Protein AF-0000000078980290 (afdb_homodimer)

InterPro domains:
  IPR023210 NADP-dependent oxidoreductase domain [PF00248] (16-339)
  IPR036812 NAD(P)-dependent oxidoreductase domain superfamily [G3DSA:3.20.20.100] (1-347)
  IPR036812 NAD(P)-dependent oxidoreductase domain superfamily [SSF51430] (1-347)
  IPR050523 Aldo/Keto Reductase Detoxification and Biosynthesis [PTHR43364] (1-344)

Organism: Ruegeria pomeroyi (strain ATCC 700808 / DSM 15171 / DSS-3) (NCBI:txid246200)

pLDDT: mean 97.12, std 3.43, range [78.31, 98.94]

Structure (mmCIF, N/CA/C/O backbone):
data_AF-0000000078980290-model_v1
#
loop_
_entity.id
_entity.type
_entity.pdbx_description
1 polymer 'Oxidoreductase, aldo/keto reductase family'
#
loop_
_atom_site.group_PDB
_atom_site.id
_atom_site.type_symbol
_atom_site.label_atom_id
_atom_site.label_alt_id
_atom_site.label_comp_id
_atom_site.label_asym_id
_atom_site.label_entity_id
_atom_site.label_seq_id
_atom_site.pdbx_PDB_ins_code
_atom_site.Cartn_x
_atom_site.Cartn_y
_atom_site.Cartn_z
_atom_site.occupancy
_atom_site.B_iso_or_equiv
_atom_site.auth_seq_id
_atom_site.auth_comp_id
_atom_site.auth_asym_id
_atom_site.auth_atom_id
_atom_site.pdbx_PDB_model_num
ATOM 1 N N . MET A 1 1 ? 0.925 16.109 27.734 1 95.06 1 MET A N 1
ATOM 2 C CA . MET A 1 1 ? 1.008 15.805 26.312 1 95.06 1 MET A CA 1
ATOM 3 C C . MET A 1 1 ? 2.199 14.906 26.016 1 95.06 1 MET A C 1
ATOM 5 O O . MET A 1 1 ? 3.32 15.188 26.438 1 95.06 1 MET A O 1
ATOM 9 N N . LYS A 1 2 ? 1.907 13.75 25.406 1 94.88 2 LYS A N 1
ATOM 10 C CA . LYS A 1 2 ? 2.959 12.82 25.016 1 94.88 2 LYS A CA 1
ATOM 11 C C . LYS A 1 2 ? 3.764 13.367 23.844 1 94.88 2 LYS A C 1
ATOM 13 O O . LYS A 1 2 ? 3.23 14.102 23 1 94.88 2 LYS A O 1
ATOM 18 N N . THR A 1 3 ? 5.051 13.062 23.797 1 97.69 3 THR A N 1
ATOM 19 C CA . THR A 1 3 ? 5.895 13.477 22.672 1 97.69 3 THR A CA 1
ATOM 20 C C . THR A 1 3 ? 6.5 12.266 21.984 1 97.69 3 THR A C 1
ATOM 22 O O . THR A 1 3 ? 6.566 11.18 22.562 1 97.69 3 THR A O 1
ATOM 25 N N . ARG A 1 4 ? 6.875 12.422 20.75 1 97.94 4 ARG A N 1
ATOM 26 C CA . ARG A 1 4 ? 7.48 11.391 19.922 1 97.94 4 ARG A CA 1
ATOM 27 C C . ARG A 1 4 ? 8.602 11.969 19.062 1 97.94 4 ARG A C 1
ATOM 29 O O . ARG A 1 4 ? 8.609 13.172 18.766 1 97.94 4 ARG A O 1
ATOM 36 N N . PRO A 1 5 ? 9.492 11.109 18.656 1 98.38 5 PRO A N 1
ATOM 37 C CA . PRO A 1 5 ? 10.586 11.586 17.812 1 98.38 5 PRO A CA 1
ATOM 38 C C . PRO A 1 5 ? 10.125 11.914 16.391 1 98.38 5 PRO A C 1
ATOM 40 O O . PRO A 1 5 ? 9.289 11.211 15.82 1 98.38 5 PRO A O 1
ATOM 43 N N . LEU A 1 6 ? 10.648 13.023 15.867 1 98.69 6 LEU A N 1
ATOM 44 C CA . LEU A 1 6 ? 10.516 13.352 14.445 1 98.69 6 LEU A CA 1
ATOM 45 C C . LEU A 1 6 ? 11.578 12.641 13.625 1 98.69 6 LEU A C 1
ATOM 47 O O . LEU A 1 6 ? 12.578 13.25 13.234 1 98.69 6 LEU A O 1
ATOM 51 N N . GLY A 1 7 ? 11.273 11.375 13.336 1 98.31 7 GLY A N 1
ATOM 52 C CA . GLY A 1 7 ? 12.258 10.547 12.656 1 98.31 7 GLY A CA 1
ATOM 53 C C . GLY A 1 7 ? 13.57 10.445 13.406 1 98.31 7 GLY A C 1
ATOM 54 O O . GLY A 1 7 ? 13.586 10.195 14.617 1 98.31 7 GLY A O 1
ATOM 55 N N . ARG A 1 8 ? 14.625 10.586 12.688 1 98.25 8 ARG A N 1
ATOM 56 C CA . ARG A 1 8 ? 15.969 10.461 13.25 1 98.25 8 ARG A CA 1
ATOM 57 C C . ARG A 1 8 ? 16.641 11.82 13.375 1 98.25 8 ARG A C 1
ATOM 59 O O . ARG A 1 8 ? 17.859 11.938 13.211 1 98.25 8 ARG A O 1
ATOM 66 N N . THR A 1 9 ? 15.844 12.883 13.641 1 98.38 9 THR A N 1
ATOM 67 C CA . THR A 1 9 ? 16.359 14.242 13.57 1 98.38 9 THR A CA 1
ATOM 68 C C . THR A 1 9 ? 16.844 14.711 14.938 1 98.38 9 THR A C 1
ATOM 70 O O . THR A 1 9 ? 17.562 15.711 15.039 1 98.38 9 THR A O 1
ATOM 73 N N . GLY A 1 10 ? 16.391 14.039 16.016 1 98.12 10 GLY A N 1
ATOM 74 C CA . GLY A 1 10 ? 16.625 14.516 17.359 1 98.12 10 GLY A CA 1
ATOM 75 C C . GLY A 1 10 ? 15.57 15.484 17.859 1 98.12 10 GLY A C 1
ATOM 76 O O . GLY A 1 10 ? 15.555 15.859 19.031 1 98.12 10 GLY A O 1
ATOM 77 N N . ILE A 1 11 ? 14.648 15.883 17 1 98.38 11 ILE A N 1
ATOM 78 C CA . ILE A 1 11 ? 13.531 16.75 17.359 1 98.38 11 ILE A CA 1
ATOM 79 C C . ILE A 1 11 ? 12.391 15.914 17.922 1 98.38 11 ILE A C 1
ATOM 81 O O . ILE A 1 11 ? 12.133 14.797 17.453 1 98.38 11 ILE A O 1
ATOM 85 N N . GLU A 1 12 ? 11.742 16.391 18.938 1 98.31 12 GLU A N 1
ATOM 86 C CA . GLU A 1 12 ? 10.539 15.781 19.5 1 98.31 12 GLU A CA 1
ATOM 87 C C . GLU A 1 12 ? 9.305 16.625 19.219 1 98.31 12 GLU A C 1
ATOM 89 O O . GLU A 1 12 ? 9.359 17.859 19.25 1 98.31 12 GLU A O 1
ATOM 94 N N . VAL A 1 13 ? 8.227 15.953 18.953 1 98.69 13 VAL A N 1
ATOM 95 C CA . VAL A 1 13 ? 6.98 16.656 18.688 1 98.69 13 VAL A CA 1
ATOM 96 C C . VAL A 1 13 ? 5.863 16.078 19.562 1 98.69 13 VAL A C 1
ATOM 98 O O . VAL A 1 13 ? 5.934 14.93 19.984 1 98.69 13 VAL A O 1
ATOM 101 N N . SER A 1 14 ? 4.895 16.891 19.828 1 98.75 14 SER A N 1
ATOM 102 C CA . SER A 1 14 ? 3.744 16.422 20.578 1 98.75 14 SER A CA 1
ATOM 103 C C . SER A 1 14 ? 2.916 15.438 19.766 1 98.75 14 SER A C 1
ATOM 105 O O . SER A 1 14 ? 2.854 15.539 18.531 1 98.75 14 SER A O 1
ATOM 107 N N . ALA A 1 15 ? 2.225 14.531 20.391 1 98.31 15 ALA A N 1
ATOM 108 C CA . ALA A 1 15 ? 1.44 13.469 19.766 1 98.31 15 ALA A CA 1
ATOM 109 C C . ALA A 1 15 ? 0.239 14.047 19.016 1 98.31 15 ALA A C 1
ATOM 111 O O . ALA A 1 15 ? -0.315 13.391 18.125 1 98.31 15 ALA A O 1
ATOM 112 N N . LEU A 1 16 ? -0.166 15.195 19.453 1 98.75 16 LEU A N 1
ATOM 113 C CA . LEU A 1 16 ? -1.163 15.969 18.719 1 98.75 16 LEU A CA 1
ATOM 114 C C . LEU A 1 16 ? -0.536 17.203 18.094 1 98.75 16 LEU A C 1
ATOM 116 O O . LEU A 1 16 ? 0.346 17.828 18.688 1 98.75 16 LEU A O 1
ATOM 120 N N . CYS A 1 17 ? -0.94 17.484 16.922 1 98.88 17 CYS A N 1
ATOM 121 C CA . CYS A 1 17 ? -0.436 18.609 16.141 1 98.88 17 CYS A CA 1
ATOM 122 C C . CYS A 1 17 ? -1.558 19.578 15.797 1 98.88 17 CYS A C 1
ATOM 124 O O . CYS A 1 17 ? -2.621 19.172 15.336 1 98.88 17 CYS A O 1
ATOM 126 N N . LEU A 1 18 ? -1.331 20.859 16.109 1 98.81 18 LEU A N 1
ATOM 127 C CA . LEU A 1 18 ? -2.309 21.875 15.719 1 98.81 18 LEU A CA 1
ATOM 128 C C . LEU A 1 18 ? -2.234 22.172 14.227 1 98.81 18 LEU A C 1
ATOM 130 O O . LEU A 1 18 ? -1.24 22.719 13.742 1 98.81 18 LEU A O 1
ATOM 134 N N . GLY A 1 19 ? -3.254 21.766 13.492 1 98.62 19 GLY A N 1
ATOM 135 C CA . GLY A 1 19 ? -3.395 22.141 12.094 1 98.62 19 GLY A CA 1
ATOM 136 C C . GLY A 1 19 ? -3.975 23.531 11.906 1 98.62 19 GLY A C 1
ATOM 137 O O . GLY A 1 19 ? -4.863 23.938 12.656 1 98.62 19 GLY A O 1
ATOM 138 N N . THR A 1 20 ? -3.525 24.203 10.852 1 98.56 20 THR A N 1
ATOM 139 C CA . THR A 1 20 ? -3.91 25.594 10.727 1 98.56 20 THR A CA 1
ATOM 140 C C . THR A 1 20 ? -4.531 25.875 9.359 1 98.56 20 THR A C 1
ATOM 142 O O . THR A 1 20 ? -4.531 27.016 8.883 1 98.56 20 THR A O 1
ATOM 145 N N . MET A 1 21 ? -5.055 24.844 8.719 1 96.75 21 MET A N 1
ATOM 146 C CA . MET A 1 21 ? -5.508 24.969 7.332 1 96.75 21 MET A CA 1
ATOM 147 C C . MET A 1 21 ? -6.703 25.906 7.23 1 96.75 21 MET A C 1
ATOM 149 O O . MET A 1 21 ? -7.066 26.344 6.137 1 96.75 21 MET A O 1
ATOM 153 N N . THR A 1 22 ? -7.367 26.266 8.375 1 94.38 22 THR A N 1
ATOM 154 C CA . THR A 1 22 ? -8.547 27.125 8.328 1 94.38 22 THR A CA 1
ATOM 155 C C . THR A 1 22 ? -8.195 28.547 8.758 1 94.38 22 THR A C 1
ATOM 157 O O . THR A 1 22 ? -9.031 29.453 8.688 1 94.38 22 THR A O 1
ATOM 160 N N . PHE A 1 23 ? -6.969 28.75 9.273 1 97.62 23 PHE A N 1
ATOM 161 C CA . PHE A 1 23 ? -6.559 30.078 9.727 1 97.62 23 PHE A CA 1
ATOM 162 C C . PHE A 1 23 ? -6.633 31.094 8.594 1 97.62 23 PHE A C 1
ATOM 164 O O . PHE A 1 23 ? -5.957 30.938 7.57 1 97.62 23 PHE A O 1
ATOM 171 N N . GLY A 1 24 ? -7.449 32.125 8.758 1 94.81 24 GLY A N 1
ATOM 172 C CA . GLY A 1 24 ? -7.531 33.188 7.77 1 94.81 24 GLY A CA 1
ATOM 173 C C . GLY A 1 24 ? -8.695 33.031 6.812 1 94.81 24 GLY A C 1
ATOM 174 O O . GLY A 1 24 ? -8.914 33.875 5.934 1 94.81 24 GLY A O 1
ATOM 175 N N . SER A 1 25 ? -9.422 31.891 6.93 1 92.94 25 SER A N 1
ATOM 176 C CA . SER A 1 25 ? -10.688 31.703 6.23 1 92.94 25 SER A CA 1
ATOM 177 C C . SER A 1 25 ? -11.828 31.453 7.207 1 92.94 25 SER A C 1
ATOM 179 O O . SER A 1 25 ? -12.43 32.406 7.723 1 92.94 25 SER A O 1
ATOM 181 N N . GLN A 1 26 ? -11.961 30.281 7.699 1 91.94 26 GLN A N 1
ATOM 182 C CA . GLN A 1 26 ? -13.016 29.969 8.656 1 91.94 26 GLN A CA 1
ATOM 183 C C . GLN A 1 26 ? -12.641 30.438 10.062 1 91.94 26 GLN A C 1
ATOM 185 O O . GLN A 1 26 ? -13.508 30.594 10.922 1 91.94 26 GLN A O 1
ATOM 190 N N . THR A 1 27 ? -11.367 30.625 10.336 1 95.19 27 THR A N 1
ATOM 191 C CA . THR A 1 27 ? -10.852 31.016 11.641 1 95.19 27 THR A CA 1
ATOM 192 C C . THR A 1 27 ? -10.211 32.406 11.578 1 95.19 27 THR A C 1
ATOM 194 O O . THR A 1 27 ? -9.203 32.594 10.898 1 95.19 27 THR A O 1
ATOM 197 N N . SER A 1 28 ? -10.742 33.344 12.297 1 95.75 28 SER A N 1
ATOM 198 C CA . SER A 1 28 ? -10.211 34.688 12.305 1 95.75 28 SER A CA 1
ATOM 199 C C . SER A 1 28 ? -8.805 34.719 12.891 1 95.75 28 SER A C 1
ATOM 201 O O . SER A 1 28 ? -8.375 33.781 13.562 1 95.75 28 SER A O 1
ATOM 203 N N . GLU A 1 29 ? -8.062 35.781 12.602 1 97.69 29 GLU A N 1
ATOM 204 C CA . GLU A 1 29 ? -6.723 35.938 13.148 1 97.69 29 GLU A CA 1
ATOM 205 C C . GLU A 1 29 ? -6.742 35.906 14.68 1 97.69 29 GLU A C 1
ATOM 207 O O . GLU A 1 29 ? -5.891 35.281 15.305 1 97.69 29 GLU A O 1
ATOM 212 N N . ALA A 1 30 ? -7.703 36.625 15.211 1 97.62 30 ALA A N 1
ATOM 213 C CA . ALA A 1 30 ? -7.812 36.656 16.656 1 97.62 30 ALA A CA 1
ATOM 214 C C . ALA A 1 30 ? -8.031 35.25 17.234 1 97.62 30 ALA A C 1
ATOM 216 O O . ALA A 1 30 ? -7.383 34.844 18.203 1 97.62 30 ALA A O 1
ATOM 217 N N . ASP A 1 31 ? -8.938 34.5 16.656 1 97.25 31 ASP A N 1
ATOM 218 C CA . ASP A 1 31 ? -9.203 33.125 17.078 1 97.25 31 ASP A CA 1
ATOM 219 C C . ASP A 1 31 ? -7.992 32.25 16.844 1 97.25 31 ASP A C 1
ATOM 221 O O . ASP A 1 31 ? -7.699 31.359 17.656 1 97.25 31 ASP A O 1
ATOM 225 N N . SER A 1 32 ? -7.336 32.469 15.766 1 98.38 32 SER A N 1
ATOM 226 C CA . SER A 1 32 ? -6.133 31.703 15.445 1 98.38 32 SER A CA 1
ATOM 227 C C . SER A 1 32 ? -5.062 31.891 16.516 1 98.38 32 SER A C 1
ATOM 229 O O . SER A 1 32 ? -4.488 30.922 17.016 1 98.38 32 SER A O 1
ATOM 231 N N . HIS A 1 33 ? -4.84 33.156 16.875 1 98.5 33 HIS A N 1
ATOM 232 C CA . HIS A 1 33 ? -3.859 33.469 17.922 1 98.5 33 HIS A CA 1
ATOM 233 C C . HIS A 1 33 ? -4.246 32.812 19.25 1 98.5 33 HIS A C 1
ATOM 235 O O . HIS A 1 33 ? -3.398 32.25 19.938 1 98.5 33 HIS A O 1
ATOM 241 N N . ALA A 1 34 ? -5.508 32.938 19.562 1 98.5 34 ALA A N 1
ATOM 242 C CA . ALA A 1 34 ? -6.004 32.312 20.797 1 98.5 34 ALA A CA 1
ATOM 243 C C . ALA A 1 34 ? -5.785 30.812 20.797 1 98.5 34 ALA A C 1
ATOM 245 O O . ALA A 1 34 ? -5.469 30.234 21.844 1 98.5 34 ALA A O 1
ATOM 246 N N . GLN A 1 35 ? -5.965 30.172 19.688 1 98.5 35 GLN A N 1
ATOM 247 C CA . GLN A 1 35 ? -5.785 28.734 19.578 1 98.5 35 GLN A CA 1
ATOM 248 C C . GLN A 1 35 ? -4.312 28.359 19.719 1 98.5 35 GLN A C 1
ATOM 250 O O . GLN A 1 35 ? -3.984 27.344 20.359 1 98.5 35 GLN A O 1
ATOM 255 N N . ILE A 1 36 ? -3.432 29.141 19.125 1 98.75 36 ILE A N 1
ATOM 256 C CA . ILE A 1 36 ? -2.006 28.875 19.297 1 98.75 36 ILE A CA 1
ATOM 257 C C . ILE A 1 36 ? -1.636 28.969 20.781 1 98.75 36 ILE A C 1
ATOM 259 O O . ILE A 1 36 ? -1.005 28.047 21.312 1 98.75 36 ILE A O 1
ATOM 263 N N . ASP A 1 37 ? -2.109 30.031 21.422 1 98.69 37 ASP A N 1
ATOM 264 C CA . ASP A 1 37 ? -1.831 30.219 22.844 1 98.69 37 ASP A CA 1
ATOM 265 C C . ASP A 1 37 ? -2.344 29.031 23.656 1 98.69 37 ASP A C 1
ATOM 267 O O . ASP A 1 37 ? -1.621 28.5 24.5 1 98.69 37 ASP A O 1
ATOM 271 N N . ARG A 1 38 ? -3.555 28.703 23.391 1 98.62 38 ARG A N 1
ATOM 272 C CA . ARG A 1 38 ? -4.207 27.656 24.156 1 98.62 38 ARG A CA 1
ATOM 273 C C . ARG A 1 38 ? -3.527 26.312 23.938 1 98.62 38 ARG A C 1
ATOM 275 O O . ARG A 1 38 ? -3.344 25.531 24.875 1 98.62 38 ARG A O 1
ATOM 282 N N . ALA A 1 39 ? -3.193 25.984 22.688 1 98.62 39 ALA A N 1
ATOM 283 C CA . ALA A 1 39 ? -2.521 24.734 22.344 1 98.62 39 ALA A CA 1
ATOM 284 C C . ALA A 1 39 ? -1.167 24.641 23.047 1 98.62 39 ALA A C 1
ATOM 286 O O . ALA A 1 39 ? -0.857 23.625 23.672 1 98.62 39 ALA A O 1
ATOM 287 N N . LEU A 1 40 ? -0.408 25.719 23 1 98.5 40 LEU A N 1
ATOM 288 C CA . LEU A 1 40 ? 0.902 25.734 23.641 1 98.5 40 LEU A CA 1
ATOM 289 C C . LEU A 1 40 ? 0.773 25.578 25.141 1 98.5 40 LEU A C 1
ATOM 291 O O . LEU A 1 40 ? 1.541 24.828 25.766 1 98.5 40 LEU A O 1
ATOM 295 N N . ALA A 1 41 ? -0.175 26.25 25.656 1 98.38 41 ALA A N 1
ATOM 296 C CA . ALA A 1 41 ? -0.403 26.172 27.094 1 98.38 41 ALA A CA 1
ATOM 297 C C . ALA A 1 41 ? -0.757 24.734 27.5 1 98.38 41 ALA A C 1
ATOM 299 O O . ALA A 1 41 ? -0.428 24.297 28.609 1 98.38 41 ALA A O 1
ATOM 300 N N . ALA A 1 42 ? -1.379 24 26.625 1 98.25 42 ALA A N 1
ATOM 301 C CA . ALA A 1 42 ? -1.814 22.641 26.906 1 98.25 42 ALA A CA 1
ATOM 302 C C . ALA A 1 42 ? -0.706 21.641 26.594 1 98.25 42 ALA A C 1
ATOM 304 O O . ALA A 1 42 ? -0.881 20.438 26.797 1 98.25 42 ALA A O 1
ATOM 305 N N . GLY A 1 43 ? 0.463 22.062 26.078 1 98.06 43 GLY A N 1
ATOM 306 C CA . GLY A 1 43 ? 1.605 21.188 25.844 1 98.06 43 GLY A CA 1
ATOM 307 C C . GLY A 1 43 ? 1.719 20.719 24.406 1 98.06 43 GLY A C 1
ATOM 308 O O . GLY A 1 43 ? 2.586 19.906 24.094 1 98.06 43 GLY A O 1
ATOM 309 N N . ILE A 1 44 ? 0.807 21.172 23.547 1 98.5 44 ILE A N 1
ATOM 310 C CA . ILE A 1 44 ? 0.99 20.922 22.125 1 98.5 44 ILE A CA 1
ATOM 311 C C . ILE A 1 44 ? 2.113 21.812 21.578 1 98.5 44 ILE A C 1
ATOM 313 O O . ILE A 1 44 ? 2.01 23.031 21.609 1 98.5 44 ILE A O 1
ATOM 317 N N . THR A 1 45 ? 3.129 21.156 21.078 1 97.19 45 THR A N 1
ATOM 318 C CA . THR A 1 45 ? 4.316 21.891 20.656 1 97.19 45 THR A CA 1
ATOM 319 C C . THR A 1 45 ? 4.57 21.703 19.172 1 97.19 45 THR A C 1
ATOM 321 O O . THR A 1 45 ? 5.711 21.812 18.703 1 97.19 45 THR A O 1
ATOM 324 N N . PHE A 1 46 ? 3.648 21.25 18.453 1 98.88 46 PHE A N 1
ATOM 325 C CA . PHE A 1 46 ? 3.756 20.969 17.016 1 98.88 46 PHE A CA 1
ATOM 326 C C . PHE A 1 46 ? 2.648 21.688 16.25 1 98.88 46 PHE A C 1
ATOM 328 O O . PHE A 1 46 ? 1.465 21.5 16.547 1 98.88 46 PHE A O 1
ATOM 335 N N . VAL A 1 47 ? 3.014 22.562 15.312 1 98.94 47 VAL A N 1
ATOM 336 C CA . VAL A 1 47 ? 2.078 23.328 14.492 1 98.94 47 VAL A CA 1
ATOM 337 C C . VAL A 1 47 ? 2.348 23.078 13.016 1 98.94 47 VAL A C 1
ATOM 339 O O . VAL A 1 47 ? 3.496 23.125 12.562 1 98.94 47 VAL A O 1
ATOM 342 N N . ASP A 1 48 ? 1.304 22.766 12.289 1 98.94 48 ASP A N 1
ATOM 343 C CA . ASP A 1 48 ? 1.433 22.438 10.875 1 98.94 48 ASP A CA 1
ATOM 344 C C . ASP A 1 48 ? 0.692 23.469 10.016 1 98.94 48 ASP A C 1
ATOM 346 O O . ASP A 1 48 ? -0.447 23.828 10.312 1 98.94 48 ASP A O 1
ATOM 350 N N . THR A 1 49 ? 1.349 23.922 8.977 1 98.81 49 THR A N 1
ATOM 351 C CA . THR A 1 49 ? 0.768 24.828 7.984 1 98.81 49 THR A CA 1
ATOM 352 C C . THR A 1 49 ? 1.284 24.484 6.586 1 98.81 49 THR A C 1
ATOM 354 O O . THR A 1 49 ? 1.762 23.375 6.344 1 98.81 49 THR A O 1
ATOM 357 N N . ALA A 1 50 ? 0.985 25.281 5.613 1 98.38 50 ALA A N 1
ATOM 358 C CA . ALA A 1 50 ? 1.455 25.188 4.234 1 98.38 50 ALA A CA 1
ATOM 359 C C . ALA A 1 50 ? 1.377 26.531 3.523 1 98.38 50 ALA A C 1
ATOM 361 O O . ALA A 1 50 ? 0.53 27.359 3.852 1 98.38 50 ALA A O 1
ATOM 362 N N . GLU 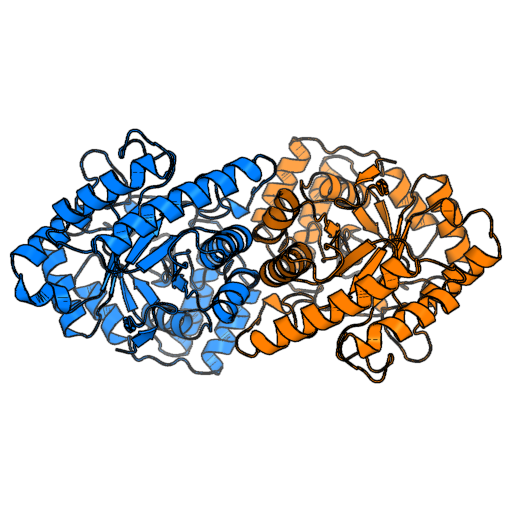A 1 51 ? 2.16 26.703 2.541 1 97.06 51 GLU A N 1
ATOM 363 C CA . GLU A 1 51 ? 2.15 27.969 1.812 1 97.06 51 GLU A CA 1
ATOM 364 C C . GLU A 1 51 ? 0.812 28.188 1.116 1 97.06 51 GLU A C 1
ATOM 366 O O . GLU A 1 51 ? 0.386 29.344 0.934 1 97.06 51 GLU A O 1
ATOM 371 N N . MET A 1 52 ? 0.129 27.109 0.875 1 95.94 52 MET A N 1
ATOM 372 C CA . MET A 1 52 ? -1.102 27.25 0.1 1 95.94 52 MET A CA 1
ATOM 373 C C . MET A 1 52 ? -2.301 27.469 1.016 1 95.94 52 MET A C 1
ATOM 375 O O . MET A 1 52 ? -3.414 27.703 0.542 1 95.94 52 MET A O 1
ATOM 379 N N . TYR A 1 53 ? -2.074 27.391 2.256 1 96.5 53 TYR A N 1
ATOM 380 C CA . TYR A 1 53 ? -3.193 27.547 3.182 1 96.5 53 TYR A CA 1
ATOM 381 C C . TYR A 1 53 ? -3.615 29 3.305 1 96.5 53 TYR A C 1
ATOM 383 O O . TYR A 1 53 ? -2.785 29.906 3.197 1 96.5 53 TYR A O 1
ATOM 391 N N . PRO A 1 54 ? -4.969 29.203 3.518 1 95.75 54 PRO A N 1
ATOM 392 C CA . PRO A 1 54 ? -5.992 28.234 3.938 1 95.75 54 PRO A CA 1
ATOM 393 C C . PRO A 1 54 ? -6.637 27.516 2.76 1 95.75 54 PRO A C 1
ATOM 395 O O . PRO A 1 54 ? -6.438 27.906 1.605 1 95.75 54 PRO A O 1
ATOM 398 N N . VAL A 1 55 ? -7.32 26.391 3.166 1 89.38 55 VAL A N 1
ATOM 399 C CA . VAL A 1 55 ? -8.008 25.594 2.15 1 89.38 55 VAL A CA 1
ATOM 400 C C . VAL A 1 55 ? -9.508 25.578 2.436 1 89.38 55 VAL A C 1
ATOM 402 O O . VAL A 1 55 ? -9.977 26.219 3.375 1 89.38 55 VAL A O 1
ATOM 405 N N . ASN A 1 56 ? -10.25 24.969 1.504 1 80.38 56 ASN A N 1
ATOM 406 C CA . ASN A 1 56 ? -11.695 24.781 1.564 1 80.38 56 ASN A CA 1
ATOM 407 C C . ASN A 1 56 ? -12.43 26.109 1.42 1 80.38 56 ASN A C 1
ATOM 409 O O . ASN A 1 56 ? -13.211 26.5 2.297 1 80.38 56 ASN A O 1
ATOM 413 N N . PRO A 1 57 ? -12.117 26.859 0.368 1 78.31 57 PRO A N 1
ATOM 414 C CA . PRO A 1 57 ? -11.32 26.5 -0.809 1 78.31 57 PRO A CA 1
ATOM 415 C C . PRO A 1 57 ? -9.969 27.203 -0.843 1 78.31 57 PRO A C 1
ATOM 417 O O . PRO A 1 57 ? -9.758 28.172 -0.105 1 78.31 57 PRO A O 1
ATOM 420 N N . VAL A 1 58 ? -9.094 26.688 -1.611 1 83.81 58 VAL A N 1
ATOM 421 C CA . VAL A 1 58 ? -7.91 27.453 -1.959 1 83.81 58 VAL A CA 1
ATOM 422 C C . VAL A 1 58 ? -8.289 28.578 -2.918 1 83.81 58 VAL A C 1
ATOM 424 O O . VAL A 1 58 ? -9.062 28.375 -3.859 1 83.81 58 VAL A O 1
ATOM 427 N N . SER A 1 59 ? -7.918 29.719 -2.625 1 87.69 59 SER A N 1
ATOM 428 C CA . SER A 1 59 ? -8.219 30.859 -3.498 1 87.69 59 SER A CA 1
A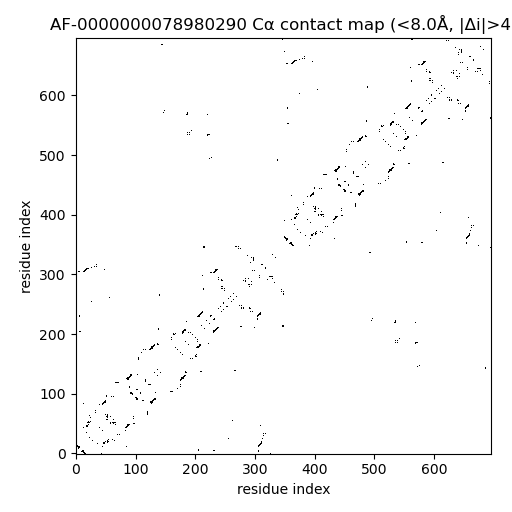TOM 429 C C . SER A 1 59 ? -7.023 31.797 -3.629 1 87.69 59 SER A C 1
ATOM 431 O O . SER A 1 59 ? -6.164 31.828 -2.742 1 87.69 59 SER A O 1
ATOM 433 N N . LYS A 1 60 ? -6.984 32.438 -4.746 1 88.5 60 LYS A N 1
ATOM 434 C CA . LYS A 1 60 ? -5.914 33.406 -4.992 1 88.5 60 LYS A CA 1
ATOM 435 C C . LYS A 1 60 ? -5.906 34.5 -3.924 1 88.5 60 LYS A C 1
ATOM 437 O O . LYS A 1 60 ? -4.844 35 -3.553 1 88.5 60 LYS A O 1
ATOM 442 N N . GLU A 1 61 ? -7.043 34.75 -3.385 1 90.62 61 GLU A N 1
ATOM 443 C CA . GLU A 1 61 ? -7.227 35.875 -2.461 1 90.62 61 GLU A CA 1
ATOM 444 C C . GLU A 1 61 ? -6.707 35.531 -1.067 1 90.62 61 GLU A C 1
ATOM 446 O O . GLU A 1 61 ? -6.301 36.406 -0.312 1 90.62 61 GLU A O 1
ATOM 451 N N . THR A 1 62 ? -6.691 34.25 -0.78 1 93 62 THR A N 1
ATOM 452 C CA . THR A 1 62 ? -6.43 33.938 0.616 1 93 62 THR A CA 1
ATOM 453 C C . THR A 1 62 ? -5.145 33.125 0.746 1 93 62 THR A C 1
ATOM 455 O O . THR A 1 62 ? -4.656 32.906 1.854 1 93 62 THR A O 1
ATOM 458 N N . VAL A 1 63 ? -4.617 32.719 -0.378 1 93.69 63 VAL A N 1
ATOM 459 C CA . VAL A 1 63 ? -3.441 31.859 -0.356 1 93.69 63 VAL A CA 1
ATOM 460 C C . VAL A 1 63 ? -2.322 32.531 0.436 1 93.69 63 VAL A C 1
ATOM 462 O O . VAL A 1 63 ? -2.094 33.75 0.302 1 93.69 63 VAL A O 1
ATOM 465 N N . GLY A 1 64 ? -1.667 31.719 1.349 1 96.5 64 GLY A N 1
ATOM 466 C CA . GLY A 1 64 ? -0.556 32.25 2.137 1 96.5 64 GLY A CA 1
ATOM 467 C C . GLY A 1 64 ? -0.986 32.812 3.477 1 96.5 64 GLY A C 1
ATOM 468 O O . GLY A 1 64 ? -0.156 33 4.363 1 96.5 64 GLY A O 1
ATOM 469 N N . ARG A 1 65 ? -2.254 32.969 3.725 1 97.62 65 ARG A N 1
ATOM 470 C CA . ARG A 1 65 ? -2.756 33.688 4.887 1 97.62 65 ARG A CA 1
ATOM 471 C C . ARG A 1 65 ? -2.484 32.938 6.172 1 97.62 65 ARG A C 1
ATOM 473 O O . ARG A 1 65 ? -2.23 33.531 7.219 1 97.62 65 ARG A O 1
ATOM 480 N N . SER A 1 66 ? -2.623 31.578 6.145 1 98.5 66 SER A N 1
ATOM 481 C CA . SER A 1 66 ? -2.352 30.812 7.355 1 98.5 66 SER A CA 1
ATOM 482 C C . SER A 1 66 ? -0.93 31.047 7.852 1 98.5 66 SER A C 1
ATOM 484 O O . SER A 1 66 ? -0.714 31.281 9.047 1 98.5 66 SER A O 1
ATOM 486 N N . GLU A 1 67 ? 0.016 31.047 6.902 1 98.75 67 GLU A N 1
ATOM 487 C CA . GLU A 1 67 ? 1.391 31.359 7.281 1 98.75 67 GLU A CA 1
ATOM 488 C C . GLU A 1 67 ? 1.508 32.781 7.801 1 98.75 67 GLU A C 1
ATOM 490 O O . GLU A 1 67 ? 2.213 33.031 8.781 1 98.75 67 GLU A O 1
ATOM 495 N N . GLU A 1 68 ? 0.835 33.719 7.195 1 98.75 68 GLU A N 1
ATOM 496 C CA . GLU A 1 68 ? 0.891 35.094 7.605 1 98.75 68 GLU A CA 1
ATOM 497 C C . GLU A 1 68 ? 0.349 35.281 9.023 1 98.75 68 GLU A C 1
ATOM 499 O O . GLU A 1 68 ? 0.898 36.062 9.805 1 98.75 68 GLU A O 1
ATOM 504 N N . ILE A 1 69 ? -0.69 34.594 9.297 1 98.81 69 ILE A N 1
ATOM 505 C CA . ILE A 1 69 ? -1.317 34.688 10.609 1 98.81 69 ILE A CA 1
ATOM 506 C C . ILE A 1 69 ? -0.387 34.094 11.672 1 98.81 69 ILE A C 1
ATOM 508 O O . ILE A 1 69 ? -0.211 34.688 12.742 1 98.81 69 ILE A O 1
ATOM 512 N N . ILE A 1 70 ? 0.221 33 11.422 1 98.88 70 ILE A N 1
ATOM 513 C CA . ILE A 1 70 ? 1.222 32.438 12.328 1 98.88 70 ILE A CA 1
ATOM 514 C C . ILE A 1 70 ? 2.383 33.406 12.469 1 98.88 70 ILE A C 1
ATOM 516 O O . ILE A 1 70 ? 2.9 33.625 13.57 1 98.88 70 ILE A O 1
ATOM 520 N N . GLY A 1 71 ? 2.748 34.031 11.359 1 98.88 71 GLY A N 1
ATOM 521 C CA . GLY A 1 71 ? 3.797 35.031 11.367 1 98.88 71 GLY A CA 1
ATOM 522 C C . GLY A 1 71 ? 3.479 36.219 12.266 1 98.88 71 GLY A C 1
ATOM 523 O O . GLY A 1 71 ? 4.344 36.719 13 1 98.88 71 GLY A O 1
ATOM 524 N N . SER A 1 72 ? 2.285 36.688 12.164 1 98.69 72 SER A N 1
ATOM 525 C CA . SER A 1 72 ? 1.859 37.812 13.023 1 98.69 72 SER A CA 1
ATOM 526 C C . SER A 1 72 ? 1.938 37.406 14.492 1 98.69 72 SER A C 1
ATOM 528 O O . SER A 1 72 ? 2.311 38.219 15.344 1 98.69 72 SER A O 1
ATOM 530 N N . TRP A 1 73 ? 1.565 36.188 14.781 1 98.75 73 TRP A N 1
ATOM 531 C CA . TRP A 1 73 ? 1.693 35.688 16.141 1 98.75 73 TRP A CA 1
ATOM 532 C C . TRP A 1 73 ? 3.156 35.625 16.578 1 98.75 73 TRP A C 1
ATOM 534 O O . TRP A 1 73 ? 3.494 36.062 17.688 1 98.75 73 TRP A O 1
ATOM 544 N N . ASN A 1 74 ? 4.035 35.188 15.719 1 98.69 74 ASN A N 1
ATOM 545 C CA . ASN A 1 74 ? 5.465 35.125 16 1 98.69 74 ASN A CA 1
ATOM 546 C C . ASN A 1 74 ? 6.035 36.5 16.281 1 98.69 74 ASN A C 1
ATOM 548 O O . ASN A 1 74 ? 6.82 36.688 17.219 1 98.69 74 ASN A O 1
ATOM 552 N N . ARG A 1 75 ? 5.633 37.438 15.516 1 98.19 75 ARG A N 1
ATOM 553 C CA . ARG A 1 75 ? 6.121 38.812 15.68 1 98.19 75 ARG A CA 1
ATOM 554 C C . ARG A 1 75 ? 5.648 39.406 17 1 98.19 75 ARG A C 1
ATOM 556 O O . ARG A 1 75 ? 6.379 40.156 17.656 1 98.19 75 ARG A O 1
ATOM 563 N N . ALA A 1 76 ? 4.457 39 17.344 1 98.12 76 ALA A N 1
ATOM 564 C CA . ALA A 1 76 ? 3.893 39.5 18.594 1 98.12 76 ALA A CA 1
ATOM 565 C C . ALA A 1 76 ? 4.508 38.812 19.797 1 98.12 76 ALA A C 1
ATOM 567 O O . ALA A 1 76 ? 4.461 39.312 20.906 1 98.12 76 ALA A O 1
ATOM 568 N N . ASN A 1 77 ? 5.059 37.656 19.562 1 97.81 77 ASN A N 1
ATOM 569 C CA . ASN A 1 77 ? 5.652 36.844 20.609 1 97.81 77 ASN A CA 1
ATOM 570 C C . ASN A 1 77 ? 7.043 36.344 20.234 1 97.81 77 ASN A C 1
ATOM 572 O O . ASN A 1 77 ? 7.297 35.156 20.203 1 97.81 77 ASN A O 1
ATOM 576 N N . PRO A 1 78 ? 7.984 37.219 20.031 1 95.88 78 PRO A N 1
ATOM 577 C CA . PRO A 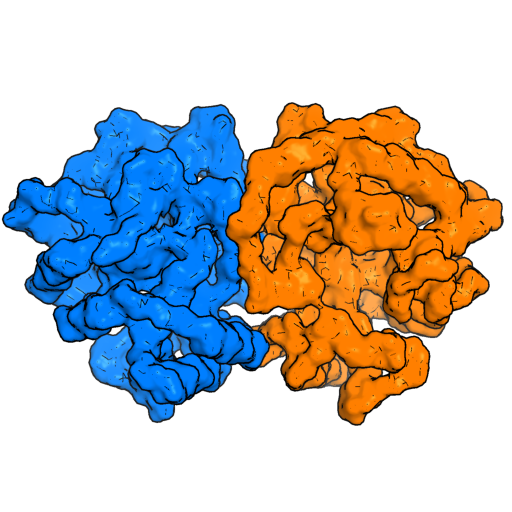1 78 ? 9.273 36.875 19.438 1 95.88 78 PRO A CA 1
ATOM 578 C C . PRO A 1 78 ? 10.062 35.875 20.297 1 95.88 78 PRO A C 1
ATOM 580 O O . PRO A 1 78 ? 10.883 35.125 19.781 1 95.88 78 PRO A O 1
ATOM 583 N N . ALA A 1 79 ? 9.812 35.812 21.562 1 96.81 79 ALA A N 1
ATOM 584 C CA . ALA A 1 79 ? 10.57 34.969 22.469 1 96.81 79 ALA A CA 1
ATOM 585 C C . ALA A 1 79 ? 9.992 33.531 22.484 1 96.81 79 ALA A C 1
ATOM 587 O O . ALA A 1 79 ? 10.602 32.625 23.047 1 96.81 79 ALA A O 1
ATOM 588 N N . ARG A 1 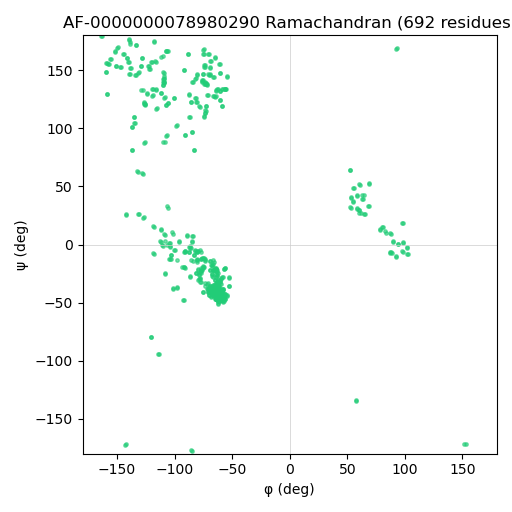80 ? 8.914 33.312 21.75 1 97.44 80 ARG A N 1
ATOM 589 C CA . ARG A 1 80 ? 8.195 32.062 21.922 1 97.44 80 ARG A CA 1
ATOM 590 C C . ARG A 1 80 ? 8.328 31.172 20.688 1 97.44 80 ARG A C 1
ATOM 592 O O . ARG A 1 80 ? 7.75 30.078 20.641 1 97.44 80 ARG A O 1
ATOM 599 N N . ARG A 1 81 ? 9.07 31.609 19.688 1 97.5 81 ARG A N 1
ATOM 600 C CA . ARG A 1 81 ? 9.234 30.797 18.484 1 97.5 81 ARG A CA 1
ATOM 601 C C . ARG A 1 81 ? 9.883 29.453 18.812 1 97.5 81 ARG A C 1
ATOM 603 O O . ARG A 1 81 ? 9.562 28.438 18.203 1 97.5 81 ARG A O 1
ATOM 610 N N . GLY A 1 82 ? 10.711 29.391 19.781 1 97 82 GLY A N 1
ATOM 611 C CA . GLY A 1 82 ? 11.414 28.172 20.188 1 97 82 GLY A CA 1
ATOM 612 C C . GLY A 1 82 ? 10.547 27.219 20.969 1 97 82 GLY A C 1
ATOM 613 O O . GLY A 1 82 ? 10.945 26.078 21.234 1 97 82 GLY A O 1
ATOM 614 N N . ASP A 1 83 ? 9.328 27.672 21.281 1 97.56 83 ASP A N 1
ATOM 615 C CA . ASP A 1 83 ? 8.453 26.875 22.141 1 97.56 83 ASP A CA 1
ATOM 616 C C . ASP A 1 83 ? 7.77 25.766 21.344 1 97.56 83 ASP A C 1
ATOM 618 O O . ASP A 1 83 ? 7.172 24.859 21.922 1 97.56 83 ASP A O 1
ATOM 622 N N . TYR A 1 84 ? 7.844 25.828 20.031 1 98.5 84 TYR A N 1
ATOM 623 C CA . TYR A 1 84 ? 7.125 24.812 19.25 1 98.5 84 TYR A CA 1
ATOM 624 C C . TYR A 1 84 ? 7.863 24.484 17.969 1 98.5 84 TYR A C 1
ATOM 626 O O . TYR A 1 84 ? 8.703 25.266 17.516 1 98.5 84 TYR A O 1
ATOM 634 N N . VAL A 1 85 ? 7.684 23.266 17.453 1 98.88 85 VAL A N 1
ATOM 635 C CA . VAL A 1 85 ? 8.141 22.797 16.156 1 98.88 85 VAL A CA 1
ATOM 636 C C . VAL A 1 85 ? 7.168 23.266 15.07 1 98.88 85 VAL A C 1
ATOM 638 O O . VAL A 1 85 ? 5.965 23 15.156 1 98.88 85 VAL A O 1
ATOM 641 N N . LEU A 1 86 ? 7.668 24 14.094 1 98.94 86 LEU A N 1
ATOM 642 C CA . LEU A 1 86 ? 6.852 24.578 13.031 1 98.94 86 LEU A CA 1
ATOM 643 C C . LEU A 1 86 ? 7.082 23.844 11.711 1 98.94 86 LEU A C 1
ATOM 645 O O . LEU A 1 86 ? 8.211 23.766 11.234 1 98.94 86 LEU A O 1
ATOM 649 N N . ALA A 1 87 ? 5.988 23.25 11.156 1 98.94 87 ALA A N 1
ATOM 650 C CA . ALA A 1 87 ? 6.035 22.578 9.859 1 98.94 87 ALA A CA 1
ATOM 651 C C . ALA A 1 87 ? 5.266 23.359 8.805 1 98.94 87 ALA A C 1
ATOM 653 O O . ALA A 1 87 ? 4.199 23.922 9.086 1 98.94 87 ALA A O 1
ATOM 654 N N . THR A 1 88 ? 5.785 23.484 7.641 1 98.88 88 THR A N 1
ATOM 655 C CA . THR A 1 88 ? 5.082 24.031 6.48 1 98.88 88 THR A CA 1
ATOM 656 C C . THR A 1 88 ? 5.418 23.234 5.223 1 98.88 88 THR A C 1
ATOM 658 O O . THR A 1 88 ? 6.117 22.219 5.297 1 98.88 88 THR A O 1
ATOM 661 N N . LYS A 1 89 ? 4.746 23.609 4.043 1 98.38 89 LYS A N 1
ATOM 662 C CA . LYS A 1 89 ? 4.863 22.734 2.879 1 98.38 89 LYS A CA 1
ATOM 663 C C . LYS A 1 89 ? 5.027 23.547 1.597 1 98.38 89 LYS A C 1
ATOM 665 O O . LYS A 1 89 ? 4.469 24.641 1.47 1 98.38 89 LYS A O 1
ATOM 670 N N . HIS A 1 90 ? 5.766 22.906 0.803 1 97 90 HIS A N 1
ATOM 671 C CA . HIS A 1 90 ? 5.875 23.297 -0.595 1 97 90 HIS A CA 1
ATOM 672 C C . HIS A 1 90 ? 4.711 22.766 -1.417 1 97 90 HIS A C 1
ATOM 674 O O . HIS A 1 90 ? 4.512 21.547 -1.484 1 97 90 HIS A O 1
ATOM 680 N N . SER A 1 91 ? 4.02 23.672 -2.127 1 93.31 91 SER A N 1
ATOM 681 C CA . SER A 1 91 ? 2.914 23.203 -2.961 1 93.31 91 SER A CA 1
ATOM 682 C C . SER A 1 91 ? 3.42 22.344 -4.113 1 93.31 91 SER A C 1
ATOM 684 O O . SER A 1 91 ? 4.484 22.609 -4.676 1 93.31 91 SER A O 1
ATOM 686 N N . GLY A 1 92 ? 2.67 21.344 -4.469 1 86.38 92 GLY A N 1
ATOM 687 C CA . GLY A 1 92 ? 3.031 20.453 -5.57 1 86.38 92 GLY A CA 1
ATOM 688 C C . GLY A 1 92 ? 2.602 20.984 -6.926 1 86.38 92 GLY A C 1
ATOM 689 O O . GLY A 1 92 ? 2.074 22.094 -7.023 1 86.38 92 GLY A O 1
ATOM 690 N N . ALA A 1 93 ? 2.865 20.188 -7.922 1 83.94 93 ALA A N 1
ATOM 691 C CA . ALA A 1 93 ? 2.557 20.516 -9.312 1 83.94 93 ALA A CA 1
ATOM 692 C C . ALA A 1 93 ? 1.074 20.844 -9.477 1 83.94 93 ALA A C 1
ATOM 694 O O . ALA A 1 93 ? 0.217 20.188 -8.891 1 83.94 93 ALA A O 1
ATOM 695 N N . GLY A 1 94 ? 0.81 21.969 -10.211 1 80.88 94 GLY A N 1
ATOM 696 C CA . GLY A 1 94 ? -0.562 22.25 -10.602 1 80.88 94 GLY A CA 1
ATOM 697 C C . GLY A 1 94 ? -1.221 23.312 -9.742 1 80.88 94 GLY A C 1
ATOM 698 O O . GLY A 1 94 ? -2.354 23.719 -10.016 1 80.88 94 GLY A O 1
ATOM 699 N N . MET A 1 95 ? -0.511 23.766 -8.781 1 80.62 95 MET A N 1
ATOM 700 C CA . MET A 1 95 ? -1.079 24.797 -7.918 1 80.62 95 MET A CA 1
ATOM 701 C C . MET A 1 95 ? -0.879 26.188 -8.523 1 80.62 95 MET A C 1
ATOM 703 O O . MET A 1 95 ? 0.145 26.828 -8.289 1 80.62 95 MET A O 1
ATOM 707 N N . ALA A 1 96 ? -1.872 26.672 -9.195 1 79 96 ALA A N 1
ATOM 708 C CA . ALA A 1 96 ? -1.791 27.844 -10.055 1 79 96 ALA A CA 1
ATOM 709 C C . ALA A 1 96 ? -1.43 29.094 -9.242 1 79 96 ALA A C 1
ATOM 711 O O . ALA A 1 96 ? -0.733 29.984 -9.742 1 79 96 ALA A O 1
ATOM 712 N N . HIS A 1 97 ? -1.781 29.062 -8.031 1 81.31 97 HIS A N 1
ATOM 713 C CA . HIS A 1 97 ? -1.632 30.266 -7.23 1 81.31 97 HIS A CA 1
ATOM 714 C C . HIS A 1 97 ? -0.211 30.406 -6.695 1 81.31 97 HIS A C 1
ATOM 716 O O . HIS A 1 97 ? 0.153 31.453 -6.145 1 81.31 97 HIS A O 1
ATOM 722 N N . PHE A 1 98 ? 0.529 29.344 -6.895 1 79.56 98 PHE A N 1
ATOM 723 C CA . PHE A 1 98 ? 1.922 29.375 -6.469 1 79.56 98 PHE A CA 1
ATOM 724 C C . PHE A 1 98 ? 2.852 29.016 -7.617 1 79.56 98 PHE A C 1
ATOM 726 O O . PHE A 1 98 ? 2.75 27.922 -8.188 1 79.56 98 PHE A O 1
ATOM 733 N N . ARG A 1 99 ? 3.699 29.953 -7.922 1 87.12 99 ARG A N 1
ATOM 734 C CA . ARG A 1 99 ? 4.73 29.734 -8.93 1 87.12 99 ARG A CA 1
ATOM 735 C C . ARG A 1 99 ? 4.117 29.234 -10.234 1 87.12 99 ARG A C 1
ATOM 737 O O . ARG A 1 99 ? 4.605 28.266 -10.82 1 87.12 99 ARG A O 1
ATOM 744 N N . ASP A 1 100 ? 2.904 29.641 -10.547 1 85.06 100 ASP A N 1
ATOM 745 C CA . ASP A 1 100 ? 2.191 29.344 -11.781 1 85.06 100 ASP A CA 1
ATOM 746 C C . ASP A 1 100 ? 2 27.828 -11.961 1 85.06 100 ASP A C 1
ATOM 748 O O . ASP A 1 100 ? 2.088 27.312 -13.07 1 85.06 100 ASP A O 1
ATOM 752 N N . GLY A 1 101 ? 1.923 27.188 -10.844 1 86.06 101 GLY A N 1
ATOM 753 C CA . GLY A 1 101 ? 1.646 25.75 -10.891 1 86.06 101 GLY A CA 1
ATOM 754 C C . GLY A 1 101 ? 2.875 24.922 -11.188 1 86.06 101 GLY A C 1
ATOM 755 O O . GLY A 1 101 ? 2.762 23.766 -11.586 1 86.06 101 GLY A O 1
ATOM 756 N N . ALA A 1 102 ? 4.02 25.469 -11.07 1 89.19 102 ALA A N 1
ATOM 757 C CA . ALA A 1 102 ? 5.27 24.766 -11.344 1 89.19 102 ALA A CA 1
ATOM 758 C C . ALA A 1 102 ? 5.43 23.562 -10.414 1 89.19 102 ALA A C 1
ATOM 760 O O . ALA A 1 102 ? 4.984 23.594 -9.266 1 89.19 102 ALA A O 1
ATOM 761 N N . PRO A 1 103 ? 6.082 22.516 -10.93 1 94.94 103 PRO A N 1
ATOM 762 C CA . PRO A 1 103 ? 6.379 21.375 -10.062 1 94.94 103 PRO A CA 1
ATOM 763 C C . PRO A 1 103 ? 7.43 21.703 -9 1 94.94 103 PRO A C 1
ATOM 765 O O . PRO A 1 103 ? 8.117 22.719 -9.102 1 94.94 103 PRO A O 1
ATOM 768 N N . ILE A 1 104 ? 7.434 20.953 -7.965 1 97.94 104 ILE A N 1
ATOM 769 C CA . ILE A 1 104 ? 8.531 21.016 -7.004 1 97.94 104 ILE A CA 1
ATOM 770 C C . ILE A 1 104 ? 9.844 20.656 -7.695 1 97.94 104 ILE A C 1
ATOM 772 O O . ILE A 1 104 ? 9.953 19.594 -8.328 1 97.94 104 ILE A O 1
ATOM 776 N N . SER A 1 105 ? 10.789 21.484 -7.629 1 97.81 105 SER A N 1
ATOM 777 C CA . SER A 1 105 ? 12.086 21.266 -8.258 1 97.81 105 SER A CA 1
ATOM 778 C C . SER A 1 105 ? 13.195 22 -7.496 1 97.81 105 SER A C 1
ATOM 780 O O . SER A 1 105 ? 12.914 22.828 -6.629 1 97.81 105 SER A O 1
ATOM 782 N N . GLY A 1 106 ? 14.422 21.609 -7.84 1 97.81 106 GLY A N 1
ATOM 783 C CA . GLY A 1 106 ? 15.539 22.344 -7.27 1 97.81 106 GLY A CA 1
ATOM 784 C C . GLY A 1 106 ? 15.445 23.844 -7.488 1 97.81 106 GLY A C 1
ATOM 785 O O . GLY A 1 106 ? 15.859 24.641 -6.633 1 97.81 106 GLY A O 1
ATOM 786 N N . GLN A 1 107 ? 14.844 24.219 -8.508 1 96.62 107 GLN A N 1
ATOM 787 C CA . GLN A 1 107 ? 14.734 25.625 -8.875 1 96.62 107 GLN A CA 1
ATOM 788 C C . GLN A 1 107 ? 13.68 26.344 -8.023 1 96.62 107 GLN A C 1
ATOM 790 O O . GLN A 1 107 ? 13.836 27.516 -7.695 1 96.62 107 GLN A O 1
ATOM 795 N N . THR A 1 108 ? 12.656 25.641 -7.637 1 97.25 108 THR A N 1
ATOM 796 C CA . THR A 1 108 ? 11.531 26.297 -6.992 1 97.25 108 THR A CA 1
ATOM 797 C C . THR A 1 108 ? 11.703 26.312 -5.477 1 97.25 108 THR A C 1
ATOM 799 O O . THR A 1 108 ? 11.086 27.125 -4.777 1 97.25 108 THR A O 1
ATOM 802 N N . ILE A 1 109 ? 12.523 25.484 -4.922 1 98.31 109 ILE A N 1
ATOM 803 C CA . ILE A 1 109 ? 12.578 25.219 -3.488 1 98.31 109 ILE A CA 1
ATOM 804 C C . ILE A 1 109 ? 13.102 26.453 -2.756 1 98.31 109 ILE A C 1
ATOM 806 O O . ILE A 1 109 ? 12.492 26.906 -1.783 1 98.31 109 ILE A O 1
ATOM 810 N N . ALA A 1 110 ? 14.133 27.078 -3.244 1 97.81 110 ALA A N 1
ATOM 811 C CA . ALA A 1 110 ? 14.711 28.219 -2.537 1 97.81 110 ALA A CA 1
ATOM 812 C C . ALA A 1 110 ? 13.703 29.359 -2.414 1 97.81 110 ALA A C 1
ATOM 814 O O . ALA A 1 110 ? 13.516 29.922 -1.331 1 97.81 110 ALA A O 1
ATOM 815 N N . GLY A 1 111 ? 13.094 29.672 -3.516 1 97.19 111 GLY A N 1
ATOM 816 C CA . GLY A 1 111 ? 12.094 30.734 -3.498 1 97.19 111 GLY A CA 1
ATOM 817 C C . GLY A 1 111 ? 10.906 30.406 -2.607 1 97.19 111 GLY A C 1
ATOM 818 O O . GLY A 1 111 ? 10.383 31.297 -1.922 1 97.19 111 GLY A O 1
ATOM 819 N N . ALA A 1 112 ? 10.461 29.188 -2.609 1 97.75 112 ALA A N 1
ATOM 820 C CA . ALA A 1 112 ? 9.344 28.75 -1.778 1 97.75 112 ALA A CA 1
ATOM 821 C C . ALA A 1 112 ? 9.68 28.875 -0.295 1 97.75 112 ALA A C 1
ATOM 823 O O . ALA A 1 112 ? 8.867 29.344 0.498 1 97.75 112 ALA A O 1
ATOM 824 N N . VAL A 1 113 ? 10.883 28.438 0.09 1 98.62 113 VAL A N 1
ATOM 825 C CA . VAL A 1 113 ? 11.336 28.516 1.476 1 98.62 113 VAL A CA 1
ATOM 826 C C . VAL A 1 113 ? 11.406 29.984 1.917 1 98.62 113 VAL A C 1
ATOM 828 O O . VAL A 1 113 ? 10.883 30.344 2.975 1 98.62 113 VAL A O 1
ATOM 831 N N . GLU A 1 114 ? 11.961 30.844 1.057 1 98.31 114 GLU A N 1
ATOM 832 C CA . GLU A 1 114 ? 12.062 32.25 1.384 1 98.31 114 GLU A CA 1
ATOM 833 C C . GLU A 1 114 ? 10.688 32.875 1.569 1 98.31 114 GLU A C 1
ATOM 835 O O . GLU A 1 114 ? 10.477 33.688 2.488 1 98.31 114 GLU A O 1
ATOM 840 N N . GLY A 1 115 ? 9.812 32.562 0.69 1 98.12 115 GLY A N 1
ATOM 841 C CA . GLY A 1 115 ? 8.453 33.031 0.815 1 98.12 115 GLY A CA 1
ATOM 842 C C . GLY A 1 115 ? 7.785 32.625 2.119 1 98.12 115 GLY A C 1
ATOM 843 O O . GLY A 1 115 ? 7.156 33.469 2.783 1 98.12 115 GLY A O 1
ATOM 844 N N . SER A 1 116 ? 7.926 31.406 2.496 1 98.75 116 SER A N 1
ATOM 845 C CA . SER A 1 116 ? 7.359 30.906 3.748 1 98.75 116 SER A CA 1
ATOM 846 C C . SER A 1 116 ? 7.988 31.594 4.949 1 98.75 116 SER A C 1
ATOM 848 O O . SER A 1 116 ? 7.289 32 5.883 1 98.75 116 SER A O 1
ATOM 850 N N . LEU A 1 117 ? 9.344 31.703 4.949 1 98.88 117 LEU A N 1
ATOM 851 C CA . LEU A 1 117 ? 10.039 32.375 6.051 1 98.88 117 LEU A CA 1
ATOM 852 C C . LEU A 1 117 ? 9.523 33.781 6.242 1 98.88 117 LEU A C 1
ATOM 854 O O . LEU A 1 117 ? 9.289 34.219 7.375 1 98.88 117 LEU A O 1
ATOM 858 N N . LYS A 1 118 ? 9.352 34.469 5.133 1 98.69 118 LYS A N 1
ATOM 859 C CA . LYS A 1 118 ? 8.852 35.844 5.184 1 98.69 118 LYS A CA 1
ATOM 860 C C . LYS A 1 118 ? 7.445 35.906 5.773 1 98.69 118 LYS A C 1
ATOM 862 O O . LYS A 1 118 ? 7.172 36.688 6.68 1 98.69 118 LYS A O 1
ATOM 867 N N . ARG A 1 119 ? 6.547 35.094 5.312 1 98.69 119 ARG A N 1
ATOM 868 C CA . ARG A 1 119 ? 5.168 35.094 5.789 1 98.69 119 ARG A CA 1
ATOM 869 C C . ARG A 1 119 ? 5.094 34.625 7.246 1 98.69 119 ARG A C 1
ATOM 871 O O . ARG A 1 119 ? 4.34 35.219 8.039 1 98.69 119 ARG A O 1
ATOM 878 N N . LEU A 1 120 ? 5.945 33.656 7.645 1 98.81 120 LEU A N 1
ATOM 879 C CA . LEU A 1 120 ? 5.91 33.062 8.977 1 98.81 120 LEU A CA 1
ATOM 880 C C . LEU A 1 120 ? 6.617 33.969 9.992 1 98.81 120 LEU A C 1
ATOM 882 O O . LEU A 1 120 ? 6.469 33.75 11.203 1 98.81 120 LEU A O 1
ATOM 886 N N . GLY A 1 121 ? 7.402 34.938 9.5 1 98.44 121 GLY A N 1
ATOM 887 C CA . GLY A 1 121 ? 8.102 35.844 10.398 1 98.44 121 GLY A CA 1
ATOM 888 C C . GLY A 1 121 ? 9.133 35.125 11.266 1 98.44 121 GLY A C 1
ATOM 889 O O . GLY A 1 121 ? 9.188 35.375 12.477 1 98.44 121 GLY A O 1
ATOM 890 N N . THR A 1 122 ? 9.852 34.25 10.695 1 98.44 122 THR A N 1
ATOM 891 C CA . THR A 1 122 ? 10.883 33.5 11.398 1 98.44 122 THR A CA 1
ATOM 892 C C . THR A 1 122 ? 12.078 33.25 10.492 1 98.44 122 THR A C 1
ATOM 894 O O . THR A 1 122 ? 12.008 33.469 9.281 1 98.44 122 THR A O 1
ATOM 897 N N . ASP A 1 123 ? 13.188 32.875 11.062 1 98.12 123 ASP A N 1
ATOM 898 C CA . ASP A 1 123 ? 14.406 32.719 10.281 1 98.12 123 ASP A CA 1
ATOM 899 C C . ASP A 1 123 ? 14.648 31.234 9.977 1 98.12 123 ASP A C 1
ATOM 901 O O . ASP A 1 123 ? 15.586 30.875 9.258 1 98.12 123 ASP A O 1
ATOM 905 N N . HIS A 1 124 ? 13.789 30.359 10.547 1 98.38 124 HIS A N 1
ATOM 906 C CA . HIS A 1 124 ? 13.938 28.938 10.227 1 98.38 124 HIS A CA 1
ATOM 907 C C . HIS A 1 124 ? 12.602 28.203 10.312 1 98.38 124 HIS A C 1
ATOM 909 O O . HIS A 1 124 ? 11.688 28.656 11 1 98.38 124 HIS A O 1
ATOM 915 N N . ILE A 1 125 ? 12.523 27.188 9.602 1 98.88 125 ILE A N 1
ATOM 916 C CA . ILE A 1 125 ? 11.438 26.219 9.617 1 98.88 125 ILE A CA 1
ATOM 917 C C . ILE A 1 125 ? 11.945 24.875 10.172 1 98.88 125 ILE A C 1
ATOM 919 O O . ILE A 1 125 ? 12.984 24.375 9.734 1 98.88 125 ILE A O 1
ATOM 923 N N . ASP A 1 126 ? 11.242 24.297 11.133 1 98.94 126 ASP A N 1
ATOM 924 C CA . ASP A 1 126 ? 11.727 23.062 11.766 1 98.94 126 ASP A CA 1
ATOM 925 C C . ASP A 1 126 ? 11.531 21.859 10.852 1 98.94 126 ASP A C 1
ATOM 927 O O . ASP A 1 126 ? 12.398 20.984 10.773 1 98.94 126 ASP A O 1
ATOM 931 N N . LEU A 1 127 ? 10.414 21.766 10.156 1 98.94 127 LEU A N 1
ATOM 932 C CA . LEU A 1 127 ? 10.094 20.688 9.227 1 98.94 127 LEU A CA 1
ATOM 933 C C . LEU A 1 127 ? 9.516 21.234 7.93 1 98.94 127 LEU A C 1
ATOM 935 O O . LEU A 1 127 ? 8.422 21.812 7.926 1 98.94 127 LEU A O 1
ATOM 939 N N . TYR A 1 128 ? 10.25 21.141 6.883 1 98.94 128 TYR A N 1
ATOM 940 C CA . TYR A 1 128 ? 9.805 21.562 5.555 1 98.94 128 TYR A CA 1
ATOM 941 C C . TYR A 1 128 ? 9.375 20.359 4.723 1 98.94 128 TYR A C 1
ATOM 943 O O . TYR A 1 128 ? 10.156 19.422 4.527 1 98.94 128 TYR A O 1
ATOM 951 N N . GLN A 1 129 ? 8.125 20.438 4.199 1 98.88 129 GLN A N 1
ATOM 952 C CA . GLN A 1 129 ? 7.551 19.234 3.58 1 98.88 129 GLN A CA 1
ATOM 953 C C . GLN A 1 129 ? 7.176 19.5 2.125 1 98.88 129 GLN A C 1
ATOM 955 O O . GLN A 1 129 ? 6.887 20.641 1.749 1 98.88 129 GLN A O 1
ATOM 960 N N . PHE A 1 130 ? 7.215 18.469 1.287 1 98.69 130 PHE A N 1
ATOM 961 C CA . PHE A 1 130 ? 6.574 18.516 -0.022 1 98.69 130 PHE A CA 1
ATOM 962 C C . PHE A 1 130 ? 5.117 18.078 0.072 1 98.69 130 PHE A C 1
ATOM 964 O O . PHE A 1 130 ? 4.82 17.016 0.601 1 98.69 130 PHE A O 1
ATOM 971 N N . HIS A 1 131 ? 4.238 18.859 -0.449 1 98.06 131 HIS A N 1
ATOM 972 C CA . HIS A 1 131 ? 2.807 18.688 -0.237 1 98.06 131 HIS A CA 1
ATOM 973 C C . HIS A 1 131 ? 2.287 17.453 -0.96 1 98.06 131 HIS A C 1
ATOM 975 O O . HIS A 1 131 ? 1.389 16.766 -0.463 1 98.06 131 HIS A O 1
ATOM 981 N N . TRP A 1 132 ? 2.703 17.156 -2.15 1 97.5 132 TRP A N 1
ATOM 982 C CA . TRP A 1 132 ? 2.477 15.945 -2.92 1 97.5 132 TRP A CA 1
ATOM 983 C C . TRP A 1 132 ? 3.529 15.789 -4.016 1 97.5 132 TRP A C 1
ATOM 985 O O . TRP A 1 132 ? 4.156 16.766 -4.426 1 97.5 132 TRP A O 1
ATOM 995 N N . PRO A 1 133 ? 3.744 14.586 -4.445 1 97.56 133 PRO A N 1
ATOM 996 C CA . PRO A 1 133 ? 4.793 14.383 -5.445 1 97.56 133 PRO A CA 1
ATOM 997 C C . PRO A 1 133 ? 4.383 14.867 -6.836 1 97.56 133 PRO A C 1
ATOM 999 O O . PRO A 1 133 ? 3.211 14.766 -7.211 1 97.56 133 PRO A O 1
ATOM 1002 N N . ASN A 1 134 ? 5.379 15.258 -7.645 1 97.25 134 ASN A N 1
ATOM 1003 C CA . ASN A 1 134 ? 5.164 15.703 -9.016 1 97.25 134 ASN A CA 1
ATOM 1004 C C . ASN A 1 134 ? 4.562 14.594 -9.875 1 97.25 134 ASN A C 1
ATOM 1006 O O . ASN A 1 134 ? 3.748 14.867 -10.758 1 97.25 134 ASN A O 1
ATOM 1010 N N . ARG A 1 135 ? 4.895 13.367 -9.617 1 96.81 135 ARG A N 1
ATOM 1011 C CA . ARG A 1 135 ? 4.508 12.242 -10.461 1 96.81 135 ARG A CA 1
ATOM 1012 C C . ARG A 1 135 ? 3.074 11.812 -10.18 1 96.81 135 ARG A C 1
ATOM 1014 O O . ARG A 1 135 ? 2.533 10.945 -10.867 1 96.81 135 ARG A O 1
ATOM 1021 N N . GLY A 1 136 ? 2.502 12.383 -9.234 1 94.94 136 GLY A N 1
ATOM 1022 C CA . GLY A 1 136 ? 1.173 11.977 -8.812 1 94.94 136 GLY A CA 1
ATOM 1023 C C . GLY A 1 136 ? 1.195 10.945 -7.695 1 94.94 136 GLY A C 1
ATOM 1024 O O . GLY A 1 136 ? 2.264 10.492 -7.281 1 94.94 136 GLY A O 1
ATOM 1025 N N . SER A 1 137 ? 0.056 10.688 -7.102 1 95.81 137 SER A N 1
ATOM 1026 C CA . SER A 1 137 ? -0.127 9.719 -6.031 1 95.81 137 SER A CA 1
ATOM 1027 C C . SER A 1 137 ? -1.531 9.117 -6.059 1 95.81 137 SER A C 1
ATOM 1029 O O . SER A 1 137 ? -2.375 9.547 -6.848 1 95.81 137 SER A O 1
ATOM 1031 N N . TYR A 1 138 ? -1.752 8.078 -5.285 1 98.25 138 TYR A N 1
ATOM 1032 C CA . TYR A 1 138 ? -3.082 7.488 -5.184 1 98.25 138 TYR A CA 1
ATOM 1033 C C . TYR A 1 138 ? -3.893 8.156 -4.082 1 98.25 138 TYR A C 1
ATOM 1035 O O . TYR A 1 138 ? -5.008 7.727 -3.771 1 98.25 138 TYR A O 1
ATOM 1043 N N . MET A 1 139 ? -3.375 9.266 -3.488 1 97.38 139 MET A N 1
ATOM 1044 C CA . MET A 1 139 ? -4.047 10 -2.422 1 97.38 139 MET A CA 1
ATOM 1045 C C . MET A 1 139 ? -5.203 10.828 -2.979 1 97.38 139 MET A C 1
ATOM 1047 O O . MET A 1 139 ? -5.367 10.93 -4.195 1 97.38 139 MET A O 1
ATOM 1051 N N . PHE A 1 140 ? -6.07 11.344 -2.109 1 95.88 140 PHE A N 1
ATOM 1052 C CA . PHE A 1 140 ? -7.195 12.203 -2.467 1 95.88 140 PHE A CA 1
ATOM 1053 C C . PHE A 1 140 ? -8.195 11.453 -3.338 1 95.88 140 PHE A C 1
ATOM 1055 O O . PHE A 1 140 ? -8.656 11.977 -4.352 1 95.88 140 PHE A O 1
ATOM 1062 N N . ARG A 1 141 ? -8.445 10.234 -3.08 1 96.5 141 ARG A N 1
ATOM 1063 C CA . ARG A 1 141 ? -9.469 9.398 -3.686 1 96.5 141 ARG A CA 1
ATOM 1064 C C . ARG A 1 141 ? -9.039 8.906 -5.062 1 96.5 141 ARG A C 1
ATOM 1066 O O . ARG A 1 141 ? -9.836 8.32 -5.801 1 96.5 141 ARG A O 1
ATOM 1073 N N . GLN A 1 142 ? -7.77 9.062 -5.371 1 97.38 142 GLN A N 1
ATOM 1074 C CA . GLN A 1 142 ? -7.27 8.617 -6.668 1 97.38 142 GLN A CA 1
ATOM 1075 C C . GLN A 1 142 ? -6.965 7.121 -6.648 1 97.38 142 GLN A C 1
ATOM 1077 O O . GLN A 1 142 ? -6.695 6.523 -7.691 1 97.38 142 GLN A O 1
ATOM 1082 N N . ASN A 1 143 ? -7.066 6.449 -5.492 1 97.94 143 ASN A N 1
ATOM 1083 C CA . ASN A 1 143 ? -6.82 5.02 -5.348 1 97.94 143 ASN A CA 1
ATOM 1084 C C . ASN A 1 143 ? -7.824 4.195 -6.152 1 97.94 143 ASN A C 1
ATOM 1086 O O . ASN A 1 143 ? -7.527 3.07 -6.559 1 97.94 143 ASN A O 1
ATOM 1090 N N . TRP A 1 144 ? -8.984 4.773 -6.504 1 97.19 144 TRP A N 1
ATOM 1091 C CA . TRP A 1 144 ? -10.047 4.027 -7.176 1 97.19 144 TRP A CA 1
ATOM 1092 C C . TRP A 1 144 ? -9.695 3.779 -8.641 1 97.19 144 TRP A C 1
ATOM 1094 O O . TRP A 1 144 ? -10.25 2.873 -9.266 1 97.19 144 TRP A O 1
ATOM 1104 N N . ARG A 1 145 ? -8.711 4.609 -9.133 1 95.19 145 ARG A N 1
ATOM 1105 C CA . ARG A 1 145 ? -8.359 4.512 -10.547 1 95.19 145 ARG A CA 1
ATOM 1106 C C . ARG A 1 145 ? -6.855 4.688 -10.75 1 95.19 145 ARG A C 1
ATOM 1108 O O . ARG A 1 145 ? -6.414 5.109 -11.82 1 95.19 145 ARG A O 1
ATOM 1115 N N . TYR A 1 146 ? -6.113 4.402 -9.781 1 98.06 146 TYR A N 1
ATOM 1116 C CA . TYR A 1 146 ? -4.688 4.695 -9.82 1 98.06 146 TYR A CA 1
ATOM 1117 C C . TYR A 1 146 ? -3.994 3.895 -10.914 1 98.06 146 TYR A C 1
ATOM 1119 O O . TYR A 1 146 ? -4.191 2.682 -11.023 1 98.06 146 TYR A O 1
ATOM 1127 N N . ASP A 1 147 ? -3.244 4.574 -11.789 1 98.06 147 ASP A N 1
ATOM 1128 C CA . ASP A 1 147 ? -2.465 4.004 -12.891 1 98.06 147 ASP A CA 1
ATOM 1129 C C . ASP A 1 147 ? -1.092 4.664 -12.984 1 98.06 147 ASP A C 1
ATOM 1131 O O . ASP A 1 147 ? -0.973 5.793 -13.469 1 98.06 147 ASP A O 1
ATOM 1135 N N . PRO A 1 148 ? -0.058 4.008 -12.492 1 98.31 148 PRO A N 1
ATOM 1136 C CA . PRO A 1 148 ? 1.277 4.609 -12.484 1 98.31 148 PRO A CA 1
ATOM 1137 C C . PRO A 1 148 ? 2.02 4.414 -13.805 1 98.31 148 PRO A C 1
ATOM 1139 O O . PRO A 1 148 ? 3.189 4.785 -13.922 1 98.31 148 PRO A O 1
ATOM 1142 N N . SER A 1 149 ? 1.37 3.875 -14.852 1 97.81 149 SER A N 1
ATOM 1143 C CA . SER A 1 149 ? 2.043 3.477 -16.078 1 97.81 149 SER A CA 1
ATOM 1144 C C . SER A 1 149 ? 2.57 4.688 -16.844 1 97.81 149 SER A C 1
ATOM 1146 O O . SER A 1 149 ? 3.414 4.551 -17.734 1 97.81 149 SER A O 1
ATOM 1148 N N . GLY A 1 150 ? 2.062 5.836 -16.516 1 97.31 150 GLY A N 1
ATOM 1149 C CA . GLY A 1 150 ? 2.506 7.043 -17.188 1 97.31 150 GLY A CA 1
ATOM 1150 C C . GLY A 1 150 ? 3.717 7.684 -16.547 1 97.31 150 GLY A C 1
ATOM 1151 O O . GLY A 1 150 ? 4.254 8.672 -17.047 1 97.31 150 GLY A O 1
ATOM 1152 N N . GLN A 1 151 ? 4.141 7.195 -15.438 1 97.88 151 GLN A N 1
ATOM 1153 C CA . GLN A 1 151 ? 5.293 7.75 -14.734 1 97.88 151 GLN A CA 1
ATOM 1154 C C . GLN A 1 151 ? 6.594 7.43 -15.461 1 97.88 151 GLN A C 1
ATOM 1156 O O . GLN A 1 151 ? 6.758 6.328 -15.992 1 97.88 151 GLN A O 1
ATOM 1161 N N . ASP A 1 152 ? 7.469 8.398 -15.555 1 98.19 152 ASP A N 1
ATOM 1162 C CA . ASP A 1 152 ? 8.82 8.227 -16.078 1 98.19 152 ASP A CA 1
ATOM 1163 C C . ASP A 1 152 ? 9.828 8.062 -14.945 1 98.19 152 ASP A C 1
ATOM 1165 O O . ASP A 1 152 ? 10.258 9.047 -14.344 1 98.19 152 ASP A O 1
ATOM 1169 N N . THR A 1 153 ? 10.234 6.816 -14.734 1 98.25 153 THR A N 1
ATOM 1170 C CA . THR A 1 153 ? 11.07 6.492 -13.578 1 98.25 153 THR A CA 1
ATOM 1171 C C . THR A 1 153 ? 12.336 7.332 -13.57 1 98.25 153 THR A C 1
ATOM 1173 O O . THR A 1 153 ? 12.719 7.879 -12.539 1 98.25 153 THR A O 1
ATOM 1176 N N . GLY A 1 154 ? 13.016 7.426 -14.711 1 98.38 154 GLY A N 1
ATOM 1177 C CA . GLY A 1 154 ? 14.227 8.227 -14.797 1 98.38 154 GLY A CA 1
ATOM 1178 C C . GLY A 1 154 ? 14.008 9.68 -14.445 1 98.38 154 GLY A C 1
ATOM 1179 O O . GLY A 1 154 ? 14.766 10.258 -13.656 1 98.38 154 GLY A O 1
ATOM 1180 N N . ALA A 1 155 ? 12.961 10.258 -14.93 1 98.44 155 ALA A N 1
ATOM 1181 C CA . ALA A 1 155 ? 12.648 11.664 -14.664 1 98.44 155 ALA A CA 1
ATOM 1182 C C . ALA A 1 155 ? 12.297 11.883 -13.195 1 98.44 155 ALA A C 1
ATOM 1184 O O . ALA A 1 155 ? 12.68 12.898 -12.609 1 98.44 155 ALA A O 1
ATOM 1185 N N . VAL A 1 156 ? 11.633 10.93 -12.672 1 98.5 156 VAL A N 1
ATOM 1186 C CA . VAL A 1 156 ? 11.227 11.016 -11.273 1 98.5 156 VAL A CA 1
ATOM 1187 C C . VAL A 1 156 ? 12.461 11.023 -10.375 1 98.5 156 VAL A C 1
ATOM 1189 O O . VAL A 1 156 ? 12.594 11.883 -9.5 1 98.5 156 VAL A O 1
ATOM 1192 N N . LEU A 1 157 ? 13.352 10.125 -10.648 1 98.44 157 LEU A N 1
ATOM 1193 C CA . LEU A 1 157 ? 14.547 10 -9.828 1 98.44 157 LEU A CA 1
ATOM 1194 C C . LEU A 1 157 ? 15.453 11.219 -10 1 98.44 157 LEU A C 1
ATOM 1196 O O . LEU A 1 157 ? 16.062 11.688 -9.039 1 98.44 157 LEU A O 1
ATOM 1200 N N . GLU A 1 158 ? 15.531 11.695 -11.219 1 98.5 158 GLU A N 1
ATOM 1201 C CA . GLU A 1 158 ? 16.312 12.898 -11.469 1 98.5 158 GLU A CA 1
ATOM 1202 C C . GLU A 1 158 ? 15.742 14.102 -10.719 1 98.5 158 GLU A C 1
ATOM 1204 O O . GLU A 1 158 ? 16.484 14.891 -10.141 1 98.5 158 GLU A O 1
ATOM 1209 N N . ASN A 1 159 ? 14.469 14.203 -10.742 1 98.5 159 ASN A N 1
ATOM 1210 C CA . ASN A 1 159 ? 13.797 15.281 -10.016 1 98.5 159 ASN A CA 1
ATOM 1211 C C . ASN A 1 159 ? 14.023 15.164 -8.508 1 98.5 159 ASN A C 1
ATOM 1213 O O . ASN A 1 159 ? 14.258 16.172 -7.832 1 98.5 159 ASN A O 1
ATOM 1217 N N . MET A 1 160 ? 13.961 13.977 -7.992 1 98.69 160 MET A N 1
ATOM 1218 C CA . MET A 1 160 ? 14.188 13.75 -6.566 1 98.69 160 MET A CA 1
ATOM 1219 C C . MET A 1 160 ? 15.594 14.164 -6.16 1 98.69 160 MET A C 1
ATOM 1221 O O . MET A 1 160 ? 15.773 14.844 -5.148 1 98.69 160 MET A O 1
ATOM 1225 N N . ALA A 1 161 ? 16.531 13.797 -6.965 1 98.75 161 ALA A N 1
ATOM 1226 C CA . ALA A 1 161 ? 17.922 14.156 -6.684 1 98.75 161 ALA A CA 1
ATOM 1227 C C . ALA A 1 161 ? 18.109 15.664 -6.711 1 98.75 161 ALA A C 1
ATOM 1229 O O . ALA A 1 161 ? 18.766 16.234 -5.832 1 98.75 161 ALA A O 1
ATOM 1230 N N . ASP A 1 162 ? 17.516 16.25 -7.707 1 98.69 162 ASP A N 1
ATOM 1231 C CA . ASP A 1 162 ? 17.562 17.703 -7.855 1 98.69 162 ASP A CA 1
ATOM 1232 C C . ASP A 1 162 ? 16.969 18.391 -6.625 1 98.69 162 ASP A C 1
ATOM 1234 O O . ASP A 1 162 ? 17.562 19.344 -6.109 1 98.69 162 ASP A O 1
ATOM 1238 N N . CYS A 1 163 ? 15.906 17.922 -6.145 1 98.81 163 CYS A N 1
ATOM 1239 C CA . CYS A 1 163 ? 15.234 18.484 -4.977 1 98.81 163 CYS A CA 1
ATOM 1240 C C . CYS A 1 163 ? 16.062 18.281 -3.717 1 98.81 163 CYS A C 1
ATOM 1242 O O . CYS A 1 163 ? 16.188 19.188 -2.895 1 98.81 163 CYS A O 1
ATOM 1244 N N . LEU A 1 164 ? 16.625 17.094 -3.584 1 98.88 164 LEU A N 1
ATOM 1245 C CA . LEU A 1 164 ? 17.422 16.797 -2.398 1 98.88 164 LEU A CA 1
ATOM 1246 C C . LEU A 1 164 ? 18.625 17.719 -2.299 1 98.88 164 LEU A C 1
ATOM 1248 O O . LEU A 1 164 ? 18.969 18.172 -1.21 1 98.88 164 LEU A O 1
ATOM 1252 N N . GLU A 1 165 ? 19.234 17.984 -3.404 1 98.75 165 GLU A N 1
ATOM 1253 C CA . GLU A 1 165 ? 20.375 18.906 -3.42 1 98.75 165 GLU A CA 1
ATOM 1254 C C . GLU A 1 165 ? 19.953 20.297 -2.961 1 98.75 165 GLU A C 1
ATOM 1256 O O . GLU A 1 165 ? 20.656 20.922 -2.166 1 98.75 165 GLU A O 1
ATOM 1261 N N . ALA A 1 166 ? 18.844 20.734 -3.461 1 98.81 166 ALA A N 1
ATOM 1262 C CA . ALA A 1 166 ? 18.328 22.047 -3.074 1 98.81 166 ALA A CA 1
ATOM 1263 C C . ALA A 1 166 ? 17.969 22.078 -1.594 1 98.81 166 ALA A C 1
ATOM 1265 O O . ALA A 1 166 ? 18.219 23.062 -0.906 1 98.81 166 ALA A O 1
ATOM 1266 N N . LEU A 1 167 ? 17.375 21.016 -1.1 1 98.88 167 LEU A N 1
ATOM 1267 C CA . LEU A 1 167 ? 17.016 20.922 0.312 1 98.88 167 LEU A CA 1
ATOM 1268 C C . LEU A 1 167 ? 18.266 20.953 1.191 1 98.88 167 LEU A C 1
ATOM 1270 O O . LEU A 1 167 ? 18.25 21.562 2.26 1 98.88 167 LEU A O 1
ATOM 1274 N N . GLN A 1 168 ? 19.266 20.281 0.72 1 98.81 168 GLN A N 1
ATOM 1275 C CA . GLN A 1 168 ? 20.5 20.266 1.489 1 98.81 168 GLN A CA 1
ATOM 1276 C C . GLN A 1 168 ? 21.078 21.672 1.645 1 98.81 168 GLN A C 1
ATOM 1278 O O . GLN A 1 168 ? 21.562 22.031 2.715 1 98.81 168 GLN A O 1
ATOM 1283 N N . ARG A 1 169 ? 21.016 22.438 0.589 1 98.75 169 ARG A N 1
ATOM 1284 C CA . ARG A 1 169 ? 21.469 23.812 0.665 1 98.75 169 ARG A CA 1
ATOM 1285 C C . ARG A 1 169 ? 20.703 24.594 1.727 1 98.75 169 ARG A C 1
ATOM 1287 O O . ARG A 1 169 ? 21.281 25.406 2.457 1 98.75 169 ARG A O 1
ATOM 1294 N N . GLU A 1 170 ? 19.406 24.344 1.804 1 98.88 170 GLU A N 1
ATOM 1295 C CA . GLU A 1 170 ? 18.578 25.031 2.793 1 98.88 170 GLU A CA 1
ATOM 1296 C C . GLU A 1 170 ? 18.906 24.547 4.207 1 98.88 170 GLU A C 1
ATOM 1298 O O . GLU A 1 170 ? 18.859 25.344 5.156 1 98.88 170 GLU A O 1
ATOM 1303 N N . VAL A 1 171 ? 19.188 23.297 4.398 1 98.81 171 VAL A N 1
ATOM 1304 C CA . VAL A 1 171 ? 19.625 22.766 5.691 1 98.81 171 VAL A CA 1
ATOM 1305 C C . VAL A 1 171 ? 20.938 23.406 6.094 1 98.81 171 VAL A C 1
ATOM 1307 O O . VAL A 1 171 ? 21.109 23.844 7.234 1 98.81 171 VAL A O 1
ATOM 1310 N N . ASP A 1 172 ? 21.859 23.531 5.152 1 98.62 172 ASP A N 1
ATOM 1311 C CA . ASP A 1 172 ? 23.172 24.109 5.41 1 98.62 172 ASP A CA 1
ATOM 1312 C C . ASP A 1 172 ? 23.062 25.594 5.789 1 98.62 172 ASP A C 1
ATOM 1314 O O . ASP A 1 172 ? 23.797 26.078 6.652 1 98.62 172 ASP A O 1
ATOM 1318 N N . ARG A 1 173 ? 22.125 26.219 5.164 1 98.31 173 ARG A N 1
ATOM 1319 C CA . ARG A 1 173 ? 21.891 27.625 5.438 1 98.31 173 ARG A CA 1
ATOM 1320 C C . ARG A 1 173 ? 21.188 27.812 6.777 1 98.31 173 ARG A C 1
ATOM 1322 O O . ARG A 1 173 ? 21.141 28.922 7.312 1 98.31 173 ARG A O 1
ATOM 1329 N N . GLY A 1 174 ? 20.562 26.75 7.242 1 98.62 174 GLY A N 1
ATOM 1330 C CA . GLY A 1 174 ? 19.859 26.812 8.516 1 98.62 174 GLY A CA 1
ATOM 1331 C C . GLY A 1 174 ? 18.438 27.281 8.391 1 98.62 174 GLY A C 1
ATOM 1332 O O . GLY A 1 174 ? 17.75 27.5 9.391 1 98.62 174 GLY A O 1
ATOM 1333 N N . THR A 1 175 ? 17.938 27.391 7.168 1 98.75 175 THR A N 1
ATOM 1334 C CA . THR A 1 175 ? 16.578 27.891 6.945 1 98.75 175 THR A CA 1
ATOM 1335 C C . THR A 1 175 ? 15.555 26.781 7.16 1 98.75 175 THR A C 1
ATOM 1337 O O . THR A 1 175 ? 14.383 27.047 7.418 1 98.75 175 THR A O 1
ATOM 1340 N N . ILE A 1 176 ? 15.953 25.562 7.012 1 98.81 176 ILE A N 1
ATOM 1341 C CA . ILE A 1 176 ? 15.133 24.406 7.391 1 98.81 176 ILE A CA 1
ATOM 1342 C C . ILE A 1 176 ? 15.961 23.438 8.234 1 98.81 176 ILE A C 1
ATOM 1344 O O . ILE A 1 176 ? 17.172 23.312 8.039 1 98.81 176 ILE A O 1
ATOM 1348 N N . ARG A 1 177 ? 15.297 22.75 9.156 1 98.75 177 ARG A N 1
ATOM 1349 C CA . ARG A 1 177 ? 16.016 21.812 10.016 1 98.75 177 ARG A CA 1
ATOM 1350 C C . ARG A 1 177 ? 15.82 20.375 9.562 1 98.75 177 ARG A C 1
ATOM 1352 O O . ARG A 1 177 ? 16.719 19.547 9.695 1 98.75 177 ARG A O 1
ATOM 1359 N N . ALA A 1 178 ? 14.633 20.047 9.117 1 98.81 178 ALA A N 1
ATOM 1360 C CA . ALA A 1 178 ? 14.305 18.688 8.68 1 98.81 178 ALA A CA 1
ATOM 1361 C C . ALA A 1 178 ? 13.406 18.719 7.445 1 98.81 178 ALA A C 1
ATOM 1363 O O . ALA A 1 178 ? 12.828 19.766 7.113 1 98.81 178 ALA A O 1
ATOM 1364 N N . PHE A 1 179 ? 13.391 17.578 6.75 1 98.75 179 PHE A N 1
ATOM 1365 C CA . PHE A 1 179 ? 12.641 17.406 5.516 1 98.75 179 PHE A CA 1
ATOM 1366 C C . PHE A 1 179 ? 11.602 16.297 5.664 1 98.75 179 PHE A C 1
ATOM 1368 O O . PHE A 1 179 ? 11.883 15.266 6.262 1 98.75 179 PHE A O 1
ATOM 1375 N N . GLY A 1 180 ? 10.336 16.594 5.199 1 98.88 180 GLY A N 1
ATOM 1376 C CA . GLY A 1 180 ? 9.289 15.578 5.207 1 98.88 180 GLY A CA 1
ATOM 1377 C C . GLY A 1 180 ? 8.516 15.508 3.904 1 98.88 180 GLY A C 1
ATOM 1378 O O . GLY A 1 180 ? 8.766 16.297 2.984 1 98.88 180 GLY A O 1
ATOM 1379 N N . LEU A 1 181 ? 7.68 14.508 3.785 1 98.88 181 LEU A N 1
ATOM 1380 C CA . LEU A 1 181 ? 6.855 14.266 2.607 1 98.88 181 LEU A CA 1
ATOM 1381 C C . LEU A 1 181 ? 5.375 14.219 2.979 1 98.88 181 LEU A C 1
ATOM 1383 O O . LEU A 1 181 ? 5.027 13.945 4.129 1 98.88 181 LEU A O 1
ATOM 1387 N N . SER A 1 182 ? 4.543 14.531 2.053 1 98.69 182 SER A N 1
ATOM 1388 C CA . SER A 1 182 ? 3.098 14.391 2.193 1 98.69 182 SER A CA 1
ATOM 1389 C C . SER A 1 182 ? 2.484 13.734 0.957 1 98.69 182 SER A C 1
ATOM 1391 O O . SER A 1 182 ? 2.957 13.945 -0.161 1 98.69 182 SER A O 1
ATOM 1393 N N . ASN A 1 183 ? 1.462 12.961 1.192 1 98.44 183 ASN A N 1
ATOM 1394 C CA . ASN A 1 183 ? 0.713 12.312 0.121 1 98.44 183 ASN A CA 1
ATOM 1395 C C . ASN A 1 183 ? 1.631 11.516 -0.804 1 98.44 183 ASN A C 1
ATOM 1397 O O . ASN A 1 183 ? 1.496 11.586 -2.027 1 98.44 183 ASN A O 1
ATOM 1401 N N . GLU A 1 184 ? 2.58 10.852 -0.224 1 98.5 184 GLU A N 1
ATOM 1402 C CA . GLU A 1 184 ? 3.594 10.078 -0.926 1 98.5 184 GLU A CA 1
ATOM 1403 C C . GLU A 1 184 ? 3.332 8.578 -0.792 1 98.5 184 GLU A C 1
ATOM 1405 O O . GLU A 1 184 ? 2.465 8.164 -0.021 1 98.5 184 GLU A O 1
ATOM 1410 N N . SER A 1 185 ? 4.008 7.754 -1.594 1 98.81 185 SER A N 1
ATOM 1411 C CA . SER A 1 185 ? 3.85 6.305 -1.637 1 98.81 185 SER A CA 1
ATOM 1412 C C . SER A 1 185 ? 5.051 5.602 -1.012 1 98.81 185 SER A C 1
ATOM 1414 O O . SER A 1 185 ? 6.055 6.238 -0.695 1 98.81 185 SER A O 1
ATOM 1416 N N . ALA A 1 186 ? 4.867 4.324 -0.752 1 98.88 186 ALA A N 1
ATOM 1417 C CA . ALA A 1 186 ? 5.965 3.535 -0.201 1 98.88 186 ALA A CA 1
ATOM 1418 C C . ALA A 1 186 ? 7.148 3.494 -1.162 1 98.88 186 ALA A C 1
ATOM 1420 O O . ALA A 1 186 ? 8.305 3.629 -0.744 1 98.88 186 ALA A O 1
ATOM 1421 N N . TRP A 1 187 ? 6.895 3.289 -2.49 1 98.81 187 TRP A N 1
ATOM 1422 C CA . TRP A 1 187 ? 7.973 3.275 -3.473 1 98.81 187 TRP A CA 1
ATOM 1423 C C . TRP A 1 187 ? 8.688 4.621 -3.514 1 98.81 187 TRP A C 1
ATOM 1425 O O . TRP A 1 187 ? 9.914 4.68 -3.451 1 98.81 187 TRP A O 1
ATOM 1435 N N . GLY A 1 188 ? 7.859 5.684 -3.592 1 98.81 188 GLY A N 1
ATOM 1436 C CA . GLY A 1 188 ? 8.461 7.008 -3.613 1 98.81 188 GLY A CA 1
ATOM 1437 C C . GLY A 1 188 ? 9.305 7.301 -2.391 1 98.81 188 GLY A C 1
ATOM 1438 O O . GLY A 1 188 ? 10.445 7.766 -2.514 1 98.81 188 GLY A O 1
ATOM 1439 N N . THR A 1 189 ? 8.773 7.027 -1.228 1 98.88 189 THR A N 1
ATOM 1440 C CA . THR A 1 189 ? 9.5 7.273 0.014 1 98.88 189 THR A CA 1
ATOM 1441 C C . THR A 1 189 ? 10.781 6.457 0.059 1 98.88 189 THR A C 1
ATOM 1443 O O . THR A 1 189 ? 11.828 6.961 0.47 1 98.88 189 THR A O 1
ATOM 1446 N N . ALA A 1 190 ? 10.695 5.215 -0.385 1 98.75 190 ALA A N 1
ATOM 1447 C CA . ALA A 1 190 ? 11.883 4.367 -0.422 1 98.75 190 ALA A CA 1
ATOM 1448 C C . ALA A 1 190 ? 12.961 4.973 -1.321 1 98.75 190 ALA A C 1
ATOM 1450 O O . ALA A 1 190 ? 14.148 4.91 -1.005 1 98.75 190 ALA A O 1
ATOM 1451 N N . GLN A 1 191 ? 12.547 5.551 -2.459 1 98.69 191 GLN A N 1
ATOM 1452 C CA . GLN A 1 191 ? 13.508 6.16 -3.371 1 98.69 191 GLN A CA 1
ATOM 1453 C C . GLN A 1 191 ? 14.141 7.406 -2.752 1 98.69 191 GLN A C 1
ATOM 1455 O O . GLN A 1 191 ? 15.352 7.617 -2.871 1 98.69 191 GLN A O 1
ATOM 1460 N N . TRP A 1 192 ? 13.305 8.25 -2.051 1 98.81 192 TRP A N 1
ATOM 1461 C CA . TRP A 1 192 ? 13.852 9.406 -1.348 1 98.81 192 TRP A CA 1
ATOM 1462 C C . TRP A 1 192 ? 14.906 8.984 -0.332 1 98.81 192 TRP A C 1
ATOM 1464 O O . TRP A 1 192 ? 15.969 9.602 -0.244 1 98.81 192 TRP A O 1
ATOM 1474 N N . LEU A 1 193 ? 14.594 7.949 0.442 1 98.75 193 LEU A N 1
ATOM 1475 C CA . LEU A 1 193 ? 15.5 7.453 1.472 1 98.75 193 LEU A CA 1
ATOM 1476 C C . LEU A 1 193 ? 16.781 6.914 0.851 1 98.75 193 LEU A C 1
ATOM 1478 O O . LEU A 1 193 ? 17.891 7.195 1.342 1 98.75 193 LEU A O 1
ATOM 1482 N N . ARG A 1 194 ? 16.656 6.18 -0.216 1 97.62 194 ARG A N 1
ATOM 1483 C CA . ARG A 1 194 ? 17.812 5.613 -0.907 1 97.62 194 ARG A CA 1
ATOM 1484 C C . ARG A 1 194 ? 18.734 6.715 -1.406 1 97.62 194 ARG A C 1
ATOM 1486 O O . ARG A 1 194 ? 19.953 6.641 -1.211 1 97.62 194 ARG A O 1
ATOM 1493 N N . LEU A 1 195 ? 18.172 7.703 -2.045 1 98.06 195 LEU A N 1
ATOM 1494 C CA . LEU A 1 195 ? 18.969 8.797 -2.594 1 98.06 195 LEU A CA 1
ATOM 1495 C C . LEU A 1 195 ? 19.672 9.578 -1.479 1 98.06 195 LEU A C 1
ATOM 1497 O O . LEU A 1 195 ? 20.844 9.922 -1.597 1 98.06 195 LEU A O 1
ATOM 1501 N N . ALA A 1 196 ? 18.922 9.82 -0.422 1 98.19 196 ALA A N 1
ATOM 1502 C CA . ALA A 1 196 ? 19.516 10.523 0.712 1 98.19 196 ALA A CA 1
ATOM 1503 C C . ALA A 1 196 ? 20.656 9.727 1.317 1 98.19 196 ALA A C 1
ATOM 1505 O O . ALA A 1 196 ? 21.703 10.289 1.645 1 98.19 196 ALA A O 1
ATOM 1506 N N . GLU A 1 197 ? 20.469 8.43 1.46 1 94.88 197 GLU A N 1
ATOM 1507 C CA . GLU A 1 197 ? 21.484 7.559 2.059 1 94.88 197 GLU A CA 1
ATOM 1508 C C . GLU A 1 197 ? 22.719 7.465 1.18 1 94.88 197 GLU A C 1
ATOM 1510 O O . GLU A 1 197 ? 23.812 7.18 1.671 1 94.88 197 GLU A O 1
ATOM 1515 N N . SER A 1 198 ? 22.547 7.75 -0.065 1 94.56 198 SER A N 1
ATOM 1516 C CA . SER A 1 198 ? 23.688 7.766 -0.982 1 94.56 198 SER A CA 1
ATOM 1517 C C . SER A 1 198 ? 24.406 9.109 -0.944 1 94.56 198 SER A C 1
ATOM 1519 O O . SER A 1 198 ? 25.375 9.328 -1.693 1 94.56 198 SER A O 1
ATOM 1521 N N . GLY A 1 199 ? 23.969 10.047 -0.08 1 95.38 199 GLY A N 1
ATOM 1522 C CA . GLY A 1 199 ? 24.672 11.297 0.153 1 95.38 199 GLY A CA 1
ATOM 1523 C C . GLY A 1 199 ? 24.094 12.453 -0.647 1 95.38 199 GLY A C 1
ATOM 1524 O O . GLY A 1 199 ? 24.734 13.5 -0.776 1 95.38 199 GLY A O 1
ATOM 1525 N N . GLN A 1 200 ? 22.875 12.367 -1.145 1 95.69 200 GLN A N 1
ATOM 1526 C CA . GLN A 1 200 ? 22.375 13.359 -2.086 1 95.69 200 GLN A CA 1
ATOM 1527 C C . GLN A 1 200 ? 21.562 14.438 -1.37 1 95.69 200 GLN A C 1
ATOM 1529 O O . GLN A 1 200 ? 21.109 15.391 -1.995 1 95.69 200 GLN A O 1
ATOM 1534 N N . GLY A 1 201 ? 21.469 14.367 -0.035 1 98.12 201 GLY A N 1
ATOM 1535 C CA . GLY A 1 201 ? 20.672 15.352 0.681 1 98.12 201 GLY A CA 1
ATOM 1536 C C . GLY A 1 201 ? 20.094 14.82 1.982 1 98.12 201 GLY A C 1
ATOM 1537 O O . GLY A 1 201 ? 20.5 13.75 2.451 1 98.12 201 GLY A O 1
ATOM 1538 N N . PRO A 1 202 ? 19.203 15.641 2.59 1 98.69 202 PRO A N 1
ATOM 1539 C CA . PRO A 1 202 ? 18.672 15.234 3.891 1 98.69 202 PRO A CA 1
ATOM 1540 C C . PRO A 1 202 ? 17.734 14.023 3.793 1 98.69 202 PRO A C 1
ATOM 1542 O O . PRO A 1 202 ? 17.016 13.867 2.799 1 98.69 202 PRO A O 1
ATOM 1545 N N . ARG A 1 203 ? 17.75 13.195 4.816 1 98.69 203 ARG A N 1
ATOM 1546 C CA . ARG A 1 203 ? 16.875 12.031 4.926 1 98.69 203 ARG A CA 1
ATOM 1547 C C . ARG A 1 203 ? 15.445 12.445 5.25 1 98.69 203 ARG A C 1
ATOM 1549 O O . ARG A 1 203 ? 15.227 13.352 6.062 1 98.69 203 ARG A O 1
ATOM 1556 N N . VAL A 1 204 ? 14.508 11.797 4.621 1 98.88 204 VAL A N 1
ATOM 1557 C CA . VAL A 1 204 ? 13.102 12.031 4.938 1 98.88 204 VAL A CA 1
ATOM 1558 C C . VAL A 1 204 ? 12.844 11.75 6.414 1 98.88 204 VAL A C 1
ATOM 1560 O O . VAL A 1 204 ? 13.234 10.695 6.93 1 98.88 204 VAL A O 1
ATOM 1563 N N . ALA A 1 205 ? 12.117 12.672 7.062 1 98.88 205 ALA A N 1
ATOM 1564 C CA . ALA A 1 205 ? 11.938 12.547 8.508 1 98.88 205 ALA A CA 1
ATOM 1565 C C . ALA A 1 205 ? 10.508 12.141 8.852 1 98.88 205 ALA A C 1
ATOM 1567 O O . ALA A 1 205 ? 10.258 11.562 9.914 1 98.88 205 ALA A O 1
ATOM 1568 N N . SER A 1 206 ? 9.57 12.453 7.961 1 98.88 206 SER A N 1
ATOM 1569 C CA . SER A 1 206 ? 8.172 12.266 8.305 1 98.88 206 SER A CA 1
ATOM 1570 C C . SER A 1 206 ? 7.309 12.102 7.059 1 98.88 206 SER A C 1
ATOM 1572 O O . SER A 1 206 ? 7.754 12.398 5.949 1 98.88 206 SER A O 1
ATOM 1574 N N . MET A 1 207 ? 6.199 11.547 7.273 1 98.94 207 MET A N 1
ATOM 1575 C CA . MET A 1 207 ? 5.188 11.359 6.238 1 98.94 207 MET A CA 1
ATOM 1576 C C . MET A 1 207 ? 3.844 11.93 6.688 1 98.94 207 MET A C 1
ATOM 1578 O O . MET A 1 207 ? 3.32 11.539 7.734 1 98.94 207 MET A O 1
ATOM 1582 N N . GLN A 1 208 ? 3.305 12.867 5.906 1 98.94 208 GLN A N 1
ATOM 1583 C CA . GLN A 1 208 ? 1.972 13.391 6.188 1 98.94 208 GLN A CA 1
ATOM 1584 C C . GLN A 1 208 ? 0.953 12.883 5.176 1 98.94 208 GLN A C 1
ATOM 1586 O O . GLN A 1 208 ? 0.782 13.469 4.105 1 98.94 208 GLN A O 1
ATOM 1591 N N . ASN A 1 209 ? 0.259 11.781 5.48 1 98.94 209 ASN A N 1
ATOM 1592 C CA . ASN A 1 209 ? -0.815 11.195 4.68 1 98.94 209 ASN A CA 1
ATOM 1593 C C . ASN A 1 209 ? -2.146 11.227 5.426 1 98.94 209 ASN A C 1
ATOM 1595 O O . ASN A 1 209 ? -2.172 11.352 6.652 1 98.94 209 ASN A O 1
ATOM 1599 N N . GLU A 1 210 ? -3.24 11.172 4.684 1 98.81 210 GLU A N 1
ATOM 1600 C CA . GLU A 1 210 ? -4.555 11.062 5.312 1 98.81 210 GLU A CA 1
ATOM 1601 C C . GLU A 1 210 ? -4.68 9.766 6.105 1 98.81 210 GLU A C 1
ATOM 1603 O O . GLU A 1 210 ? -4.25 8.711 5.645 1 98.81 210 GLU A O 1
ATOM 1608 N N . TYR A 1 211 ? -5.184 9.867 7.293 1 98.88 211 TYR A N 1
ATOM 1609 C CA . TYR A 1 211 ? -5.359 8.664 8.102 1 98.88 211 TYR A CA 1
ATOM 1610 C C . TYR A 1 211 ? -6.406 8.883 9.188 1 98.88 211 TYR A C 1
ATOM 1612 O O . TYR A 1 211 ? -6.367 9.891 9.898 1 98.88 211 TYR A O 1
ATOM 1620 N N . SER A 1 212 ? -7.332 7.984 9.258 1 98.88 212 SER A N 1
ATOM 1621 C CA . SER A 1 212 ? -8.406 7.973 10.25 1 98.88 212 SER A CA 1
ATOM 1622 C C . SER A 1 212 ? -9.078 6.602 10.32 1 98.88 212 SER A C 1
ATOM 1624 O O . SER A 1 212 ? -8.695 5.684 9.594 1 98.88 212 SER A O 1
ATOM 1626 N N . LEU A 1 213 ? -10.039 6.523 11.203 1 98.88 213 LEU A N 1
ATOM 1627 C CA . LEU A 1 213 ? -10.859 5.32 11.281 1 98.88 213 LEU A CA 1
ATOM 1628 C C . LEU A 1 213 ? -11.531 5.039 9.938 1 98.88 213 LEU A C 1
ATOM 1630 O O . LEU A 1 213 ? -11.875 3.893 9.641 1 98.88 213 LEU A O 1
ATOM 1634 N N . LEU A 1 214 ? -11.656 6.078 9.086 1 98.75 214 LEU A N 1
ATOM 1635 C CA . LEU A 1 214 ? -12.398 5.938 7.84 1 98.75 214 LEU A CA 1
ATOM 1636 C C . LEU A 1 214 ? -11.453 5.824 6.652 1 98.75 214 LEU A C 1
ATOM 1638 O O . LEU A 1 214 ? -11.875 5.488 5.543 1 98.75 214 LEU A O 1
ATOM 1642 N N . CYS A 1 215 ? -10.172 6.102 6.82 1 98.62 215 CYS A N 1
ATOM 1643 C CA . CYS A 1 215 ? -9.164 6.059 5.766 1 98.62 215 CYS A CA 1
ATOM 1644 C C . CYS A 1 215 ? -7.898 5.352 6.25 1 98.62 215 CYS A C 1
ATOM 1646 O O . CYS A 1 215 ? -7.078 5.945 6.949 1 98.62 215 CYS A O 1
ATOM 1648 N N . ARG A 1 216 ? -7.684 4.113 5.82 1 98.25 216 ARG A N 1
ATOM 1649 C CA . ARG A 1 216 ? -6.664 3.289 6.461 1 98.25 216 ARG A CA 1
ATOM 1650 C C . ARG A 1 216 ? -5.75 2.645 5.422 1 98.25 216 ARG A C 1
ATOM 1652 O O . ARG A 1 216 ? -5.207 1.562 5.648 1 98.25 216 ARG A O 1
ATOM 1659 N N . LEU A 1 217 ? -5.594 3.301 4.188 1 97.94 217 LEU A N 1
ATOM 1660 C CA . LEU A 1 217 ? -4.668 2.818 3.166 1 97.94 217 LEU A CA 1
ATOM 1661 C C . LEU A 1 217 ? -3.256 2.701 3.725 1 97.94 217 LEU A C 1
ATOM 1663 O O . LEU A 1 217 ? -2.451 1.908 3.229 1 97.94 217 LEU A O 1
ATOM 1667 N N . TYR A 1 218 ? -2.965 3.393 4.828 1 98.69 218 TYR A N 1
ATOM 1668 C CA . TYR A 1 218 ? -1.643 3.49 5.434 1 98.69 218 TYR A CA 1
ATOM 1669 C C . TYR A 1 218 ? -1.298 2.219 6.199 1 98.69 218 TYR A C 1
ATOM 1671 O O . TYR A 1 218 ? -0.133 1.98 6.527 1 98.69 218 TYR A O 1
ATOM 1679 N N . ASP A 1 219 ? -2.213 1.3 6.469 1 98.69 219 ASP A N 1
ATOM 1680 C CA . ASP A 1 219 ? -2.111 0.23 7.457 1 98.69 219 ASP A CA 1
ATOM 1681 C C . ASP A 1 219 ? -1.203 -0.892 6.961 1 98.69 219 ASP A C 1
ATOM 1683 O O . ASP A 1 219 ? -0.81 -1.768 7.734 1 98.69 219 ASP A O 1
ATOM 1687 N N . THR A 1 220 ? -0.83 -0.889 5.629 1 98.5 220 THR A N 1
ATOM 1688 C CA . THR A 1 220 ? -0.067 -2.002 5.074 1 98.5 220 THR A CA 1
ATOM 1689 C C . THR A 1 220 ? 1.332 -1.55 4.668 1 98.5 220 THR A C 1
ATOM 1691 O O . THR A 1 220 ? 2.205 -1.372 5.52 1 98.5 220 THR A O 1
ATOM 1694 N N . ASP A 1 221 ? 1.549 -1.182 3.416 1 98.88 221 ASP A N 1
ATOM 1695 C CA . ASP A 1 221 ? 2.889 -0.909 2.902 1 98.88 221 ASP A CA 1
ATOM 1696 C C . ASP A 1 221 ? 3.504 0.305 3.596 1 98.88 221 ASP A C 1
ATOM 1698 O O . ASP A 1 221 ? 4.672 0.276 3.988 1 98.88 221 ASP A O 1
ATOM 1702 N N . MET A 1 222 ? 2.717 1.355 3.764 1 98.88 222 MET A N 1
ATOM 1703 C CA . MET A 1 222 ? 3.258 2.562 4.383 1 98.88 222 MET A CA 1
ATOM 1704 C C . MET A 1 222 ? 3.545 2.33 5.863 1 98.88 222 MET A C 1
ATOM 1706 O O . MET A 1 222 ? 4.504 2.881 6.406 1 98.88 222 MET A O 1
ATOM 1710 N N . ALA A 1 223 ? 2.693 1.542 6.516 1 98.88 223 ALA A N 1
ATOM 1711 C CA . ALA A 1 223 ? 2.941 1.191 7.914 1 98.88 223 ALA A CA 1
ATOM 1712 C C . ALA A 1 223 ? 4.297 0.511 8.078 1 98.88 223 ALA A C 1
ATOM 1714 O O . ALA A 1 223 ? 5.082 0.878 8.953 1 98.88 223 ALA A O 1
ATOM 1715 N N . GLU A 1 224 ? 4.504 -0.467 7.203 1 98.94 224 GLU A N 1
ATOM 1716 C CA . GLU A 1 224 ? 5.75 -1.221 7.281 1 98.94 224 GLU A CA 1
ATOM 1717 C C . GLU A 1 224 ? 6.957 -0.321 7.023 1 98.94 224 GLU A C 1
ATOM 1719 O O . GLU A 1 224 ? 7.941 -0.371 7.762 1 98.94 224 GLU A O 1
ATOM 1724 N N . LEU A 1 225 ? 6.859 0.508 5.996 1 98.88 225 LEU A N 1
ATOM 1725 C CA . LEU A 1 225 ? 7.949 1.429 5.688 1 98.88 225 LEU A CA 1
ATOM 1726 C C . LEU A 1 225 ? 8.203 2.375 6.855 1 98.88 225 LEU A C 1
ATOM 1728 O O . LEU A 1 225 ? 9.359 2.582 7.25 1 98.88 225 LEU A O 1
ATOM 1732 N N . SER A 1 226 ? 7.121 2.926 7.406 1 98.88 226 SER A N 1
ATOM 1733 C CA . SER A 1 226 ? 7.23 3.893 8.492 1 98.88 226 SER A CA 1
ATOM 1734 C C . SER A 1 226 ? 7.953 3.291 9.695 1 98.88 226 SER A C 1
ATOM 1736 O O . SER A 1 226 ? 8.875 3.902 10.242 1 98.88 226 SER A O 1
ATOM 1738 N N . VAL A 1 227 ? 7.59 2.086 10.062 1 98.75 227 VAL A N 1
ATOM 1739 C CA . VAL A 1 227 ? 8.141 1.439 11.25 1 98.75 227 VAL A CA 1
ATOM 1740 C C . VAL A 1 227 ? 9.602 1.07 11.008 1 98.75 227 VAL A C 1
ATOM 1742 O O . VAL A 1 227 ? 10.461 1.347 11.844 1 98.75 227 VAL A O 1
ATOM 1745 N N . ASN A 1 228 ? 9.867 0.538 9.852 1 98.81 228 ASN A N 1
ATOM 1746 C CA . ASN A 1 228 ? 11.203 0.018 9.586 1 98.81 228 ASN A CA 1
ATOM 1747 C C . ASN A 1 228 ? 12.188 1.14 9.289 1 98.81 228 ASN A C 1
ATOM 1749 O O . ASN A 1 228 ? 13.398 0.982 9.484 1 98.81 228 ASN A O 1
ATOM 1753 N N . GLU A 1 229 ? 11.688 2.324 8.797 1 98.75 229 GLU A N 1
ATOM 1754 C CA . GLU A 1 229 ? 12.586 3.383 8.344 1 98.75 229 GLU A CA 1
ATOM 1755 C C . GLU A 1 229 ? 12.539 4.582 9.289 1 98.75 229 GLU A C 1
ATOM 1757 O O . GLU A 1 229 ? 13.234 5.574 9.078 1 98.75 229 GLU A O 1
ATOM 1762 N N . ASP A 1 230 ? 11.727 4.531 10.359 1 98.5 230 ASP A N 1
ATOM 1763 C CA . ASP A 1 230 ? 11.555 5.637 11.297 1 98.5 230 ASP A CA 1
ATOM 1764 C C . ASP A 1 230 ? 11.062 6.891 10.578 1 98.5 230 ASP A C 1
ATOM 1766 O O . ASP A 1 230 ? 11.617 7.977 10.758 1 98.5 230 ASP A O 1
ATOM 1770 N N . VAL A 1 231 ? 10.172 6.738 9.688 1 98.88 231 VAL A N 1
ATOM 1771 C CA . VAL A 1 231 ? 9.453 7.832 9.047 1 98.88 231 VAL A CA 1
ATOM 1772 C C . VAL A 1 231 ? 8.008 7.855 9.531 1 98.88 231 VAL A C 1
ATOM 1774 O O . VAL A 1 231 ? 7.129 7.238 8.922 1 98.88 231 VAL A O 1
ATOM 1777 N N . GLY A 1 232 ? 7.773 8.547 10.602 1 98.81 232 GLY A N 1
ATOM 1778 C CA . GLY A 1 232 ? 6.496 8.492 11.297 1 98.81 232 GLY A CA 1
ATOM 1779 C C . GLY A 1 232 ? 5.391 9.234 10.57 1 98.81 232 GLY A C 1
ATOM 1780 O O . GLY A 1 232 ? 5.652 10.18 9.828 1 98.81 232 GLY A O 1
ATOM 1781 N N . LEU A 1 233 ? 4.172 8.844 10.789 1 98.94 233 LEU A N 1
ATOM 1782 C CA . LEU A 1 233 ? 3 9.438 10.156 1 98.94 233 LEU A CA 1
ATOM 1783 C C . LEU A 1 233 ? 2.52 10.664 10.93 1 98.94 233 LEU A C 1
ATOM 1785 O O . LEU A 1 233 ? 2.336 10.594 12.148 1 98.94 233 LEU A O 1
ATOM 1789 N N . MET A 1 234 ? 2.465 11.781 10.227 1 98.69 234 MET A N 1
ATOM 1790 C CA . MET A 1 234 ? 1.625 12.922 10.586 1 98.69 234 MET A CA 1
ATOM 1791 C C . MET A 1 234 ? 0.255 12.82 9.922 1 98.69 234 MET A C 1
ATOM 1793 O O . MET A 1 234 ? 0.075 13.266 8.789 1 98.69 234 MET A O 1
ATOM 1797 N N . ALA A 1 235 ? -0.637 12.258 10.68 1 98.88 235 ALA A N 1
ATOM 1798 C CA . ALA A 1 235 ? -1.94 11.961 10.094 1 98.88 235 ALA A CA 1
ATOM 1799 C C . ALA A 1 235 ? -2.748 13.242 9.883 1 98.88 235 ALA A C 1
ATOM 1801 O O . ALA A 1 235 ? -3.068 13.945 10.844 1 98.88 235 ALA A O 1
ATOM 1802 N N . PHE A 1 236 ? -2.998 13.547 8.633 1 98.69 236 PHE A N 1
ATOM 1803 C CA . PHE A 1 236 ? -3.973 14.617 8.477 1 98.69 236 PHE A CA 1
ATOM 1804 C C . PHE A 1 236 ? -5.383 14.055 8.352 1 98.69 236 PHE A C 1
ATOM 1806 O O . PHE A 1 236 ? -5.562 12.898 7.977 1 98.69 236 PHE A O 1
ATOM 1813 N N . SER A 1 237 ? -6.375 14.836 8.812 1 98.25 237 SER A N 1
ATOM 1814 C CA . SER A 1 237 ? -7.801 14.516 8.852 1 98.25 237 SER A CA 1
ATOM 1815 C C . SER A 1 237 ? -8.07 13.281 9.703 1 98.25 237 SER A C 1
ATOM 1817 O O . SER A 1 237 ? -8.773 12.367 9.266 1 98.25 237 SER A O 1
ATOM 1819 N N . PRO A 1 238 ? -7.559 13.289 10.922 1 98.75 238 PRO A N 1
ATOM 1820 C CA . PRO A 1 238 ? -7.805 12.133 11.789 1 98.75 238 PRO A CA 1
ATOM 1821 C C . PRO A 1 238 ? -9.273 12 12.188 1 98.75 238 PRO A C 1
ATOM 1823 O O . PRO A 1 238 ? -9.695 10.938 12.664 1 98.75 238 PRO A O 1
ATOM 1826 N N . LEU A 1 239 ? -10.055 13.078 12.031 1 98.69 239 LEU A N 1
ATOM 1827 C CA . LEU A 1 239 ? -11.484 13.047 12.297 1 98.69 239 LEU A CA 1
ATOM 1828 C C . LEU A 1 239 ? -12.281 12.953 11 1 98.69 239 LEU A C 1
ATOM 1830 O O . LEU A 1 239 ? -13.492 13.172 10.992 1 98.69 239 LEU A O 1
ATOM 1834 N N . ALA A 1 240 ? -11.609 12.695 9.891 1 98.38 240 ALA A N 1
ATOM 1835 C CA . ALA A 1 240 ? -12.203 12.539 8.562 1 98.38 240 ALA A CA 1
ATOM 1836 C C . ALA A 1 240 ? -13.039 13.758 8.188 1 98.38 240 ALA A C 1
ATOM 1838 O O . ALA A 1 240 ? -14.203 13.617 7.805 1 98.38 240 ALA A O 1
ATOM 1839 N N . ALA A 1 241 ? -12.422 14.891 8.391 1 96.75 241 ALA A N 1
ATOM 1840 C CA . ALA A 1 241 ? -13.047 16.156 8.016 1 96.75 241 ALA A CA 1
ATOM 1841 C C . ALA A 1 241 ? -14.344 16.375 8.781 1 96.75 241 ALA A C 1
ATOM 1843 O O . ALA A 1 241 ? -15.305 16.938 8.242 1 96.75 241 ALA A O 1
ATOM 1844 N N . GLY A 1 242 ? -14.477 15.82 9.945 1 97.44 242 GLY A N 1
ATOM 1845 C CA . GLY A 1 242 ? -15.602 16.078 10.82 1 97.44 242 GLY A CA 1
ATOM 1846 C C . GLY A 1 242 ? -16.641 14.969 10.812 1 97.44 242 GLY A C 1
ATOM 1847 O O . GLY A 1 242 ? -17.531 14.93 11.664 1 97.44 242 GLY A O 1
ATOM 1848 N N . PHE A 1 243 ? -16.531 13.969 9.914 1 98.56 243 PHE A N 1
ATOM 1849 C CA . PHE A 1 243 ? -17.469 12.867 9.859 1 98.56 243 PHE A CA 1
ATOM 1850 C C . PHE A 1 243 ? -17.516 12.125 11.188 1 98.56 243 PHE A C 1
ATOM 1852 O O . PHE A 1 243 ? -18.594 11.789 11.688 1 98.56 243 PHE A O 1
ATOM 1859 N N . LEU A 1 244 ? -16.391 11.922 11.867 1 98.81 244 LEU A N 1
ATOM 1860 C CA . LEU A 1 244 ? -16.281 11.055 13.039 1 98.81 244 LEU A CA 1
ATOM 1861 C C . LEU A 1 244 ? -16.781 11.766 14.289 1 98.81 244 LEU A C 1
ATOM 1863 O O . LEU A 1 244 ? -16.875 11.164 15.359 1 98.81 244 LEU A O 1
ATOM 1867 N N . THR A 1 245 ? -17.109 13.086 14.141 1 98.31 245 THR A N 1
ATOM 1868 C CA . THR A 1 245 ? -17.766 13.789 15.234 1 98.31 245 THR A CA 1
ATOM 1869 C C . THR A 1 245 ? -19.25 13.422 15.297 1 98.31 245 THR A C 1
ATOM 1871 O O . THR A 1 245 ? -19.906 13.648 16.312 1 98.31 245 THR A O 1
ATOM 1874 N N . GLY A 1 246 ? -19.812 12.945 14.18 1 98.12 246 GLY A N 1
ATOM 1875 C CA . GLY A 1 246 ? -21.219 12.609 14.094 1 98.12 246 GLY A CA 1
ATOM 1876 C C . GLY A 1 246 ? -22.078 13.781 13.648 1 98.12 246 GLY A C 1
ATOM 1877 O O . GLY A 1 246 ? -23.297 13.625 13.445 1 98.12 246 GLY A O 1
ATOM 1878 N N . LYS A 1 247 ? -21.484 14.906 13.344 1 97.75 247 LYS A N 1
ATOM 1879 C CA . LYS A 1 247 ? -22.266 16.125 13.156 1 97.75 247 LYS A CA 1
ATOM 1880 C C . LYS A 1 247 ? -23.016 16.078 11.828 1 97.75 247 LYS A C 1
ATOM 1882 O O . LYS A 1 247 ? -23.953 16.859 11.617 1 97.75 247 LYS A O 1
ATOM 1887 N N . TYR A 1 248 ? -22.641 15.133 10.961 1 98.06 248 TYR A N 1
ATOM 1888 C CA . TYR A 1 248 ? -23.266 15.102 9.648 1 98.06 248 TYR A CA 1
ATOM 1889 C C . TYR A 1 248 ? -24.281 13.977 9.555 1 98.06 248 TYR A C 1
ATOM 1891 O O . TYR A 1 248 ? -24.922 13.789 8.508 1 98.06 248 TYR A O 1
ATOM 1899 N N . GLN A 1 249 ? -24.438 13.164 10.664 1 97.75 249 GLN A N 1
ATOM 1900 C CA . GLN A 1 249 ? -25.359 12.023 10.641 1 97.75 249 GLN A CA 1
ATOM 1901 C C . GLN A 1 249 ? -26.797 12.484 10.391 1 97.75 249 GLN A C 1
ATOM 1903 O O . GLN A 1 249 ? -27.141 13.641 10.648 1 97.75 249 GLN A O 1
ATOM 1908 N N . ARG A 1 250 ? -27.719 11.695 9.867 1 96.12 250 ARG A N 1
ATOM 1909 C CA . ARG A 1 250 ? -29.141 11.883 9.641 1 96.12 250 ARG A CA 1
ATOM 1910 C C . ARG A 1 250 ? -29.406 13.094 8.75 1 96.12 250 ARG A C 1
ATOM 1912 O O . ARG A 1 250 ? -30.328 13.859 8.992 1 96.12 250 ARG A O 1
ATOM 1919 N N . GLY A 1 251 ? -28.312 13.328 7.793 1 95.94 251 GLY A N 1
ATOM 1920 C CA . GLY A 1 251 ? -28.484 14.336 6.758 1 95.94 251 GLY A CA 1
ATOM 1921 C C . GLY A 1 251 ? -28.172 15.742 7.234 1 95.94 251 GLY A C 1
ATOM 1922 O O . GLY A 1 251 ? -28.359 16.703 6.492 1 95.94 251 GLY A O 1
ATOM 1923 N N . ALA A 1 252 ? -27.609 15.891 8.398 1 97.62 252 ALA A N 1
ATOM 1924 C CA . ALA A 1 252 ? -27.312 17.203 8.961 1 97.62 252 ALA A CA 1
ATOM 1925 C C . ALA A 1 252 ? -26.094 17.828 8.273 1 97.62 252 ALA A C 1
ATOM 1927 O O . ALA A 1 252 ? -25.141 17.125 7.91 1 97.62 252 ALA A O 1
ATOM 1928 N N . VAL A 1 253 ? -26.172 19.125 8.07 1 97.81 253 VAL A N 1
ATOM 1929 C CA . VAL A 1 253 ? -25.062 19.938 7.586 1 97.81 253 VAL A CA 1
ATOM 1930 C C . VAL A 1 253 ? -25 21.25 8.375 1 97.81 253 VAL A C 1
ATOM 1932 O O . VAL A 1 253 ? -25.5 22.281 7.918 1 97.81 253 VAL A O 1
ATOM 1935 N N . PRO A 1 254 ? -24.406 21.188 9.562 1 96.44 254 PRO A N 1
ATOM 1936 C CA . PRO A 1 254 ? -24.391 22.391 10.398 1 96.44 254 PRO A CA 1
ATOM 1937 C C . PRO A 1 254 ? -23.812 23.594 9.664 1 96.44 254 PRO A C 1
ATOM 1939 O O . PRO A 1 254 ? -22.859 23.469 8.891 1 96.44 254 PRO A O 1
ATOM 1942 N N . GLU A 1 255 ? -24.375 24.719 9.969 1 94.69 255 GLU A N 1
ATOM 1943 C CA . GLU A 1 255 ? -23.906 25.969 9.359 1 94.69 255 GLU A CA 1
ATOM 1944 C C . GLU A 1 255 ? -22.438 26.234 9.695 1 94.69 255 GLU A C 1
ATOM 1946 O O . GLU A 1 255 ? -22.016 26.062 10.844 1 94.69 255 GLU A O 1
ATOM 1951 N N . GLY A 1 256 ? -21.703 26.547 8.711 1 90.94 256 GLY A N 1
ATOM 1952 C CA . GLY A 1 256 ? -20.297 26.891 8.93 1 90.94 256 GLY A CA 1
ATOM 1953 C C . GLY A 1 256 ? -19.391 25.672 8.922 1 90.94 256 GLY A C 1
ATOM 1954 O O . GLY A 1 256 ? -18.156 25.812 8.945 1 90.94 256 GLY A O 1
ATOM 1955 N N . SER A 1 257 ? -20 24.469 8.859 1 93.06 257 SER A N 1
ATOM 1956 C CA . SER A 1 257 ? -19.188 23.266 8.812 1 93.06 257 SER A CA 1
ATOM 1957 C C . SER A 1 257 ? -18.484 23.141 7.465 1 93.06 257 SER A C 1
ATOM 1959 O O . SER A 1 257 ? -18.812 23.844 6.516 1 93.06 257 SER A O 1
ATOM 1961 N N . ARG A 1 258 ? -17.5 22.297 7.445 1 93.31 258 ARG A N 1
ATOM 1962 C CA . ARG A 1 258 ? -16.781 22.047 6.203 1 93.31 258 ARG A CA 1
ATOM 1963 C C . ARG A 1 258 ? -17.719 21.594 5.098 1 93.31 258 ARG A C 1
ATOM 1965 O O . ARG A 1 258 ? -17.609 22.062 3.955 1 93.31 258 ARG A O 1
ATOM 1972 N N . MET A 1 259 ? -18.641 20.734 5.414 1 95.31 259 MET A N 1
ATOM 1973 C CA . MET A 1 259 ? -19.531 20.156 4.41 1 95.31 259 MET A CA 1
ATOM 1974 C C . MET A 1 259 ? -20.469 21.234 3.836 1 95.31 259 MET A C 1
ATOM 1976 O O . MET A 1 259 ? -20.922 21.109 2.701 1 95.31 259 MET A O 1
ATOM 1980 N N . SER A 1 260 ? -20.781 22.297 4.625 1 94.88 260 SER A N 1
ATOM 1981 C CA . SER A 1 260 ? -21.594 23.391 4.117 1 94.88 260 SER A CA 1
ATOM 1982 C C . SER A 1 260 ? -20.844 24.203 3.068 1 94.88 260 SER A C 1
ATOM 1984 O O . SER A 1 260 ? -21.453 24.844 2.217 1 94.88 260 SER A O 1
ATOM 1986 N N . LEU A 1 261 ? -19.531 24.125 3.105 1 91.94 261 LEU A N 1
ATOM 1987 C CA . LEU A 1 261 ? -18.688 24.859 2.184 1 91.94 261 LEU A CA 1
ATOM 1988 C C . LEU A 1 261 ? -18.25 23.984 1.015 1 91.94 261 LEU A C 1
ATOM 1990 O O . LEU A 1 261 ? -18.156 24.453 -0.119 1 91.94 261 LEU A O 1
ATOM 1994 N N . VAL A 1 262 ? -18 22.766 1.32 1 93.44 262 VAL A N 1
ATOM 1995 C CA . VAL A 1 262 ? -17.562 21.766 0.347 1 93.44 262 VAL A CA 1
ATOM 1996 C C . VAL A 1 262 ? -18.5 20.562 0.402 1 93.44 262 VAL A C 1
ATOM 1998 O O . VAL A 1 262 ? -18.188 19.562 1.046 1 93.44 262 VAL A O 1
ATOM 2001 N N . PRO A 1 263 ? -19.531 20.578 -0.316 1 95.12 263 PRO A N 1
ATOM 2002 C CA . PRO A 1 263 ? -20.609 19.609 -0.162 1 95.12 263 PRO A CA 1
ATOM 2003 C C . PRO A 1 263 ? -20.141 18.172 -0.397 1 95.12 263 PRO A C 1
ATOM 2005 O O . PRO A 1 263 ? -20.609 17.25 0.27 1 95.12 263 PRO A O 1
ATOM 2008 N N . GLU A 1 264 ? -19.156 17.969 -1.308 1 95.12 264 GLU A N 1
ATOM 2009 C CA . GLU A 1 264 ? -18.734 16.609 -1.652 1 95.12 264 GLU A CA 1
ATOM 2010 C C . GLU A 1 264 ? -17.578 16.156 -0.758 1 95.12 264 GLU A C 1
ATOM 2012 O O . GLU A 1 264 ? -17.125 15.016 -0.854 1 95.12 264 GLU A O 1
ATOM 2017 N N . MET A 1 265 ? -17.094 17.078 0.037 1 96.38 265 MET A N 1
ATOM 2018 C CA . MET A 1 265 ? -16.094 16.797 1.064 1 96.38 265 MET A CA 1
ATOM 2019 C C . MET A 1 265 ? -14.859 16.125 0.459 1 96.38 265 MET A C 1
ATOM 2021 O O . MET A 1 265 ? -14.305 15.195 1.037 1 96.38 265 MET A O 1
ATOM 2025 N N . GLY A 1 266 ? -14.484 16.562 -0.742 1 94.25 266 GLY A N 1
ATOM 2026 C CA . GLY A 1 266 ? -13.297 16.031 -1.388 1 94.25 266 GLY A CA 1
ATOM 2027 C C . GLY A 1 266 ? -13.398 14.562 -1.729 1 94.25 266 GLY A C 1
ATOM 2028 O O . GLY A 1 266 ? -12.398 13.836 -1.695 1 94.25 266 GLY A O 1
ATOM 2029 N N . GLY A 1 267 ? -14.617 14.086 -1.915 1 96.25 267 GLY A N 1
ATOM 2030 C CA . GLY A 1 267 ? -14.812 12.695 -2.273 1 96.25 267 GLY A CA 1
ATOM 2031 C C . GLY A 1 267 ? -15.062 11.797 -1.073 1 96.25 267 GLY A C 1
ATOM 2032 O O . GLY A 1 267 ? -15.297 10.602 -1.226 1 96.25 267 GLY A O 1
ATOM 2033 N N . ARG A 1 268 ? -15.086 12.383 0.207 1 97.69 268 ARG A N 1
ATOM 2034 C CA . ARG A 1 268 ? -15.297 11.602 1.423 1 97.69 268 ARG A CA 1
ATOM 2035 C C . ARG A 1 268 ? -16.766 11.266 1.603 1 97.69 268 ARG A C 1
ATOM 2037 O O . ARG A 1 268 ? -17.109 10.281 2.264 1 97.69 268 ARG A O 1
ATOM 2044 N N . LYS A 1 269 ? -17.578 12.195 1.053 1 97.38 269 LYS A N 1
ATOM 2045 C CA . LYS A 1 269 ? -19 11.906 1.137 1 97.38 269 LYS A CA 1
ATOM 2046 C C . LYS A 1 269 ? -19.406 10.797 0.161 1 97.38 269 LYS A C 1
ATOM 2048 O O . LYS A 1 269 ? -19.188 10.93 -1.047 1 97.38 269 LYS A O 1
ATOM 2053 N N . SER A 1 270 ? -19.797 9.672 0.659 1 93.94 270 SER A N 1
ATOM 2054 C CA . SER A 1 270 ? -20.219 8.508 -0.12 1 93.94 270 SER A CA 1
ATOM 2055 C C . SER A 1 270 ? -21.438 7.844 0.497 1 93.94 270 SER A C 1
ATOM 2057 O O . SER A 1 270 ? -21.859 8.203 1.6 1 93.94 270 SER A O 1
ATOM 2059 N N . GLU A 1 271 ? -21.969 6.906 -0.215 1 87.88 271 GLU A N 1
ATOM 2060 C CA . GLU A 1 271 ? -23.141 6.172 0.274 1 87.88 271 GLU A CA 1
ATOM 2061 C C . GLU A 1 271 ? -22.797 5.383 1.536 1 87.88 271 GLU A C 1
ATOM 2063 O O . GLU A 1 271 ? -23.625 5.273 2.443 1 87.88 271 GLU A O 1
ATOM 2068 N N . ARG A 1 272 ? -21.594 5.02 1.649 1 94.56 272 ARG A N 1
ATOM 2069 C CA . ARG A 1 272 ? -21.219 4.055 2.678 1 94.56 272 ARG A CA 1
ATOM 2070 C C . ARG A 1 272 ? -20.656 4.758 3.906 1 94.56 272 ARG A C 1
ATOM 2072 O O . ARG A 1 272 ? -20.547 4.156 4.977 1 94.56 272 ARG A O 1
ATOM 2079 N N . VAL A 1 273 ? -20.344 6.043 3.75 1 98 273 VAL A N 1
ATOM 2080 C CA . VAL A 1 273 ? -19.562 6.684 4.801 1 98 273 VAL A CA 1
ATOM 2081 C C . VAL A 1 273 ? -20.422 6.867 6.047 1 98 273 VAL A C 1
ATOM 2083 O O . VAL A 1 273 ? -19.938 6.715 7.172 1 98 273 VAL A O 1
ATOM 2086 N N . PHE A 1 274 ? -21.688 7.09 5.922 1 98.19 274 PHE A N 1
ATOM 2087 C CA . PHE A 1 274 ? -22.562 7.398 7.055 1 98.19 274 PHE A CA 1
ATOM 2088 C C . PHE A 1 274 ? -22.812 6.152 7.891 1 98.19 274 PHE A C 1
ATOM 2090 O O . PHE A 1 274 ? -22.906 6.227 9.117 1 98.19 274 PHE A O 1
ATOM 2097 N N . ASP A 1 275 ? -22.906 4.973 7.215 1 98 275 ASP A N 1
ATOM 2098 C CA . ASP A 1 275 ? -23.031 3.719 7.949 1 98 275 ASP A CA 1
ATOM 2099 C C . ASP A 1 275 ? -21.766 3.402 8.734 1 98 275 ASP A C 1
ATOM 2101 O O . ASP A 1 275 ? -21.828 2.928 9.867 1 98 275 ASP A O 1
ATOM 2105 N N . ALA A 1 276 ? -20.641 3.654 8.125 1 98.69 276 ALA A N 1
ATOM 2106 C CA . ALA A 1 276 ? -19.375 3.43 8.812 1 98.69 276 ALA A CA 1
ATOM 2107 C C . ALA A 1 276 ? -19.234 4.34 10.023 1 98.69 276 ALA A C 1
ATOM 2109 O O . ALA A 1 276 ? -18.859 3.883 11.109 1 98.69 276 ALA A O 1
ATOM 2110 N N . VAL A 1 277 ? -19.594 5.609 9.828 1 98.88 277 VAL A N 1
ATOM 2111 C CA . VAL A 1 277 ? -19.531 6.574 10.922 1 98.88 277 VAL A CA 1
ATOM 2112 C C . VAL A 1 277 ? -20.469 6.137 12.055 1 98.88 277 VAL A C 1
ATOM 2114 O O . VAL A 1 277 ? -20.078 6.152 13.227 1 98.88 277 VAL A O 1
ATOM 2117 N N . ALA A 1 278 ? -21.672 5.703 11.695 1 98.81 278 ALA A N 1
ATOM 2118 C CA . ALA A 1 278 ? -22.641 5.262 12.695 1 98.81 278 ALA A CA 1
ATOM 2119 C C . ALA A 1 278 ? -22.078 4.113 13.531 1 98.81 278 ALA A C 1
ATOM 2121 O O . ALA A 1 278 ? -22.281 4.062 14.742 1 98.81 278 ALA A O 1
ATOM 2122 N N . ALA A 1 279 ? -21.359 3.23 12.898 1 98.88 279 ALA A N 1
ATOM 2123 C CA . ALA A 1 279 ? -20.766 2.098 13.609 1 98.88 279 ALA A CA 1
ATOM 2124 C C . ALA A 1 279 ? -19.766 2.566 14.656 1 98.88 279 ALA A C 1
ATOM 2126 O O . ALA A 1 279 ? -19.766 2.062 15.781 1 98.88 279 ALA A O 1
ATOM 2127 N N . TYR A 1 280 ? -18.938 3.51 14.359 1 98.94 280 TYR A N 1
ATOM 2128 C CA . TYR A 1 280 ? -17.938 4.02 15.305 1 98.94 280 TYR A CA 1
ATOM 2129 C C . TYR A 1 280 ? -18.609 4.84 16.406 1 98.94 280 TYR A C 1
ATOM 2131 O O . TYR A 1 280 ? -18.219 4.77 17.562 1 98.94 280 TYR A O 1
ATOM 2139 N N . LEU A 1 281 ? -19.672 5.637 16.031 1 98.88 281 LEU A N 1
ATOM 2140 C CA . LEU A 1 281 ? -20.422 6.398 17.031 1 98.88 281 LEU A CA 1
ATOM 2141 C C . LEU A 1 281 ? -21.094 5.469 18.016 1 98.88 281 LEU A C 1
ATOM 2143 O O . LEU A 1 281 ? -21.141 5.762 19.219 1 98.88 281 LEU A O 1
ATOM 2147 N N . ASP A 1 282 ? -21.578 4.344 17.547 1 98.88 282 ASP A N 1
ATOM 2148 C CA . ASP A 1 282 ? -22.234 3.365 18.406 1 98.88 282 ASP A CA 1
ATOM 2149 C C . ASP A 1 282 ? -21.25 2.777 19.406 1 98.88 282 ASP A C 1
ATOM 2151 O O . ASP A 1 282 ? -21.594 2.566 20.578 1 98.88 282 ASP A O 1
ATOM 2155 N N . ILE A 1 283 ? -20.031 2.512 18.969 1 98.94 283 ILE A N 1
ATOM 2156 C CA . ILE A 1 283 ? -19 2.006 19.875 1 98.94 283 ILE A CA 1
ATOM 2157 C C . ILE A 1 283 ? -18.719 3.033 20.969 1 98.94 283 ILE A C 1
ATOM 2159 O O . ILE A 1 283 ? -18.703 2.695 22.156 1 98.94 283 ILE A O 1
ATOM 2163 N N . ALA A 1 284 ? -18.469 4.297 20.547 1 98.88 284 ALA A N 1
ATOM 2164 C CA . ALA A 1 284 ? -18.219 5.371 21.516 1 98.88 284 ALA A CA 1
ATOM 2165 C C . ALA A 1 284 ? -19.344 5.465 22.531 1 98.88 284 ALA A C 1
ATOM 2167 O O . ALA A 1 284 ? -19.094 5.562 23.734 1 98.88 284 ALA A O 1
ATOM 2168 N N . GLN A 1 285 ? -20.531 5.379 22.062 1 98.75 285 GLN A N 1
ATOM 2169 C CA . GLN A 1 285 ? -21.719 5.48 22.922 1 98.75 285 GLN A CA 1
ATOM 2170 C C . GLN A 1 285 ? -21.781 4.32 23.922 1 98.75 285 GLN A C 1
ATOM 2172 O O . GLN A 1 285 ? -21.984 4.531 25.109 1 98.75 285 GLN A O 1
ATOM 2177 N N . ARG A 1 286 ? -21.562 3.143 23.438 1 98.62 286 ARG A N 1
ATOM 2178 C CA . ARG A 1 286 ? -21.641 1.95 24.281 1 98.62 286 ARG A CA 1
ATOM 2179 C C . ARG A 1 286 ? -20.641 2.016 25.422 1 98.62 286 ARG A C 1
ATOM 2181 O O . ARG A 1 286 ? -20.906 1.53 26.516 1 98.62 286 ARG A O 1
ATOM 2188 N N . HIS A 1 287 ? -19.578 2.672 25.203 1 98.62 287 HIS A N 1
ATOM 2189 C CA . HIS A 1 287 ? -18.5 2.67 26.188 1 98.62 287 HIS A CA 1
ATOM 2190 C C . HIS A 1 287 ? -18.422 4.012 26.922 1 98.62 287 HIS A C 1
ATOM 2192 O O . HIS A 1 287 ? -17.5 4.234 27.703 1 98.62 287 HIS A O 1
ATOM 2198 N N . GLY A 1 288 ? -19.281 4.949 26.594 1 98.44 288 GLY A N 1
ATOM 2199 C CA . GLY A 1 288 ? -19.328 6.246 27.234 1 98.44 288 GLY A CA 1
ATOM 2200 C C . GLY A 1 288 ? -18.141 7.117 26.922 1 98.44 288 GLY A C 1
ATOM 2201 O O . GLY A 1 288 ? -17.625 7.82 27.797 1 98.44 288 GLY A O 1
ATOM 2202 N N . ILE A 1 289 ? -17.641 6.969 25.734 1 98.62 289 ILE A N 1
ATOM 2203 C CA . ILE A 1 289 ? -16.469 7.727 25.281 1 98.62 289 ILE A CA 1
ATOM 2204 C C . ILE A 1 289 ? -16.906 8.75 24.234 1 98.62 289 ILE A C 1
ATOM 2206 O O . ILE A 1 289 ? -17.781 8.477 23.422 1 98.62 289 ILE A O 1
ATOM 2210 N N . ASP A 1 290 ? -16.359 9.938 24.297 1 98.81 290 ASP A N 1
ATOM 2211 C CA . ASP A 1 290 ? -16.578 10.93 23.25 1 98.81 290 ASP A CA 1
ATOM 2212 C C . ASP A 1 290 ? -16 10.461 21.922 1 98.81 290 ASP A C 1
ATOM 2214 O O . ASP A 1 290 ? -14.844 10.023 21.859 1 98.81 290 ASP A O 1
ATOM 2218 N N . PRO A 1 291 ? -16.766 10.562 20.812 1 98.75 291 PRO A N 1
ATOM 2219 C CA . PRO A 1 291 ? -16.281 10.008 19.547 1 98.75 291 PRO A CA 1
ATOM 2220 C C . PRO A 1 291 ? -15.023 10.711 19.031 1 98.75 291 PRO A C 1
ATOM 2222 O O . PRO A 1 291 ? -14.172 10.078 18.406 1 98.75 291 PRO A O 1
ATOM 2225 N N . VAL A 1 292 ? -14.938 12 19.281 1 98.81 292 VAL A N 1
ATOM 2226 C CA . VAL A 1 292 ? -13.75 12.742 18.891 1 98.81 292 VAL A CA 1
ATOM 2227 C C . VAL A 1 292 ? -12.531 12.219 19.656 1 98.81 292 VAL A C 1
ATOM 2229 O O . VAL A 1 292 ? -11.484 11.953 19.047 1 98.81 292 VAL A O 1
ATOM 2232 N N . HIS A 1 293 ? -12.719 12.062 20.953 1 98.88 293 HIS A N 1
ATOM 2233 C CA . HIS A 1 293 ? -11.648 11.539 21.781 1 98.88 293 HIS A CA 1
ATOM 2234 C C . HIS A 1 293 ? -11.273 10.117 21.375 1 98.88 293 HIS A C 1
ATOM 2236 O O . HIS A 1 293 ? -10.094 9.766 21.312 1 98.88 293 HIS A O 1
ATOM 2242 N N . MET A 1 294 ? -12.234 9.297 21.016 1 98.94 294 MET A N 1
ATOM 2243 C CA . MET A 1 294 ? -12 7.914 20.625 1 98.94 294 MET A CA 1
ATOM 2244 C C . MET A 1 294 ? -11.156 7.852 19.344 1 98.94 294 MET A C 1
ATOM 2246 O O . MET A 1 294 ? -10.18 7.102 19.281 1 98.94 294 MET A O 1
ATOM 2250 N N . ALA A 1 295 ? -11.555 8.656 18.391 1 98.94 295 ALA A N 1
ATOM 2251 C CA . ALA A 1 295 ? -10.859 8.648 17.094 1 98.94 295 ALA A CA 1
ATOM 2252 C C . ALA A 1 295 ? -9.398 9.055 17.266 1 98.94 295 ALA A C 1
ATOM 2254 O O . ALA A 1 295 ? -8.5 8.406 16.719 1 98.94 295 ALA A O 1
ATOM 2255 N N . LEU A 1 296 ? -9.148 10.078 18 1 98.88 296 LEU A N 1
ATOM 2256 C CA . LEU A 1 296 ? -7.793 10.578 18.172 1 98.88 296 LEU A CA 1
ATOM 2257 C C . LEU A 1 296 ? -6.965 9.617 19.016 1 98.88 296 LEU A C 1
ATOM 2259 O O . LEU A 1 296 ? -5.789 9.383 18.734 1 98.88 296 LEU A O 1
ATOM 2263 N N . ALA A 1 297 ? -7.582 9.086 20.047 1 98.88 297 ALA A N 1
ATOM 2264 C CA . ALA A 1 297 ? -6.887 8.102 20.875 1 98.88 297 ALA A CA 1
ATOM 2265 C C . ALA A 1 297 ? -6.52 6.859 20.062 1 98.88 297 ALA A C 1
ATOM 2267 O O . ALA A 1 297 ? -5.43 6.309 20.219 1 98.88 297 ALA A O 1
ATOM 2268 N N . TRP A 1 298 ? -7.422 6.445 19.234 1 98.88 298 TRP A N 1
ATOM 2269 C CA . TRP A 1 298 ? -7.148 5.293 18.375 1 98.88 298 TRP A CA 1
ATOM 2270 C C . TRP A 1 298 ? -5.949 5.559 17.484 1 98.88 298 TRP A C 1
ATOM 2272 O O . TRP A 1 298 ? -5.078 4.695 17.328 1 98.88 298 TRP A O 1
ATOM 2282 N N . CYS A 1 299 ? -5.922 6.703 16.906 1 98.62 299 CYS A N 1
ATOM 2283 C CA . CYS A 1 299 ? -4.785 7.055 16.047 1 98.62 299 CYS A CA 1
ATOM 2284 C C . CYS A 1 299 ? -3.471 6.855 16.797 1 98.62 299 CYS A C 1
ATOM 2286 O O . CYS A 1 299 ? -2.498 6.363 16.219 1 98.62 299 CYS A O 1
ATOM 2288 N N . GLN A 1 300 ? -3.498 7.141 18.047 1 97.81 300 GLN A N 1
ATOM 2289 C CA . GLN A 1 300 ? -2.277 7.105 18.844 1 97.81 300 GLN A CA 1
ATOM 2290 C C . GLN A 1 300 ? -1.841 5.668 19.109 1 97.81 300 GLN A C 1
ATOM 2292 O O . GLN A 1 300 ? -0.718 5.43 19.562 1 97.81 300 GLN A O 1
ATOM 2297 N N . THR A 1 301 ? -2.693 4.703 18.844 1 98.25 301 THR A N 1
ATOM 2298 C CA . THR A 1 301 ? -2.357 3.309 19.094 1 98.25 301 THR A CA 1
ATOM 2299 C C . THR A 1 301 ? -1.577 2.715 17.922 1 98.25 301 THR A C 1
ATOM 2301 O O . THR A 1 301 ? -0.997 1.634 18.047 1 98.25 301 THR A O 1
ATOM 2304 N N . ARG A 1 302 ? -1.563 3.365 16.812 1 98.5 302 ARG A N 1
ATOM 2305 C CA . ARG A 1 302 ? -0.943 2.811 15.617 1 98.5 302 ARG A CA 1
ATOM 2306 C C . ARG A 1 302 ? 0.578 2.848 15.719 1 98.5 302 ARG A C 1
ATOM 2308 O O . ARG A 1 302 ? 1.154 3.867 16.109 1 98.5 302 ARG A O 1
ATOM 2315 N N . PRO A 1 303 ? 1.247 1.843 15.328 1 98.06 303 PRO A N 1
ATOM 2316 C CA . PRO A 1 303 ? 2.689 1.754 15.57 1 98.06 303 PRO A CA 1
ATOM 2317 C C . PRO A 1 303 ? 3.49 2.758 14.742 1 98.06 303 PRO A C 1
ATOM 2319 O O . PRO A 1 303 ? 4.656 3.023 15.047 1 98.06 303 PRO A O 1
ATOM 2322 N N . PHE A 1 304 ? 2.891 3.338 13.766 1 98.75 304 PHE A N 1
ATOM 2323 C CA . PHE A 1 304 ? 3.572 4.25 12.852 1 98.75 304 PHE A CA 1
ATOM 2324 C C . PHE A 1 304 ? 3.207 5.695 13.156 1 98.75 304 PHE A C 1
ATOM 2326 O O . PHE A 1 304 ? 3.666 6.617 12.477 1 98.75 304 PHE A O 1
ATOM 2333 N N . MET A 1 305 ? 2.393 5.973 14.164 1 98.81 305 MET A N 1
ATOM 2334 C CA . MET A 1 305 ? 1.862 7.309 14.414 1 98.81 305 MET A CA 1
ATOM 2335 C C . MET A 1 305 ? 2.908 8.188 15.094 1 98.81 305 MET A C 1
ATOM 2337 O O . MET A 1 305 ? 3.41 7.848 16.172 1 98.81 305 MET A O 1
ATOM 2341 N N . MET A 1 306 ? 3.248 9.25 14.43 1 98.75 306 MET A N 1
ATOM 2342 C CA . MET A 1 306 ? 4.094 10.266 15.047 1 98.75 306 MET A CA 1
ATOM 2343 C C . MET A 1 306 ? 3.248 11.352 15.703 1 98.75 306 MET A C 1
ATOM 2345 O O . MET A 1 306 ? 3.477 11.719 16.859 1 98.75 306 MET A O 1
ATOM 2349 N N . SER A 1 307 ? 2.275 11.812 14.953 1 98.88 307 SER A N 1
ATOM 2350 C CA . SER A 1 307 ? 1.387 12.867 15.445 1 98.88 307 SER A CA 1
ATOM 2351 C C . SER A 1 307 ? 0.079 12.891 14.656 1 98.88 307 SER A C 1
ATOM 2353 O O . SER A 1 307 ? 0.039 12.492 13.492 1 98.88 307 SER A O 1
ATOM 2355 N N . ALA A 1 308 ? -0.975 13.266 15.297 1 98.81 308 ALA A N 1
ATOM 2356 C CA . ALA A 1 308 ? -2.258 13.469 14.625 1 98.81 308 ALA A CA 1
ATOM 2357 C C . ALA A 1 308 ? -2.574 14.953 14.484 1 98.81 308 ALA A C 1
ATOM 2359 O O . ALA A 1 308 ? -2.643 15.68 15.484 1 98.81 308 ALA A O 1
ATOM 2360 N N . ILE A 1 309 ? -2.758 15.406 13.258 1 98.81 309 ILE A N 1
ATOM 2361 C CA . ILE A 1 309 ? -3.039 16.812 12.984 1 98.81 309 ILE A CA 1
ATOM 2362 C C . ILE A 1 309 ? -4.543 17.062 13.062 1 98.81 309 ILE A C 1
ATOM 2364 O O . ILE A 1 309 ? -5.305 16.594 12.219 1 98.81 309 ILE A O 1
ATOM 2368 N N . PHE A 1 310 ? -4.93 17.766 14.078 1 97.69 310 PHE A N 1
ATOM 2369 C CA . PHE A 1 310 ? -6.336 18.141 14.117 1 97.69 310 PHE A CA 1
ATOM 2370 C C . PHE A 1 310 ? -6.504 19.625 13.883 1 97.69 310 PHE A C 1
ATOM 2372 O O . PHE A 1 310 ? -5.594 20.422 14.156 1 97.69 310 PHE A O 1
ATOM 2379 N N . GLY A 1 311 ? -7.598 20 13.273 1 95.19 311 GLY A N 1
ATOM 2380 C CA . GLY A 1 311 ? -7.98 21.391 13.102 1 95.19 311 GLY A CA 1
ATOM 2381 C C . GLY A 1 311 ? -9.164 21.781 13.961 1 95.19 311 GLY A C 1
ATOM 2382 O O . GLY A 1 311 ? -10.031 20.969 14.25 1 95.19 311 GLY A O 1
ATOM 2383 N N . ALA A 1 312 ? -9.141 23.016 14.438 1 95.12 312 ALA A N 1
ATOM 2384 C CA . ALA A 1 312 ? -10.258 23.609 15.172 1 95.12 312 ALA A CA 1
ATOM 2385 C C . ALA A 1 312 ? -10.641 24.969 14.586 1 95.12 312 ALA A C 1
ATOM 2387 O O . ALA A 1 312 ? -9.766 25.781 14.273 1 95.12 312 ALA A O 1
ATOM 2388 N N . THR A 1 313 ? -11.922 25.109 14.398 1 92.38 313 THR A N 1
ATOM 2389 C CA . THR A 1 313 ? -12.406 26.406 13.93 1 92.38 313 THR A CA 1
ATOM 2390 C C . THR A 1 313 ? -12.648 27.344 15.102 1 92.38 313 THR A C 1
ATOM 2392 O O . THR A 1 313 ? -12.609 28.578 14.945 1 92.38 313 THR A O 1
ATOM 2395 N N . THR A 1 314 ? -12.961 26.797 16.266 1 94.19 314 THR A N 1
ATOM 2396 C CA . THR A 1 314 ? -13.227 27.578 17.469 1 94.19 314 THR A CA 1
ATOM 2397 C C . THR A 1 314 ? -12.391 27.094 18.641 1 94.19 314 THR A C 1
ATOM 2399 O O . THR A 1 314 ? -11.906 25.953 18.625 1 94.19 314 THR A O 1
ATOM 2402 N N . LEU A 1 315 ? -12.281 27.984 19.594 1 96.88 315 LEU A N 1
ATOM 2403 C CA . LEU A 1 315 ? -11.57 27.609 20.828 1 96.88 315 LEU A CA 1
ATOM 2404 C C . LEU A 1 315 ? -12.281 26.469 21.531 1 96.88 315 LEU A C 1
ATOM 2406 O O . LEU A 1 315 ? -11.633 25.609 22.141 1 96.88 315 LEU A O 1
ATOM 2410 N N . ALA A 1 316 ? -13.562 26.453 21.469 1 97 316 ALA A N 1
ATOM 2411 C CA . ALA A 1 316 ? -14.352 25.391 22.094 1 97 316 ALA A CA 1
ATOM 2412 C C . ALA A 1 316 ? -14.008 24.031 21.484 1 97 316 ALA A C 1
ATOM 2414 O O . ALA A 1 316 ? -13.93 23.031 22.203 1 97 316 ALA A O 1
ATOM 2415 N N . GLN A 1 317 ? -13.875 23.953 20.203 1 97 317 GLN A N 1
ATOM 2416 C CA . GLN A 1 317 ? -13.492 22.719 19.531 1 97 317 GLN A CA 1
ATOM 2417 C C . GLN A 1 317 ? -12.102 22.266 19.969 1 97 317 GLN A C 1
ATOM 2419 O O . GLN A 1 317 ? -11.883 21.078 20.219 1 97 317 GLN A O 1
ATOM 2424 N N . LEU A 1 318 ? -11.18 23.25 20.062 1 98.25 318 LEU A N 1
ATOM 2425 C CA . LEU A 1 318 ? -9.836 22.922 20.547 1 98.25 318 LEU A CA 1
ATOM 2426 C C . LEU A 1 318 ? -9.891 22.359 21.953 1 98.25 318 LEU A C 1
ATOM 2428 O O . LEU A 1 318 ? -9.273 21.328 22.25 1 98.25 318 LEU A O 1
ATOM 2432 N N . ASP A 1 319 ? -10.641 23.016 22.812 1 98.5 319 ASP A N 1
ATOM 2433 C CA . ASP A 1 319 ? -10.758 22.562 24.188 1 98.5 319 ASP A CA 1
ATOM 2434 C C . ASP A 1 319 ? -11.375 21.172 24.281 1 98.5 319 ASP A C 1
ATOM 2436 O O . ASP A 1 319 ? -11.008 20.375 25.141 1 98.5 319 ASP A O 1
ATOM 2440 N N . HIS A 1 320 ? -12.289 20.969 23.406 1 98.44 320 HIS A N 1
ATOM 2441 C CA . HIS A 1 320 ? -12.914 19.641 23.344 1 98.44 320 HIS A CA 1
ATOM 2442 C C . HIS A 1 320 ? -11.883 18.562 23.031 1 98.44 320 HIS A C 1
ATOM 2444 O O . HIS A 1 320 ? -11.852 17.516 23.688 1 98.44 320 HIS A O 1
ATOM 2450 N N . VAL A 1 321 ? -11.047 18.766 22.078 1 98.44 321 VAL A N 1
ATOM 2451 C CA . VAL A 1 321 ? -9.992 17.828 21.703 1 98.44 321 VAL A CA 1
ATOM 2452 C C . VAL A 1 321 ? -9.031 17.641 22.875 1 98.44 321 VAL A C 1
ATOM 2454 O O . VAL A 1 321 ? -8.703 16.5 23.234 1 98.44 321 VAL A O 1
ATOM 2457 N N . LEU A 1 322 ? -8.672 18.75 23.531 1 98.5 322 LEU A N 1
ATOM 2458 C CA . LEU A 1 322 ? -7.699 18.719 24.609 1 98.5 322 LEU A CA 1
ATOM 2459 C C . LEU A 1 322 ? -8.227 17.922 25.797 1 98.5 322 LEU A C 1
ATOM 2461 O O . LEU A 1 322 ? -7.461 17.266 26.5 1 98.5 322 LEU A O 1
ATOM 2465 N N . ALA A 1 323 ? -9.508 17.969 25.938 1 98.38 323 ALA A N 1
ATOM 2466 C CA . ALA A 1 323 ? -10.133 17.281 27.062 1 98.38 323 ALA A CA 1
ATOM 2467 C C . ALA A 1 323 ? -9.922 15.766 26.969 1 98.38 323 ALA A C 1
ATOM 2469 O O . ALA A 1 323 ? -9.977 15.062 27.984 1 98.38 323 ALA A O 1
ATOM 2470 N N . GLY A 1 324 ? -9.625 15.242 25.781 1 97.81 324 GLY A N 1
ATOM 2471 C CA . GLY A 1 324 ? -9.453 13.805 25.578 1 97.81 324 GLY A CA 1
ATOM 2472 C C . GLY A 1 324 ? -8.023 13.414 25.266 1 97.81 324 GLY A C 1
ATOM 2473 O O . GLY A 1 324 ? -7.762 12.289 24.844 1 97.81 324 GLY A O 1
ATOM 2474 N N . ALA A 1 325 ? -7.086 14.305 25.469 1 96.94 325 ALA A N 1
ATOM 2475 C CA . ALA A 1 325 ? -5.715 14.117 25 1 96.94 325 ALA A CA 1
ATOM 2476 C C . ALA A 1 325 ? -5.047 12.938 25.688 1 96.94 325 ALA A C 1
ATOM 2478 O O . ALA A 1 325 ? -4.16 12.297 25.125 1 96.94 325 ALA A O 1
ATOM 2479 N N . ASP A 1 326 ? -5.508 12.508 26.875 1 96.12 326 ASP A N 1
ATOM 2480 C CA . ASP A 1 326 ? -4.848 11.469 27.672 1 96.12 326 ASP A CA 1
ATOM 2481 C C . ASP A 1 326 ? -5.66 10.18 27.656 1 96.12 326 ASP A C 1
ATOM 2483 O O . ASP A 1 326 ? -5.332 9.227 28.375 1 96.12 326 ASP A O 1
ATOM 2487 N N . LEU A 1 327 ? -6.664 10.172 26.828 1 98 327 LEU A N 1
ATOM 2488 C CA . LEU A 1 327 ? -7.531 9 26.781 1 98 327 LEU A CA 1
ATOM 2489 C C . LEU A 1 327 ? -6.773 7.785 26.266 1 98 327 LEU A C 1
ATOM 2491 O O . LEU A 1 327 ? -6.062 7.875 25.266 1 98 327 LEU A O 1
ATOM 2495 N N . THR A 1 328 ? -6.816 6.688 27 1 98.38 328 THR A N 1
ATOM 2496 C CA . THR A 1 328 ? -6.352 5.383 26.562 1 98.38 328 THR A CA 1
ATOM 2497 C C . THR A 1 328 ? -7.527 4.438 26.328 1 98.38 328 THR A C 1
ATOM 2499 O O . THR A 1 328 ? -8.398 4.301 27.188 1 98.38 328 THR A O 1
ATOM 2502 N N . LEU A 1 329 ? -7.574 3.881 25.172 1 98.75 329 LEU A N 1
ATOM 2503 C CA . LEU A 1 329 ? -8.672 2.979 24.844 1 98.75 329 LEU A CA 1
ATOM 2504 C C . LEU A 1 329 ? -8.414 1.584 25.406 1 98.75 329 LEU A C 1
ATOM 2506 O O . LEU A 1 329 ? -7.285 1.094 25.375 1 98.75 329 LEU A O 1
ATOM 2510 N N . SER A 1 330 ? -9.445 0.943 25.859 1 98.62 330 SER A N 1
ATOM 2511 C CA . SER A 1 330 ? -9.352 -0.433 26.328 1 98.62 330 SER A CA 1
ATOM 2512 C C . SER A 1 330 ? -9.227 -1.412 25.172 1 98.62 330 SER A C 1
ATOM 2514 O O . SER A 1 330 ? -9.57 -1.082 24.031 1 98.62 330 SER A O 1
ATOM 2516 N N . ASP A 1 331 ? -8.812 -2.621 25.531 1 98.44 331 ASP A N 1
ATOM 2517 C CA . ASP A 1 331 ? -8.711 -3.674 24.531 1 98.44 331 ASP A CA 1
ATOM 2518 C C . ASP A 1 331 ? -10.086 -3.984 23.922 1 98.44 331 ASP A C 1
ATOM 2520 O O . ASP A 1 331 ? -10.188 -4.285 22.734 1 98.44 331 ASP A O 1
ATOM 2524 N N . GLU A 1 332 ? -11.023 -3.912 24.75 1 98.69 332 GLU A N 1
ATOM 2525 C CA . GLU A 1 332 ? -12.383 -4.18 24.297 1 98.69 332 GLU A CA 1
ATOM 2526 C C . GLU A 1 332 ? -12.805 -3.18 23.219 1 98.69 332 GLU A C 1
ATOM 2528 O O . GLU A 1 332 ? -13.352 -3.568 22.188 1 98.69 332 GLU A O 1
ATOM 2533 N N . VAL A 1 333 ? -12.555 -1.931 23.469 1 98.88 333 VAL A N 1
ATOM 2534 C CA . VAL A 1 333 ? -12.891 -0.884 22.5 1 98.88 333 VAL A CA 1
ATOM 2535 C C . VAL A 1 333 ? -12.094 -1.079 21.219 1 98.88 333 VAL A C 1
ATOM 2537 O O . VAL A 1 333 ? -12.641 -0.994 20.125 1 98.88 333 VAL A O 1
ATOM 2540 N N . LEU A 1 334 ? -10.836 -1.405 21.375 1 98.88 334 LEU A N 1
ATOM 2541 C CA . LEU A 1 334 ? -9.977 -1.613 20.219 1 98.88 334 LEU A CA 1
ATOM 2542 C C . LEU A 1 334 ? -10.453 -2.799 19.391 1 98.88 334 LEU A C 1
ATOM 2544 O O . LEU A 1 334 ? -10.43 -2.754 18.156 1 98.88 334 LEU A O 1
ATOM 2548 N N . ASP A 1 335 ? -10.938 -3.838 20.031 1 98.75 335 ASP A N 1
ATOM 2549 C CA . ASP A 1 335 ? -11.461 -5.012 19.328 1 98.75 335 ASP A CA 1
ATOM 2550 C C . ASP A 1 335 ? -12.734 -4.668 18.562 1 98.75 335 ASP A C 1
ATOM 2552 O O . ASP A 1 335 ? -12.93 -5.137 17.438 1 98.75 335 ASP A O 1
ATOM 2556 N N . GLU A 1 336 ? -13.586 -3.859 19.172 1 98.88 336 GLU A N 1
ATOM 2557 C CA . GLU A 1 336 ? -14.812 -3.447 18.484 1 98.88 336 GLU A CA 1
ATOM 2558 C C . GLU A 1 336 ? -14.5 -2.562 17.281 1 98.88 336 GLU A C 1
ATOM 2560 O O . GLU A 1 336 ? -15.156 -2.672 16.25 1 98.88 336 GLU A O 1
ATOM 2565 N N . ILE A 1 337 ? -13.508 -1.725 17.453 1 98.88 337 ILE A N 1
ATOM 2566 C CA . ILE A 1 337 ? -13.086 -0.875 16.344 1 98.88 337 ILE A CA 1
ATOM 2567 C C . ILE A 1 337 ? -12.57 -1.739 15.195 1 98.88 337 ILE A C 1
ATOM 2569 O O . ILE A 1 337 ? -12.891 -1.491 14.031 1 98.88 337 ILE A O 1
ATOM 2573 N N . ALA A 1 338 ? -11.828 -2.777 15.523 1 98.62 338 ALA A N 1
ATOM 2574 C CA . ALA A 1 338 ? -11.305 -3.688 14.508 1 98.62 338 ALA A CA 1
ATOM 2575 C C . ALA A 1 338 ? -12.438 -4.387 13.766 1 98.62 338 ALA A C 1
ATOM 2577 O O . ALA A 1 338 ? -12.391 -4.52 12.539 1 98.62 338 ALA A O 1
ATOM 2578 N N . ARG A 1 339 ? -13.43 -4.793 14.453 1 97.88 339 ARG A N 1
ATOM 2579 C CA . ARG A 1 339 ? -14.578 -5.449 13.828 1 97.88 339 ARG A CA 1
ATOM 2580 C C . ARG A 1 339 ? -15.344 -4.484 12.938 1 97.88 339 ARG A C 1
ATOM 2582 O O . ARG A 1 339 ? -15.797 -4.859 11.852 1 97.88 339 ARG A O 1
ATOM 2589 N N . ALA A 1 340 ? -15.516 -3.252 13.406 1 98.56 340 ALA A N 1
ATOM 2590 C CA . ALA A 1 340 ? -16.203 -2.238 12.609 1 98.56 340 ALA A CA 1
ATOM 2591 C C . ALA A 1 340 ? -15.445 -1.951 11.32 1 98.56 340 ALA A C 1
ATOM 2593 O O . ALA A 1 340 ? -16.047 -1.813 10.25 1 98.56 340 ALA A O 1
ATOM 2594 N N . HIS A 1 341 ? -14.133 -1.918 11.469 1 98.31 341 HIS A N 1
ATOM 2595 C CA . HIS A 1 341 ? -13.297 -1.682 10.297 1 98.31 341 HIS A CA 1
ATOM 2596 C C . HIS A 1 341 ? -13.477 -2.785 9.258 1 98.31 341 HIS A C 1
ATOM 2598 O O . HIS A 1 341 ? -13.656 -2.504 8.07 1 98.31 341 HIS A O 1
ATOM 2604 N N . LYS A 1 342 ? -13.438 -3.988 9.703 1 96.88 342 LYS A N 1
ATOM 2605 C CA . LYS A 1 342 ? -13.594 -5.125 8.797 1 96.88 342 LYS A CA 1
ATOM 2606 C C . LYS A 1 342 ? -14.977 -5.121 8.148 1 96.88 342 LYS A C 1
ATOM 2608 O O . LYS A 1 342 ? -15.117 -5.484 6.98 1 96.88 342 LYS A O 1
ATOM 2613 N N . ALA A 1 343 ? -15.984 -4.637 8.852 1 96.88 343 ALA A N 1
ATOM 2614 C CA . ALA A 1 343 ? -17.359 -4.605 8.359 1 96.88 343 ALA A CA 1
ATOM 2615 C C . ALA A 1 343 ? -17.578 -3.439 7.395 1 96.88 343 ALA A C 1
ATOM 2617 O O . ALA A 1 343 ? -18.422 -3.502 6.512 1 96.88 343 ALA A O 1
ATOM 2618 N N . HIS A 1 344 ? -16.812 -2.352 7.613 1 97.25 344 HIS A N 1
ATOM 2619 C CA . HIS A 1 344 ? -16.984 -1.146 6.809 1 97.25 344 HIS A CA 1
ATOM 2620 C C . HIS A 1 344 ? -15.648 -0.681 6.227 1 97.25 344 HIS A C 1
ATOM 2622 O O . HIS A 1 344 ? -15.227 0.455 6.457 1 97.25 344 HIS A O 1
ATOM 2628 N N . PRO A 1 345 ? -15.055 -1.531 5.426 1 96.62 345 PRO A N 1
ATOM 2629 C CA . PRO A 1 345 ? -13.75 -1.139 4.895 1 96.62 345 PRO A CA 1
ATOM 2630 C C . PRO A 1 345 ? -13.852 -0.103 3.779 1 96.62 345 PRO A C 1
ATOM 2632 O O . PRO A 1 345 ? -14.805 -0.127 2.994 1 96.62 345 PRO A O 1
ATOM 2635 N N . MET A 1 346 ? -12.977 0.863 3.744 1 96.94 346 MET A N 1
ATOM 2636 C CA . MET A 1 346 ? -12.828 1.843 2.672 1 96.94 346 MET A CA 1
ATOM 2637 C C . MET A 1 346 ? -14.156 2.516 2.357 1 96.94 346 MET A C 1
ATOM 2639 O O . MET A 1 346 ? -14.641 2.447 1.226 1 96.94 346 MET A O 1
ATOM 2643 N N . PRO A 1 347 ? -14.68 3.232 3.307 1 97.62 347 PRO A N 1
ATOM 2644 C CA . PRO A 1 347 ? -16 3.83 3.115 1 97.62 347 PRO A CA 1
ATOM 2645 C C . PRO A 1 347 ? -16.016 4.891 2.018 1 97.62 347 PRO A C 1
ATOM 2647 O O . PRO A 1 347 ? -17.094 5.289 1.557 1 97.62 347 PRO A O 1
ATOM 2650 N N . TYR A 1 348 ? -14.789 5.41 1.775 1 96.94 348 TYR A N 1
ATOM 2651 C CA . TYR A 1 348 ? -14.688 6.352 0.667 1 96.94 348 TYR A CA 1
ATOM 2652 C C . TYR A 1 348 ? -13.328 6.27 -0.006 1 96.94 348 TYR A C 1
ATOM 2654 O O . TYR A 1 348 ? -12.383 5.703 0.557 1 96.94 348 TYR A O 1
ATOM 2662 N N . MET B 1 1 ? -1.631 -16.703 -27.703 1 95.12 1 MET B N 1
ATOM 2663 C CA . MET B 1 1 ? -1.307 -16.359 -26.312 1 95.12 1 MET B CA 1
ATOM 2664 C C . MET B 1 1 ? -0.314 -15.195 -26.266 1 95.12 1 MET B C 1
ATOM 2666 O O . MET B 1 1 ? 0.721 -15.234 -26.938 1 95.12 1 MET B O 1
ATOM 2670 N N . LYS B 1 2 ? -0.708 -14.109 -25.594 1 94.88 2 LYS B N 1
ATOM 2671 C CA . LYS B 1 2 ? 0.169 -12.961 -25.406 1 94.88 2 LYS B CA 1
ATOM 2672 C C . LYS B 1 2 ? 1.317 -13.281 -24.453 1 94.88 2 LYS B C 1
ATOM 2674 O O . LYS B 1 2 ? 1.16 -14.094 -23.547 1 94.88 2 LYS B O 1
ATOM 2679 N N . THR B 1 3 ? 2.477 -12.703 -24.703 1 97.69 3 THR B N 1
ATOM 2680 C CA . THR B 1 3 ? 3.617 -12.891 -23.812 1 97.69 3 THR B CA 1
ATOM 2681 C C . THR B 1 3 ? 4.078 -11.555 -23.234 1 97.69 3 THR B C 1
ATOM 2683 O O . THR B 1 3 ? 3.764 -10.492 -23.781 1 97.69 3 THR B O 1
ATOM 2686 N N . ARG B 1 4 ? 4.742 -11.594 -22.125 1 97.94 4 ARG B N 1
ATOM 2687 C CA . ARG B 1 4 ? 5.273 -10.43 -21.422 1 97.94 4 ARG B CA 1
ATOM 2688 C C . ARG B 1 4 ? 6.652 -10.719 -20.859 1 97.94 4 ARG B C 1
ATOM 2690 O O . ARG B 1 4 ? 6.996 -11.875 -20.594 1 97.94 4 ARG B O 1
ATOM 2697 N N . PRO B 1 5 ? 7.395 -9.664 -20.641 1 98.38 5 PRO B N 1
ATOM 2698 C CA . PRO B 1 5 ? 8.727 -9.859 -20.078 1 98.38 5 PRO B CA 1
ATOM 2699 C C . PRO B 1 5 ? 8.688 -10.25 -18.594 1 98.38 5 PRO B C 1
ATOM 2701 O O . PRO B 1 5 ? 7.859 -9.734 -17.844 1 98.38 5 PRO B O 1
ATOM 2704 N N . LEU B 1 6 ? 9.547 -11.203 -18.219 1 98.69 6 LEU B N 1
ATOM 2705 C CA . LEU B 1 6 ? 9.805 -11.516 -16.828 1 98.69 6 LEU B CA 1
ATOM 2706 C C . LEU B 1 6 ? 10.844 -10.562 -16.234 1 98.69 6 LEU B C 1
ATOM 2708 O O . LEU B 1 6 ? 12.016 -10.922 -16.094 1 98.69 6 LEU B O 1
ATOM 2712 N N . GLY B 1 7 ? 10.328 -9.398 -15.859 1 98.25 7 GLY B N 1
ATOM 2713 C CA . GLY B 1 7 ? 11.219 -8.352 -15.391 1 98.25 7 GLY B CA 1
ATOM 2714 C C . GLY B 1 7 ? 12.281 -7.973 -16.406 1 98.25 7 GLY B C 1
ATOM 2715 O O . GLY B 1 7 ? 11.969 -7.742 -17.578 1 98.25 7 GLY B O 1
ATOM 2716 N N . ARG B 1 8 ? 13.477 -7.863 -15.945 1 98.25 8 ARG B N 1
ATOM 2717 C CA . ARG B 1 8 ? 14.594 -7.453 -16.781 1 98.25 8 ARG B CA 1
ATOM 2718 C C . ARG B 1 8 ? 15.508 -8.633 -17.109 1 98.25 8 ARG B C 1
ATOM 2720 O O . ARG B 1 8 ? 16.719 -8.469 -17.234 1 98.25 8 ARG B O 1
ATOM 2727 N N . THR B 1 9 ? 14.93 -9.844 -17.203 1 98.31 9 THR B N 1
ATOM 2728 C CA . THR B 1 9 ? 15.734 -11.055 -17.297 1 98.31 9 THR B CA 1
ATOM 2729 C C . THR B 1 9 ? 16.016 -11.43 -18.75 1 98.31 9 THR B C 1
ATOM 2731 O O . THR B 1 9 ? 16.891 -12.242 -19.031 1 98.31 9 THR B O 1
ATOM 2734 N N . GLY B 1 10 ? 15.188 -10.906 -19.672 1 98.12 10 GLY B N 1
ATOM 2735 C CA . GLY B 1 10 ? 15.219 -11.352 -21.062 1 98.12 10 GLY B CA 1
ATOM 2736 C C . GLY B 1 10 ? 14.312 -12.539 -21.328 1 98.12 10 GLY B C 1
ATOM 2737 O O . GLY B 1 10 ? 14.125 -12.938 -22.484 1 98.12 10 GLY B O 1
ATOM 2738 N N . ILE B 1 11 ? 13.727 -13.117 -20.297 1 98.38 11 ILE B N 1
ATOM 2739 C CA . ILE B 1 11 ? 12.781 -14.219 -20.422 1 98.38 11 ILE B CA 1
ATOM 2740 C C . ILE B 1 11 ? 11.383 -13.68 -20.703 1 98.38 11 ILE B C 1
ATOM 2742 O O . ILE B 1 11 ? 10.992 -12.641 -20.156 1 98.38 11 ILE B O 1
ATOM 2746 N N . GLU B 1 12 ? 10.648 -14.312 -21.562 1 98.31 12 GLU B N 1
ATOM 2747 C CA . GLU B 1 12 ? 9.25 -14 -21.828 1 98.31 12 GLU B CA 1
ATOM 2748 C C . GLU B 1 12 ? 8.328 -15.094 -21.281 1 98.31 12 GLU B C 1
ATOM 2750 O O . GLU B 1 12 ? 8.648 -16.281 -21.359 1 98.31 12 GLU B O 1
ATOM 2755 N N . VAL B 1 13 ? 7.215 -14.68 -20.766 1 98.62 13 VAL B N 1
ATOM 2756 C CA . VAL B 1 13 ? 6.246 -15.641 -20.25 1 98.62 13 VAL B CA 1
ATOM 2757 C C . VAL B 1 13 ? 4.867 -15.352 -20.828 1 98.62 13 VAL B C 1
ATOM 2759 O O . VAL B 1 13 ? 4.578 -14.227 -21.234 1 98.62 13 VAL B O 1
ATOM 2762 N N . SER B 1 14 ? 4.07 -16.375 -20.906 1 98.75 14 SER B N 1
ATOM 2763 C CA . SER B 1 14 ? 2.699 -16.172 -21.375 1 98.75 14 SER B CA 1
ATOM 2764 C C . SER B 1 14 ? 1.874 -15.391 -20.359 1 98.75 14 SER B C 1
ATOM 2766 O O . SER B 1 14 ? 2.111 -15.477 -19.156 1 98.75 14 SER B O 1
ATOM 2768 N N . ALA B 1 15 ? 0.873 -14.68 -20.797 1 98.31 15 ALA B N 1
ATOM 2769 C CA . ALA B 1 15 ? 0.029 -13.805 -19.984 1 98.31 15 ALA B CA 1
ATOM 2770 C C . ALA B 1 15 ? -0.814 -14.617 -19 1 98.31 15 ALA B C 1
ATOM 2772 O O . ALA B 1 15 ? -1.289 -14.086 -18 1 98.31 15 ALA B O 1
ATOM 2773 N N . LEU B 1 16 ? -1.036 -15.836 -19.375 1 98.75 16 LEU B N 1
ATOM 2774 C CA . LEU B 1 16 ? -1.643 -16.797 -18.453 1 98.75 16 LEU B CA 1
ATOM 2775 C C . LEU B 1 16 ? -0.628 -17.844 -18.016 1 98.75 16 LEU B C 1
ATOM 2777 O O . LEU B 1 16 ? 0.216 -18.266 -18.812 1 98.75 16 LEU B O 1
ATOM 2781 N N . CYS B 1 17 ? -0.688 -18.172 -16.781 1 98.88 17 CYS B N 1
ATOM 2782 C CA . CYS B 1 17 ? 0.218 -19.141 -16.172 1 98.88 17 CYS B CA 1
ATOM 2783 C C . CYS B 1 17 ? -0.551 -20.328 -15.617 1 98.88 17 CYS B C 1
ATOM 2785 O O . CYS B 1 17 ? -1.55 -20.156 -14.914 1 98.88 17 CYS B O 1
ATOM 2787 N N . LEU B 1 18 ? -0.117 -21.531 -16 1 98.81 18 LEU B N 1
ATOM 2788 C CA . LEU B 1 18 ? -0.73 -22.734 -15.438 1 98.81 18 LEU B CA 1
ATOM 2789 C C . LEU B 1 18 ? -0.262 -22.953 -14 1 98.81 18 LEU B C 1
ATOM 2791 O O . LEU B 1 18 ? 0.912 -23.25 -13.766 1 98.81 18 LEU B O 1
ATOM 2795 N N . GLY B 1 19 ? -1.16 -22.766 -13.047 1 98.62 19 GLY B N 1
ATOM 2796 C CA . GLY B 1 19 ? -0.897 -23.125 -11.664 1 98.62 19 GLY B CA 1
ATOM 2797 C C . GLY B 1 19 ? -1.096 -24.609 -11.383 1 98.62 19 GLY B C 1
ATOM 2798 O O . GLY B 1 19 ? -2.016 -25.234 -11.922 1 98.62 19 GLY B O 1
ATOM 2799 N N . THR B 1 20 ? -0.281 -25.141 -10.477 1 98.56 20 THR B N 1
ATOM 2800 C CA . THR B 1 20 ? -0.307 -26.594 -10.305 1 98.56 20 THR B CA 1
ATOM 2801 C C . THR B 1 20 ? -0.528 -26.953 -8.836 1 98.56 20 THR B C 1
ATOM 2803 O O . THR B 1 20 ? -0.158 -28.047 -8.398 1 98.56 20 THR B O 1
ATOM 2806 N N . MET B 1 21 ? -1.108 -26.062 -8.062 1 96.81 21 MET B N 1
ATOM 2807 C CA . MET B 1 21 ? -1.208 -26.25 -6.621 1 96.81 21 MET B CA 1
ATOM 2808 C C . MET B 1 21 ? -2.105 -27.438 -6.277 1 96.81 21 MET B C 1
ATOM 2810 O O . MET B 1 21 ? -2.105 -27.906 -5.141 1 96.81 21 MET B O 1
ATOM 2814 N N . THR B 1 22 ? -2.912 -27.953 -7.258 1 94.44 22 THR B N 1
ATOM 2815 C CA . THR B 1 22 ? -3.824 -29.047 -6.973 1 94.44 22 THR B CA 1
ATOM 2816 C C . THR B 1 22 ? -3.27 -30.375 -7.508 1 94.44 22 THR B C 1
ATOM 2818 O O . THR B 1 22 ? -3.85 -31.438 -7.277 1 94.44 22 THR B O 1
ATOM 2821 N N . PHE B 1 23 ? -2.17 -30.312 -8.289 1 97.69 23 PHE B N 1
ATOM 2822 C CA . PHE B 1 23 ? -1.582 -31.531 -8.859 1 97.69 23 PHE B CA 1
ATOM 2823 C C . PHE B 1 23 ? -1.174 -32.5 -7.758 1 97.69 23 PHE B C 1
ATOM 2825 O O . PHE B 1 23 ? -0.343 -32.156 -6.906 1 97.69 23 PHE B O 1
ATOM 2832 N N . GLY B 1 24 ? -1.753 -33.688 -7.754 1 94.88 24 GLY B N 1
ATOM 2833 C CA . GLY B 1 24 ? -1.372 -34.719 -6.801 1 94.88 24 GLY B CA 1
ATOM 2834 C C . GLY B 1 24 ? -2.303 -34.812 -5.602 1 94.88 24 GLY B C 1
ATOM 2835 O O . GLY B 1 24 ? -2.125 -35.656 -4.727 1 94.88 24 GLY B O 1
ATOM 2836 N N . SER B 1 25 ? -3.273 -33.844 -5.527 1 93 25 SER B N 1
ATOM 2837 C CA . SER B 1 25 ? -4.363 -33.938 -4.559 1 93 25 SER B CA 1
ATOM 2838 C C . SER B 1 25 ? -5.719 -33.969 -5.258 1 93 25 SER B C 1
ATOM 2840 O O . SER B 1 25 ? -6.188 -35.062 -5.652 1 93 25 SER B O 1
ATOM 2842 N N . GLN B 1 26 ? -6.23 -32.875 -5.676 1 92.06 26 GLN B N 1
ATOM 2843 C CA . GLN B 1 26 ? -7.512 -32.844 -6.375 1 92.06 26 GLN B CA 1
ATOM 2844 C C . GLN B 1 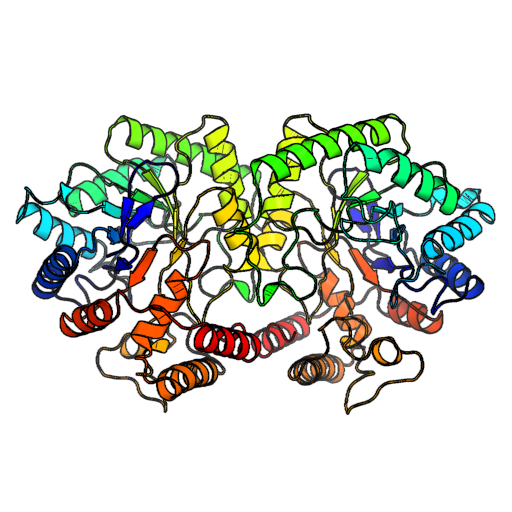26 ? -7.355 -33.25 -7.836 1 92.06 26 GLN B C 1
ATOM 2846 O O . GLN B 1 26 ? -8.336 -33.625 -8.484 1 92.06 26 GLN B O 1
ATOM 2851 N N . THR B 1 27 ? -6.168 -33.156 -8.383 1 95.25 27 THR B N 1
ATOM 2852 C CA . THR B 1 27 ? -5.875 -33.438 -9.781 1 95.25 27 THR B CA 1
ATOM 2853 C C . THR B 1 27 ? -4.938 -34.625 -9.898 1 95.25 27 THR B C 1
ATOM 2855 O O . THR B 1 27 ? -3.787 -34.562 -9.469 1 95.25 27 THR B O 1
ATOM 2858 N N . SER B 1 28 ? -5.391 -35.688 -10.508 1 95.88 28 SER B N 1
ATOM 2859 C CA . SER B 1 28 ? -4.578 -36.906 -10.656 1 95.88 28 SER B CA 1
ATOM 2860 C C . SER B 1 28 ? -3.367 -36.625 -11.547 1 95.88 28 SER B C 1
ATOM 2862 O O . SER B 1 28 ? -3.326 -35.625 -12.273 1 95.88 28 SER B O 1
ATOM 2864 N N . GLU B 1 29 ? -2.367 -37.5 -11.453 1 97.69 29 GLU B N 1
ATOM 2865 C CA . GLU B 1 29 ? -1.183 -37.375 -12.297 1 97.69 29 GLU B CA 1
ATOM 2866 C C . GLU B 1 29 ? -1.553 -37.375 -13.773 1 97.69 29 GLU B C 1
ATOM 2868 O O . GLU B 1 29 ? -1.029 -36.594 -14.555 1 97.69 29 GLU B O 1
ATOM 2873 N N . ALA B 1 30 ? -2.428 -38.281 -14.094 1 97.69 30 ALA B N 1
ATOM 2874 C CA . ALA B 1 30 ? -2.844 -38.375 -15.492 1 97.69 30 ALA B CA 1
ATOM 2875 C C . ALA B 1 30 ? -3.5 -37.094 -15.961 1 97.69 30 ALA B C 1
ATOM 2877 O O . ALA B 1 30 ? -3.186 -36.594 -17.047 1 97.69 30 ALA B O 1
ATOM 2878 N N . ASP B 1 31 ? -4.387 -36.562 -15.172 1 97.31 31 ASP B N 1
ATOM 2879 C CA . ASP B 1 31 ? -5.043 -35.281 -15.5 1 97.31 31 ASP B CA 1
ATOM 2880 C C . ASP B 1 31 ? -4.043 -34.156 -15.523 1 97.31 31 ASP B C 1
ATOM 2882 O O . ASP B 1 31 ? -4.145 -33.25 -16.359 1 97.31 31 ASP B O 1
ATOM 2886 N N . SER B 1 32 ? -3.135 -34.188 -14.625 1 98.38 32 SER B N 1
ATOM 2887 C CA . SER B 1 32 ? -2.092 -33.156 -14.562 1 98.38 32 SER B CA 1
ATOM 2888 C C . SER B 1 32 ? -1.273 -33.125 -15.852 1 98.38 32 SER B C 1
ATOM 2890 O O . SER B 1 32 ? -1.06 -32.062 -16.438 1 98.38 32 SER B O 1
ATOM 2892 N N . HIS B 1 33 ? -0.862 -34.312 -16.297 1 98.56 33 HIS B N 1
ATOM 2893 C CA . HIS B 1 33 ? -0.096 -34.438 -17.531 1 98.56 33 HIS B CA 1
ATOM 2894 C C . HIS B 1 33 ? -0.905 -33.938 -18.719 1 98.56 33 HIS B C 1
ATOM 2896 O O . HIS B 1 33 ? -0.382 -33.188 -19.562 1 98.56 33 HIS B O 1
ATOM 2902 N N . ALA B 1 34 ? -2.148 -34.312 -18.734 1 98.5 34 ALA B N 1
ATOM 2903 C CA . ALA B 1 34 ? -3.027 -33.875 -19.828 1 98.5 34 ALA B CA 1
ATOM 2904 C C . ALA B 1 34 ? -3.16 -32.344 -19.828 1 98.5 34 ALA B C 1
ATOM 2906 O O . ALA B 1 34 ? -3.219 -31.734 -20.906 1 98.5 34 ALA B O 1
ATOM 2907 N N . GLN B 1 35 ? -3.23 -31.75 -18.688 1 98.5 35 GLN B N 1
ATOM 2908 C CA . GLN B 1 35 ? -3.361 -30.297 -18.594 1 98.5 35 GLN B CA 1
ATOM 2909 C C . GLN B 1 35 ? -2.084 -29.594 -19.047 1 98.5 35 GLN B C 1
ATOM 2911 O O . GLN B 1 35 ? -2.139 -28.562 -19.703 1 98.5 35 GLN B O 1
ATOM 2916 N N . ILE B 1 36 ? -0.933 -30.141 -18.688 1 98.75 36 ILE B N 1
ATOM 2917 C CA . ILE B 1 36 ? 0.324 -29.578 -19.156 1 98.75 36 ILE B CA 1
ATOM 2918 C C . ILE B 1 36 ? 0.366 -29.609 -20.672 1 98.75 36 ILE B C 1
ATOM 2920 O O . ILE B 1 36 ? 0.641 -28.594 -21.328 1 98.75 36 ILE B O 1
ATOM 2924 N N . ASP B 1 37 ? 0.015 -30.766 -21.234 1 98.69 37 ASP B N 1
ATOM 2925 C CA . ASP B 1 37 ? 0.007 -30.922 -22.688 1 98.69 37 ASP B CA 1
ATOM 2926 C C . ASP B 1 37 ? -0.928 -29.906 -23.344 1 98.69 37 ASP B C 1
ATOM 2928 O O . ASP B 1 37 ? -0.55 -29.25 -24.312 1 98.69 37 ASP B O 1
ATOM 2932 N N . ARG B 1 38 ? -2.09 -29.859 -22.797 1 98.62 38 ARG B N 1
ATOM 2933 C CA . ARG B 1 38 ? -3.115 -29 -23.375 1 98.62 38 ARG B CA 1
ATOM 2934 C C . ARG B 1 38 ? -2.725 -27.531 -23.266 1 98.62 38 ARG B C 1
ATOM 2936 O O . ARG B 1 38 ? -2.932 -26.75 -24.203 1 98.62 38 ARG B O 1
ATOM 2943 N N . ALA B 1 39 ? -2.209 -27.109 -22.109 1 98.62 39 ALA B N 1
ATOM 2944 C CA . ALA B 1 39 ? -1.776 -25.734 -21.906 1 98.62 39 ALA B CA 1
ATOM 2945 C C . ALA B 1 39 ? -0.667 -25.359 -22.875 1 98.62 39 ALA B C 1
ATOM 2947 O O . ALA B 1 39 ? -0.74 -24.312 -23.531 1 98.62 39 ALA B O 1
ATOM 2948 N N . LEU B 1 40 ? 0.305 -26.234 -23.031 1 98.56 40 LEU B N 1
ATOM 2949 C CA . LEU B 1 40 ? 1.413 -25.969 -23.953 1 98.56 40 LEU B CA 1
ATOM 2950 C C . LEU B 1 40 ? 0.921 -25.875 -25.391 1 98.56 40 LEU B C 1
ATOM 2952 O O . LEU B 1 40 ? 1.347 -25 -26.141 1 98.56 40 LEU B O 1
ATOM 2956 N N . ALA B 1 41 ? 0.06 -26.766 -25.688 1 98.38 41 ALA B N 1
ATOM 2957 C CA . ALA B 1 41 ? -0.495 -26.766 -27.031 1 98.38 41 ALA B CA 1
ATOM 2958 C C . ALA B 1 41 ? -1.242 -25.469 -27.312 1 98.38 41 ALA B C 1
ATOM 2960 O O . ALA B 1 41 ? -1.271 -25 -28.453 1 98.38 41 ALA B O 1
ATOM 2961 N N . ALA B 1 42 ? -1.805 -24.875 -26.297 1 98.25 42 ALA B N 1
ATOM 2962 C CA . ALA B 1 42 ? -2.584 -23.641 -26.438 1 98.25 42 ALA B CA 1
ATOM 2963 C C . ALA B 1 42 ? -1.688 -22.406 -26.375 1 98.25 42 ALA B C 1
ATOM 2965 O O . ALA B 1 42 ? -2.166 -21.281 -26.484 1 98.25 42 ALA B O 1
ATOM 2966 N N . GLY B 1 43 ? -0.371 -22.547 -26.141 1 98.06 43 GLY B N 1
ATOM 2967 C CA . GLY B 1 43 ? 0.571 -21.438 -26.141 1 98.06 43 GLY B CA 1
ATOM 2968 C C . GLY B 1 43 ? 0.893 -20.922 -24.766 1 98.06 43 GLY B C 1
ATOM 2969 O O . GLY B 1 43 ? 1.599 -19.922 -24.609 1 98.06 43 GLY B O 1
ATOM 2970 N N . ILE B 1 44 ? 0.33 -21.547 -23.734 1 98.5 44 ILE B N 1
ATOM 2971 C CA . ILE B 1 44 ? 0.766 -21.219 -22.375 1 98.5 44 ILE B CA 1
ATOM 2972 C C . ILE B 1 44 ? 2.152 -21.812 -22.125 1 98.5 44 ILE B C 1
ATOM 2974 O O . ILE B 1 44 ? 2.334 -23.031 -22.156 1 98.5 44 ILE B O 1
ATOM 2978 N N . THR B 1 45 ? 3.08 -20.938 -21.844 1 97.19 45 THR B N 1
ATOM 2979 C CA . THR B 1 45 ? 4.469 -21.359 -21.719 1 97.19 45 THR B CA 1
ATOM 2980 C C . THR B 1 45 ? 4.996 -21.094 -20.312 1 97.19 45 THR B C 1
ATOM 2982 O O . THR B 1 45 ? 6.203 -20.938 -20.109 1 97.19 45 THR B O 1
ATOM 2985 N N . PHE B 1 46 ? 4.172 -20.844 -19.391 1 98.88 46 PHE B N 1
ATOM 2986 C CA . PHE B 1 46 ? 4.531 -20.516 -18.016 1 98.88 46 PHE B CA 1
ATOM 2987 C C . PHE B 1 46 ? 3.811 -21.438 -17.047 1 98.88 46 PHE B C 1
ATOM 2989 O O . PHE B 1 46 ? 2.582 -21.531 -17.062 1 98.88 46 PHE B O 1
ATOM 2996 N N . VAL B 1 47 ? 4.57 -22.188 -16.219 1 98.94 47 VAL B N 1
ATOM 2997 C CA . VAL B 1 47 ? 4.035 -23.125 -15.242 1 98.94 47 VAL B CA 1
ATOM 2998 C C . VAL B 1 47 ? 4.559 -22.781 -13.852 1 98.94 47 VAL B C 1
ATOM 3000 O O . VAL B 1 47 ? 5.762 -22.562 -13.672 1 98.94 47 VAL B O 1
ATOM 3003 N N . ASP B 1 48 ? 3.656 -22.688 -12.914 1 98.94 48 ASP B N 1
ATOM 3004 C CA . ASP B 1 48 ? 4.023 -22.312 -11.547 1 98.94 48 ASP B CA 1
ATOM 3005 C C . ASP B 1 48 ? 3.742 -23.453 -10.57 1 98.94 48 ASP B C 1
ATOM 3007 O O . ASP B 1 48 ? 2.676 -24.078 -10.625 1 98.94 48 ASP B O 1
ATOM 3011 N N . THR B 1 49 ? 4.699 -23.734 -9.719 1 98.75 49 THR B N 1
ATOM 3012 C CA . THR B 1 49 ? 4.57 -24.703 -8.641 1 98.75 49 THR B CA 1
ATOM 3013 C C . THR B 1 49 ? 5.297 -24.234 -7.391 1 98.75 49 THR B C 1
ATOM 3015 O O . THR B 1 49 ? 5.551 -23.031 -7.227 1 98.75 49 THR B O 1
ATOM 3018 N N . ALA B 1 50 ? 5.406 -25.062 -6.398 1 98.38 50 ALA B N 1
ATOM 3019 C CA . ALA B 1 50 ? 6.133 -24.812 -5.156 1 98.38 50 ALA B CA 1
ATOM 3020 C C . ALA B 1 50 ? 6.52 -26.125 -4.484 1 98.38 50 ALA B C 1
ATOM 3022 O O . ALA B 1 50 ? 5.828 -27.141 -4.633 1 98.38 50 ALA B O 1
ATOM 3023 N N . GLU B 1 51 ? 7.535 -26.094 -3.705 1 97.06 51 GLU B N 1
ATOM 3024 C CA . GLU B 1 51 ? 7.973 -27.312 -3.027 1 97.06 51 GLU B CA 1
ATOM 3025 C C . GLU B 1 51 ? 6.902 -27.828 -2.062 1 97.06 51 GLU B C 1
ATOM 3027 O O . GLU B 1 51 ? 6.797 -29.031 -1.823 1 97.06 51 GLU B O 1
ATOM 3032 N N . MET B 1 52 ? 6.062 -26.922 -1.638 1 95.88 52 MET B N 1
ATOM 3033 C CA . MET B 1 52 ? 5.098 -27.312 -0.615 1 95.88 52 MET B CA 1
ATOM 3034 C C . MET B 1 52 ? 3.807 -27.812 -1.249 1 95.88 52 MET B C 1
ATOM 3036 O O . MET B 1 52 ? 2.906 -28.281 -0.549 1 95.88 52 MET B O 1
ATOM 3040 N N . TYR B 1 53 ? 3.721 -27.719 -2.506 1 96.5 53 TYR B N 1
ATOM 3041 C CA . TYR B 1 53 ? 2.486 -28.125 -3.164 1 96.5 53 TYR B CA 1
ATOM 3042 C C . TYR B 1 53 ? 2.381 -29.656 -3.225 1 96.5 53 TYR B C 1
ATOM 3044 O O . TYR B 1 53 ? 3.396 -30.344 -3.324 1 96.5 53 TYR B O 1
ATOM 3052 N N . PRO B 1 54 ? 1.091 -30.156 -3.139 1 95.75 54 PRO B N 1
ATOM 3053 C CA . PRO B 1 54 ? -0.189 -29.453 -3.299 1 95.75 54 PRO B CA 1
ATOM 3054 C C . PRO B 1 54 ? -0.703 -28.859 -1.99 1 95.75 54 PRO B C 1
ATOM 3056 O O . PRO B 1 54 ? -0.177 -29.172 -0.917 1 95.75 54 PRO B O 1
ATOM 3059 N N . VAL B 1 55 ? -1.688 -27.922 -2.193 1 89.38 55 VAL B N 1
ATOM 3060 C CA . VAL B 1 55 ? -2.299 -27.281 -1.033 1 89.38 55 VAL B CA 1
ATOM 3061 C C . VAL B 1 55 ? -3.789 -27.609 -0.987 1 89.38 55 VAL B C 1
ATOM 3063 O O . VAL B 1 55 ? -4.289 -28.375 -1.817 1 89.38 55 VAL B O 1
ATOM 3066 N N . ASN B 1 56 ? -4.43 -27.156 0.09 1 80.62 56 ASN B N 1
ATOM 3067 C CA . ASN B 1 56 ? -5.859 -27.312 0.355 1 80.62 56 ASN B CA 1
ATOM 3068 C C . ASN B 1 56 ? -6.227 -28.766 0.634 1 80.62 56 ASN B C 1
ATOM 3070 O O . ASN B 1 56 ? -7.078 -29.344 -0.051 1 80.62 56 ASN B O 1
ATOM 3074 N N . PRO B 1 57 ? -5.512 -29.375 1.558 1 78.56 57 PRO B N 1
ATOM 3075 C CA . PRO B 1 57 ? -4.582 -28.828 2.543 1 78.56 57 PRO B CA 1
ATOM 3076 C C . PRO B 1 57 ? -3.131 -29.219 2.268 1 78.56 57 PRO B C 1
ATOM 3078 O O . PRO B 1 57 ? -2.873 -30.125 1.473 1 78.56 57 PRO B O 1
ATOM 3081 N N . VAL B 1 58 ? -2.246 -28.484 2.844 1 84 58 VAL B N 1
ATOM 3082 C CA . VAL B 1 58 ? -0.872 -28.969 2.904 1 84 58 VAL B CA 1
ATOM 3083 C C . VAL B 1 58 ? -0.776 -30.141 3.895 1 84 58 VAL B C 1
ATOM 3085 O O . VAL B 1 58 ? -1.342 -30.078 4.988 1 84 58 VAL B O 1
ATOM 3088 N N . SER B 1 59 ? -0.24 -31.172 3.5 1 87.81 59 SER B N 1
ATOM 3089 C CA . SER B 1 59 ? -0.086 -32.312 4.387 1 87.81 59 SER B CA 1
ATOM 3090 C C . SER B 1 59 ? 1.289 -32.969 4.227 1 87.81 59 SER B C 1
ATOM 3092 O O . SER B 1 59 ? 1.922 -32.844 3.178 1 87.81 59 SER B O 1
ATOM 3094 N N . LYS B 1 60 ? 1.719 -33.562 5.289 1 88.5 60 LYS B N 1
ATOM 3095 C CA . LYS B 1 60 ? 3.004 -34.25 5.27 1 88.5 60 LYS B CA 1
ATOM 3096 C C . LYS B 1 60 ? 3.027 -35.344 4.199 1 88.5 60 LYS B C 1
ATOM 3098 O O . LYS B 1 60 ? 4.07 -35.594 3.588 1 88.5 60 LYS B O 1
ATOM 3103 N N . GLU B 1 61 ? 1.887 -35.875 3.908 1 90.62 61 GLU B N 1
ATOM 3104 C CA . GLU B 1 61 ? 1.76 -37.031 3.016 1 90.62 61 GLU B CA 1
ATOM 3105 C C . GLU B 1 61 ? 1.872 -36.594 1.554 1 90.62 61 GLU B C 1
ATOM 3107 O O . GLU B 1 61 ? 2.295 -37.375 0.706 1 90.62 61 GLU B O 1
ATOM 3112 N N . THR B 1 62 ? 1.538 -35.375 1.3 1 93.06 62 THR B N 1
ATOM 3113 C CA . THR B 1 62 ? 1.41 -35.031 -0.111 1 93.06 62 THR B CA 1
ATOM 3114 C C . THR B 1 62 ? 2.412 -33.938 -0.496 1 93.06 62 THR B C 1
ATOM 3116 O O . THR B 1 62 ? 2.584 -33.625 -1.68 1 93.06 62 THR B O 1
ATOM 3119 N N . VAL B 1 63 ? 3.072 -33.406 0.491 1 93.81 63 VAL B N 1
ATOM 3120 C CA . VAL B 1 63 ? 3.99 -32.312 0.235 1 93.81 63 VAL B CA 1
ATOM 3121 C C . VAL B 1 63 ? 5.031 -32.719 -0.798 1 93.81 63 VAL B C 1
ATOM 3123 O O . VAL B 1 63 ? 5.551 -33.844 -0.746 1 93.81 63 VAL B O 1
ATOM 3126 N N . GLY B 1 64 ? 5.277 -31.812 -1.815 1 96.56 64 GLY B N 1
ATOM 3127 C CA . GLY B 1 64 ? 6.273 -32.094 -2.84 1 96.56 64 GLY B CA 1
ATOM 3128 C C . GLY B 1 64 ? 5.699 -32.781 -4.066 1 96.56 64 GLY B C 1
ATOM 3129 O O . GLY B 1 64 ? 6.34 -32.812 -5.117 1 96.56 64 GLY B O 1
ATOM 3130 N N . ARG B 1 65 ? 4.48 -33.219 -4.027 1 97.62 65 ARG B N 1
ATOM 3131 C CA . ARG B 1 65 ? 3.914 -34.094 -5.062 1 97.62 65 ARG B CA 1
ATOM 3132 C C . ARG B 1 65 ? 3.707 -33.312 -6.359 1 97.62 65 ARG B C 1
ATOM 3134 O O . ARG B 1 65 ? 3.846 -33.875 -7.453 1 97.62 65 ARG B O 1
ATOM 3141 N N . SER B 1 66 ? 3.277 -32.031 -6.266 1 98.5 66 SER B N 1
ATOM 3142 C CA . SER B 1 66 ? 3.092 -31.25 -7.488 1 98.5 66 SER B CA 1
ATOM 3143 C C . SER B 1 66 ? 4.383 -31.172 -8.297 1 98.5 66 SER B C 1
ATOM 3145 O O . SER B 1 66 ? 4.371 -31.391 -9.516 1 98.5 66 SER B O 1
ATOM 3147 N N . GLU B 1 67 ? 5.496 -30.922 -7.59 1 98.75 67 GLU B N 1
ATOM 3148 C CA . GLU B 1 67 ? 6.785 -30.922 -8.273 1 98.75 67 GLU B CA 1
ATOM 3149 C C . GLU B 1 67 ? 7.102 -32.312 -8.836 1 98.75 67 GLU B C 1
ATOM 3151 O O . GLU B 1 67 ? 7.613 -32.438 -9.953 1 98.75 67 GLU B O 1
ATOM 3156 N N . GLU B 1 68 ? 6.801 -33.344 -8.117 1 98.75 68 GLU B N 1
ATOM 3157 C CA . GLU B 1 68 ? 7.078 -34.719 -8.57 1 98.75 68 GLU B CA 1
ATOM 3158 C C . GLU B 1 68 ? 6.289 -35.031 -9.828 1 98.75 68 GLU B C 1
ATOM 3160 O O . GLU B 1 68 ? 6.812 -35.688 -10.734 1 98.75 68 GLU B O 1
ATOM 3165 N N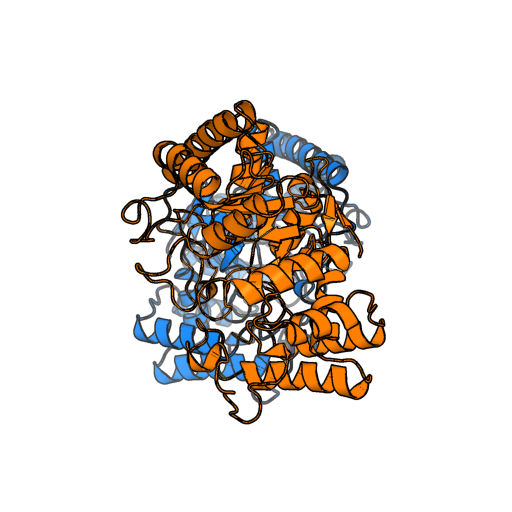 . ILE B 1 69 ? 5.086 -34.594 -9.852 1 98.81 69 ILE B N 1
ATOM 3166 C CA . ILE B 1 69 ? 4.223 -34.844 -10.992 1 98.81 69 ILE B CA 1
ATOM 3167 C C . ILE B 1 69 ? 4.738 -34.125 -12.219 1 98.81 69 ILE B C 1
ATOM 3169 O O . ILE B 1 69 ? 4.801 -34.656 -13.32 1 98.81 69 ILE B O 1
ATOM 3173 N N . ILE B 1 70 ? 5.121 -32.875 -12.086 1 98.88 70 ILE B N 1
ATOM 3174 C CA . ILE B 1 70 ? 5.746 -32.156 -13.18 1 98.88 70 ILE B CA 1
ATOM 3175 C C . ILE B 1 70 ? 7.035 -32.844 -13.609 1 98.88 70 ILE B C 1
ATOM 3177 O O . ILE B 1 70 ? 7.324 -32.938 -14.797 1 98.88 70 ILE B O 1
ATOM 3181 N N . GLY B 1 71 ? 7.766 -33.344 -12.609 1 98.88 71 GLY B N 1
ATOM 3182 C CA . GLY B 1 71 ? 8.984 -34.094 -12.883 1 98.88 71 GLY B CA 1
ATOM 3183 C C . GLY B 1 71 ? 8.742 -35.312 -13.719 1 98.88 71 GLY B C 1
ATOM 3184 O O . GLY B 1 71 ? 9.508 -35.625 -14.633 1 98.88 71 GLY B O 1
ATOM 3185 N N . SER B 1 72 ? 7.738 -36.062 -13.359 1 98.75 72 SER B N 1
ATOM 3186 C CA . SER B 1 72 ? 7.383 -37.25 -14.133 1 98.75 72 SER B CA 1
ATOM 3187 C C . SER B 1 72 ? 7.043 -36.875 -15.578 1 98.75 72 SER B C 1
ATOM 3189 O O . SER B 1 72 ? 7.391 -37.594 -16.5 1 98.75 72 SER B O 1
ATOM 3191 N N . TRP B 1 73 ? 6.352 -35.781 -15.734 1 98.81 73 TRP B N 1
ATOM 3192 C CA . TRP B 1 73 ? 6.059 -35.281 -17.078 1 98.81 73 TRP B CA 1
ATOM 3193 C C . TRP B 1 73 ? 7.34 -34.938 -17.828 1 98.81 73 TRP B C 1
ATOM 3195 O O . TRP B 1 73 ? 7.508 -35.281 -19 1 98.81 73 TRP B O 1
ATOM 3205 N N . ASN B 1 74 ? 8.266 -34.281 -17.172 1 98.69 74 ASN B N 1
ATOM 3206 C CA . ASN B 1 74 ? 9.547 -33.906 -17.781 1 98.69 74 ASN B CA 1
ATOM 3207 C C . ASN B 1 74 ? 10.336 -35.156 -18.219 1 98.69 74 ASN B C 1
ATOM 3209 O O . ASN B 1 74 ? 10.906 -35.156 -19.312 1 98.69 74 ASN B O 1
ATOM 3213 N N . ARG B 1 75 ? 10.328 -36.125 -17.391 1 98.19 75 ARG B N 1
ATOM 3214 C CA . ARG B 1 75 ? 11.062 -37.344 -17.703 1 98.19 75 ARG B CA 1
ATOM 3215 C C . ARG B 1 75 ? 10.453 -38.062 -18.906 1 98.19 75 ARG B C 1
ATOM 3217 O O . ARG B 1 75 ? 11.164 -38.656 -19.719 1 98.19 75 ARG B O 1
ATOM 3224 N N . ALA B 1 76 ? 9.156 -37.938 -18.953 1 98.19 76 ALA B N 1
ATOM 3225 C CA . ALA B 1 76 ? 8.453 -38.594 -20.047 1 98.19 76 ALA B CA 1
ATOM 3226 C C . ALA B 1 76 ? 8.609 -37.781 -21.344 1 98.19 76 ALA B C 1
ATOM 3228 O O . ALA B 1 76 ? 8.43 -38.312 -22.438 1 98.19 76 ALA B O 1
ATOM 3229 N N . ASN B 1 77 ? 8.938 -36.531 -21.219 1 97.81 77 ASN B N 1
ATOM 3230 C CA . ASN B 1 77 ? 9.086 -35.656 -22.359 1 97.81 77 ASN B CA 1
ATOM 3231 C C . ASN B 1 77 ? 10.383 -34.844 -22.281 1 97.81 77 ASN B C 1
ATOM 3233 O O . ASN B 1 77 ? 10.367 -33.625 -22.281 1 97.81 77 ASN B O 1
ATOM 3237 N N . PRO B 1 78 ? 11.516 -35.5 -22.312 1 95.88 78 PRO B N 1
ATOM 3238 C CA . PRO B 1 78 ? 12.797 -34.844 -22.016 1 95.88 78 PRO B CA 1
ATOM 3239 C C . PRO B 1 78 ? 13.133 -33.75 -23 1 95.88 78 PRO B C 1
ATOM 3241 O O . PRO B 1 78 ? 13.875 -32.812 -22.656 1 95.88 78 PRO B O 1
ATOM 3244 N N . ALA B 1 79 ? 12.586 -33.75 -24.188 1 96.88 79 ALA B N 1
ATOM 3245 C CA . ALA B 1 79 ? 12.914 -32.75 -25.203 1 96.88 79 ALA B CA 1
ATOM 3246 C C . ALA B 1 79 ? 12.055 -31.516 -25.047 1 96.88 79 ALA B C 1
ATOM 3248 O O . ALA B 1 79 ? 12.297 -30.5 -25.719 1 96.88 79 ALA B O 1
ATOM 3249 N N . ARG B 1 80 ? 11.148 -31.5 -24.078 1 97.44 80 ARG B N 1
ATOM 3250 C CA . ARG B 1 80 ? 10.141 -30.438 -24.062 1 97.44 80 ARG B CA 1
ATOM 3251 C C . ARG B 1 80 ? 10.344 -29.516 -22.859 1 97.44 80 ARG B C 1
ATOM 3253 O O . ARG B 1 80 ? 9.562 -28.578 -22.656 1 97.44 80 ARG B O 1
ATOM 3260 N N . ARG B 1 81 ? 11.375 -29.75 -22.078 1 97.44 81 ARG B N 1
ATOM 3261 C CA . ARG B 1 81 ? 11.617 -28.891 -20.922 1 97.44 81 ARG B CA 1
ATOM 3262 C C . ARG B 1 81 ? 11.852 -27.438 -21.344 1 97.44 81 ARG B C 1
ATOM 3264 O O . ARG B 1 81 ? 11.453 -26.5 -20.656 1 97.44 81 ARG B O 1
ATOM 3271 N N . GLY B 1 82 ? 12.398 -27.219 -22.469 1 97 82 GLY B N 1
ATOM 3272 C CA . GLY B 1 82 ? 12.703 -25.891 -22.984 1 97 82 GLY B CA 1
ATOM 3273 C C . GLY B 1 82 ? 11.492 -25.172 -23.547 1 97 82 GLY B C 1
ATOM 3274 O O . GLY B 1 82 ? 11.555 -23.984 -23.859 1 97 82 GLY B O 1
ATOM 3275 N N . ASP B 1 83 ? 10.367 -25.891 -23.578 1 97.5 83 ASP B N 1
ATOM 3276 C CA . ASP B 1 83 ? 9.164 -25.344 -24.203 1 97.5 83 ASP B CA 1
ATOM 3277 C C . ASP B 1 83 ? 8.445 -24.391 -23.25 1 97.5 83 ASP B C 1
ATOM 3279 O O . ASP B 1 83 ? 7.543 -23.656 -23.656 1 97.5 83 ASP B O 1
ATOM 3283 N N . TYR B 1 84 ? 8.82 -24.406 -21.969 1 98.5 84 TYR B N 1
ATOM 3284 C CA . TYR B 1 84 ? 8.086 -23.562 -21.031 1 98.5 84 TYR B CA 1
ATOM 3285 C C . TYR B 1 84 ? 9 -23.047 -19.938 1 98.5 84 TYR B C 1
ATOM 3287 O O . TYR B 1 84 ? 10.07 -23.609 -19.703 1 98.5 84 TYR B O 1
ATOM 3295 N N . VAL B 1 85 ? 8.664 -21.891 -19.375 1 98.88 85 VAL B N 1
ATOM 3296 C CA . VAL B 1 85 ? 9.289 -21.297 -18.188 1 98.88 85 VAL B CA 1
ATOM 3297 C C . VAL B 1 85 ? 8.711 -21.938 -16.938 1 98.88 85 VAL B C 1
ATOM 3299 O O . VAL B 1 85 ? 7.492 -21.969 -16.734 1 98.88 85 VAL B O 1
ATOM 3302 N N . LEU B 1 86 ? 9.57 -22.516 -16.109 1 98.94 86 LEU B N 1
ATOM 3303 C CA . LEU B 1 86 ? 9.164 -23.234 -14.914 1 98.94 86 LEU B CA 1
ATOM 3304 C C . LEU B 1 86 ? 9.508 -22.438 -13.656 1 98.94 86 LEU B C 1
ATOM 3306 O O . LEU B 1 86 ? 10.672 -22.094 -13.438 1 98.94 86 LEU B O 1
ATOM 3310 N N . ALA B 1 87 ? 8.469 -22.094 -12.852 1 98.94 87 ALA B N 1
ATOM 3311 C CA . ALA B 1 87 ? 8.648 -21.391 -11.578 1 98.94 87 ALA B CA 1
ATOM 3312 C C . ALA B 1 87 ? 8.336 -22.312 -10.406 1 98.94 87 ALA B C 1
ATOM 3314 O O . ALA B 1 87 ? 7.387 -23.094 -10.453 1 98.94 87 ALA B O 1
ATOM 3315 N N . THR B 1 88 ? 9.117 -22.297 -9.383 1 98.88 88 THR B N 1
ATOM 3316 C CA . THR B 1 88 ? 8.828 -22.953 -8.117 1 98.88 88 THR B CA 1
ATOM 3317 C C . THR B 1 88 ? 9.258 -22.062 -6.945 1 98.88 88 THR B C 1
ATOM 3319 O O . THR B 1 88 ? 9.68 -20.922 -7.145 1 98.88 88 THR B O 1
ATOM 3322 N N . LYS B 1 89 ? 8.961 -22.547 -5.652 1 98.38 89 LYS B N 1
ATOM 3323 C CA . LYS B 1 89 ? 9.133 -21.641 -4.523 1 98.38 89 LYS B CA 1
ATOM 3324 C C . LYS B 1 89 ? 9.758 -22.359 -3.328 1 98.38 89 LYS B C 1
ATOM 3326 O O . LYS B 1 89 ? 9.492 -23.531 -3.105 1 98.38 89 LYS B O 1
ATOM 3331 N N . HIS B 1 90 ? 10.492 -21.547 -2.701 1 97 90 HIS B N 1
ATOM 3332 C CA . HIS B 1 90 ? 10.984 -21.875 -1.372 1 97 90 HIS B CA 1
ATOM 3333 C C . HIS B 1 90 ? 9.938 -21.578 -0.302 1 97 90 HIS B C 1
ATOM 3335 O O . HIS B 1 90 ? 9.5 -20.438 -0.156 1 97 90 HIS B O 1
ATOM 3341 N N . SER B 1 91 ? 9.633 -22.609 0.518 1 93.31 91 SER B N 1
ATOM 3342 C CA . SER B 1 91 ? 8.672 -22.375 1.59 1 93.31 91 SER B CA 1
ATOM 3343 C C . SER B 1 91 ? 9.219 -21.391 2.627 1 93.31 91 SER B C 1
ATOM 3345 O O . SER B 1 91 ? 10.414 -21.406 2.928 1 93.31 91 SER B O 1
ATOM 3347 N N . GLY B 1 92 ? 8.375 -20.578 3.172 1 86.62 92 GLY B N 1
ATOM 3348 C CA . GLY B 1 92 ? 8.773 -19.625 4.191 1 86.62 92 GLY B CA 1
ATOM 3349 C C . GLY B 1 92 ? 8.773 -20.203 5.59 1 86.62 92 GLY B C 1
ATOM 3350 O O . GLY B 1 92 ? 8.547 -21.406 5.77 1 86.62 92 GLY B O 1
ATOM 3351 N N . ALA B 1 93 ? 9.062 -19.344 6.527 1 84 93 ALA B N 1
ATOM 3352 C CA . ALA B 1 93 ? 9.141 -19.703 7.941 1 84 93 ALA B CA 1
ATOM 3353 C C . ALA B 1 93 ? 7.836 -20.344 8.414 1 84 93 ALA B C 1
ATOM 3355 O O . ALA B 1 93 ? 6.746 -19.906 8.031 1 84 93 ALA B O 1
ATOM 3356 N N . GLY B 1 94 ? 8.008 -21.484 9.156 1 81.19 94 GLY B N 1
ATOM 3357 C CA . GLY B 1 94 ? 6.852 -22.062 9.82 1 81.19 94 GLY B CA 1
ATOM 3358 C C . GLY B 1 94 ? 6.285 -23.266 9.094 1 81.19 94 GLY B C 1
ATOM 3359 O O . GLY B 1 94 ? 5.359 -23.922 9.586 1 81.19 94 GLY B O 1
ATOM 3360 N N . MET B 1 95 ? 6.852 -23.578 7.988 1 81 95 MET B N 1
ATOM 3361 C CA . MET B 1 95 ? 6.363 -24.734 7.242 1 81 95 MET B CA 1
ATOM 3362 C C . MET B 1 95 ? 6.996 -26.016 7.758 1 81 95 MET B C 1
ATOM 3364 O O . MET B 1 95 ? 8.062 -26.422 7.285 1 81 95 MET B O 1
ATOM 3368 N N . ALA B 1 96 ? 6.305 -26.688 8.609 1 79.75 96 ALA B N 1
ATOM 3369 C CA . ALA B 1 96 ? 6.84 -27.797 9.398 1 79.75 96 ALA B CA 1
ATOM 3370 C C . ALA B 1 96 ? 7.285 -28.953 8.508 1 79.75 96 ALA B C 1
ATOM 3372 O O . ALA B 1 96 ? 8.242 -29.656 8.82 1 79.75 96 ALA B O 1
ATOM 3373 N N . HIS B 1 97 ? 6.684 -29.031 7.391 1 81.94 97 HIS B N 1
ATOM 3374 C CA . HIS B 1 97 ? 6.922 -30.203 6.547 1 81.94 97 HIS B CA 1
ATOM 3375 C C . HIS B 1 97 ? 8.188 -30.031 5.715 1 81.94 97 HIS B C 1
ATOM 3377 O O . HIS B 1 97 ? 8.641 -30.969 5.07 1 81.94 97 HIS B O 1
ATOM 3383 N N . PHE B 1 98 ? 8.695 -28.812 5.77 1 80.44 98 PHE B N 1
ATOM 3384 C CA . PHE B 1 98 ? 9.938 -28.547 5.051 1 80.44 98 PHE B CA 1
ATOM 3385 C C . PHE B 1 98 ? 10.984 -27.953 5.98 1 80.44 98 PHE B C 1
ATOM 3387 O O . PHE B 1 98 ? 10.766 -26.906 6.582 1 80.44 98 PHE B O 1
ATOM 3394 N N . ARG B 1 99 ? 12.078 -28.672 6.062 1 87.81 99 ARG B N 1
ATOM 3395 C CA . ARG B 1 99 ? 13.219 -28.188 6.828 1 87.81 99 ARG B CA 1
ATOM 3396 C C . ARG B 1 99 ? 12.812 -27.797 8.242 1 87.81 99 ARG B C 1
ATOM 3398 O O . ARG B 1 99 ? 13.18 -26.734 8.734 1 87.81 99 ARG B O 1
ATOM 3405 N N . ASP B 1 100 ? 11.82 -28.469 8.812 1 85.25 100 ASP B N 1
ATOM 3406 C CA . ASP B 1 100 ? 11.344 -28.312 10.188 1 85.25 100 ASP B CA 1
ATOM 3407 C C . ASP B 1 100 ? 10.859 -26.875 10.438 1 85.25 100 ASP B C 1
ATOM 3409 O O . ASP B 1 100 ? 11.07 -26.328 11.516 1 85.25 100 ASP B O 1
ATOM 3413 N N . GLY B 1 101 ? 10.383 -26.297 9.375 1 86.44 101 GLY B N 1
ATOM 3414 C CA . GLY B 1 101 ? 9.805 -24.969 9.516 1 86.44 101 GLY B CA 1
ATOM 3415 C C . GLY B 1 101 ? 10.844 -23.859 9.562 1 86.44 101 GLY B C 1
ATOM 3416 O O . GLY B 1 101 ? 10.555 -22.75 10 1 86.44 101 GLY B O 1
ATOM 3417 N N . ALA B 1 102 ? 12.039 -24.141 9.188 1 89.69 102 ALA B N 1
ATOM 3418 C CA . ALA B 1 102 ? 13.117 -23.156 9.195 1 89.69 102 ALA B CA 1
ATOM 3419 C C . ALA B 1 102 ? 12.797 -21.984 8.297 1 89.69 102 ALA B C 1
ATOM 3421 O O . ALA B 1 102 ? 12.125 -22.141 7.27 1 89.69 102 ALA B O 1
ATOM 3422 N N . PRO B 1 103 ? 13.281 -20.797 8.688 1 95.06 103 PRO B N 1
ATOM 3423 C CA . PRO B 1 103 ? 13.117 -19.641 7.797 1 95.06 103 PRO B CA 1
ATOM 3424 C C . PRO B 1 103 ? 13.961 -19.75 6.523 1 95.06 103 PRO B C 1
ATOM 3426 O O . PRO B 1 103 ? 14.859 -20.594 6.449 1 95.06 103 PRO B O 1
ATOM 3429 N N . ILE B 1 104 ? 13.57 -19.047 5.531 1 97.94 104 ILE B N 1
ATOM 3430 C CA . ILE B 1 104 ? 14.406 -18.891 4.352 1 97.94 104 ILE B CA 1
ATOM 3431 C C . ILE B 1 104 ? 15.727 -18.219 4.742 1 97.94 104 ILE B C 1
ATOM 3433 O O . ILE B 1 104 ? 15.734 -17.156 5.367 1 97.94 104 ILE B O 1
ATOM 3437 N N . SER B 1 105 ? 16.797 -18.812 4.445 1 97.81 105 SER B N 1
ATOM 3438 C CA . SER B 1 105 ? 18.125 -18.312 4.77 1 97.81 105 SER B CA 1
ATOM 3439 C C . SER B 1 105 ? 19.172 -18.797 3.76 1 97.81 105 SER B C 1
ATOM 3441 O O . SER B 1 105 ? 18.891 -19.688 2.951 1 97.81 105 SER B O 1
ATOM 3443 N N . GLY B 1 106 ? 20.328 -18.125 3.83 1 97.81 106 GLY B N 1
ATOM 3444 C CA . GLY B 1 106 ? 21.422 -18.609 3.002 1 97.81 106 GLY B CA 1
ATOM 3445 C C . GLY B 1 106 ? 21.719 -20.078 3.199 1 97.81 106 GLY B C 1
ATOM 3446 O O . GLY B 1 106 ? 22.109 -20.781 2.256 1 97.81 106 GLY B O 1
ATOM 3447 N N . GLN B 1 107 ? 21.453 -20.562 4.316 1 96.62 107 GLN B N 1
ATOM 3448 C CA . GLN B 1 107 ? 21.75 -21.953 4.66 1 96.62 107 GLN B CA 1
ATOM 3449 C C . GLN B 1 107 ? 20.734 -22.891 4.051 1 96.62 107 GLN B C 1
ATOM 3451 O O . GLN B 1 107 ? 21.062 -24.016 3.654 1 96.62 107 GLN B O 1
ATOM 3456 N N . THR B 1 108 ? 19.516 -22.453 3.924 1 97.31 108 THR B N 1
ATOM 3457 C CA . THR B 1 108 ? 18.453 -23.375 3.527 1 97.31 108 THR B CA 1
ATOM 3458 C C . THR B 1 108 ? 18.281 -23.375 2.012 1 97.31 108 THR B C 1
ATOM 3460 O O . THR B 1 108 ? 17.719 -24.328 1.448 1 97.31 108 THR B O 1
ATOM 3463 N N . ILE B 1 109 ? 18.734 -22.406 1.311 1 98.31 109 ILE B N 1
ATOM 3464 C CA . ILE B 1 109 ? 18.406 -22.172 -0.093 1 98.31 109 ILE B CA 1
ATOM 3465 C C . ILE B 1 109 ? 19.016 -23.281 -0.953 1 98.31 109 ILE B C 1
ATOM 3467 O O . ILE B 1 109 ? 18.328 -23.875 -1.78 1 98.31 109 ILE B O 1
ATOM 3471 N N . ALA B 1 110 ? 20.25 -23.641 -0.72 1 97.75 110 ALA B N 1
ATOM 3472 C CA . ALA B 1 110 ? 20.891 -24.641 -1.563 1 97.75 110 ALA B CA 1
ATOM 3473 C C . ALA B 1 110 ? 20.172 -25.984 -1.486 1 97.75 110 ALA B C 1
ATOM 3475 O O . ALA B 1 110 ? 19.875 -26.609 -2.514 1 97.75 110 ALA B O 1
ATOM 3476 N N . GLY B 1 111 ? 19.906 -26.391 -0.286 1 97.12 111 GLY B N 1
ATOM 3477 C CA . GLY B 1 111 ? 19.188 -27.641 -0.108 1 97.12 111 GLY B CA 1
ATOM 3478 C C . GLY B 1 111 ? 17.781 -27.625 -0.706 1 97.12 111 GLY B C 1
ATOM 3479 O O . GLY B 1 111 ? 17.344 -28.609 -1.281 1 97.12 111 GLY B O 1
ATOM 3480 N N . ALA B 1 112 ? 17.094 -26.516 -0.577 1 97.75 112 ALA B N 1
ATOM 3481 C CA . ALA B 1 112 ? 15.758 -26.375 -1.129 1 97.75 112 ALA B CA 1
ATOM 3482 C C . ALA B 1 112 ? 15.773 -26.453 -2.652 1 97.75 112 ALA B C 1
ATOM 3484 O O . ALA B 1 112 ? 14.938 -27.125 -3.258 1 97.75 112 ALA B O 1
ATOM 3485 N N . VAL B 1 113 ? 16.734 -25.781 -3.289 1 98.62 113 VAL B N 1
ATOM 3486 C CA . VAL B 1 113 ? 16.875 -25.797 -4.742 1 98.62 113 VAL B CA 1
ATOM 3487 C C . VAL B 1 113 ? 17.172 -27.203 -5.223 1 98.62 113 VAL B C 1
ATOM 3489 O O . VAL B 1 113 ? 16.516 -27.703 -6.148 1 98.62 113 VAL B O 1
ATOM 3492 N N . GLU B 1 114 ? 18.078 -27.906 -4.523 1 98.31 114 GLU B N 1
ATOM 3493 C CA . GLU B 1 114 ? 18.422 -29.266 -4.898 1 98.31 114 GLU B CA 1
ATOM 3494 C C . GLU B 1 114 ? 17.219 -30.188 -4.789 1 98.31 114 GLU B C 1
ATOM 3496 O O . GLU B 1 114 ? 16.984 -31.031 -5.664 1 98.31 114 GLU B O 1
ATOM 3501 N N . GLY B 1 115 ? 16.5 -30.031 -3.727 1 98.12 115 GLY B N 1
ATOM 3502 C CA . GLY B 1 115 ? 15.297 -30.828 -3.561 1 98.12 115 GLY B CA 1
ATOM 3503 C C . GLY B 1 115 ? 14.289 -30.609 -4.676 1 98.12 115 GLY B C 1
ATOM 3504 O O . GLY B 1 115 ? 13.727 -31.578 -5.199 1 98.12 115 GLY B O 1
ATOM 3505 N N . SER B 1 116 ? 14.062 -29.375 -5.051 1 98.75 116 SER B N 1
ATOM 3506 C CA . SER B 1 116 ? 13.133 -29.062 -6.129 1 98.75 116 SER B CA 1
ATOM 3507 C C . SER B 1 116 ? 13.617 -29.625 -7.461 1 98.75 116 SER B C 1
ATOM 3509 O O . SER B 1 116 ? 12.836 -30.188 -8.227 1 98.75 116 SER B O 1
ATOM 3511 N N . LEU B 1 117 ? 14.938 -29.422 -7.762 1 98.88 117 LEU B N 1
ATOM 3512 C CA . LEU B 1 117 ? 15.492 -29.938 -9.008 1 98.88 117 LEU B CA 1
ATOM 3513 C C . LEU B 1 117 ? 15.289 -31.438 -9.117 1 98.88 117 LEU B C 1
ATOM 3515 O O . LEU B 1 117 ? 14.906 -31.953 -10.18 1 98.88 117 LEU B O 1
ATOM 3519 N N . LYS B 1 118 ? 15.516 -32.125 -8.008 1 98.69 118 LYS B N 1
ATOM 3520 C CA . LYS B 1 118 ? 15.336 -33.562 -7.984 1 98.69 118 LYS B CA 1
ATOM 3521 C C . LYS B 1 118 ? 13.883 -33.969 -8.25 1 98.69 118 LYS B C 1
ATOM 3523 O O . LYS B 1 118 ? 13.602 -34.812 -9.094 1 98.69 118 LYS B O 1
ATOM 3528 N N . ARG B 1 119 ? 12.953 -33.344 -7.586 1 98.69 119 ARG B N 1
ATOM 3529 C CA . ARG B 1 119 ? 11.539 -33.656 -7.746 1 98.69 119 ARG B CA 1
ATOM 3530 C C . ARG B 1 119 ? 11.047 -33.281 -9.141 1 98.69 119 ARG B C 1
ATOM 3532 O O . ARG B 1 119 ? 10.289 -34.031 -9.758 1 98.69 119 ARG B O 1
ATOM 3539 N N . LEU B 1 120 ? 11.539 -32.156 -9.688 1 98.81 120 LEU B N 1
ATOM 3540 C CA . LEU B 1 120 ? 11.078 -31.625 -10.961 1 98.81 120 LEU B CA 1
ATOM 3541 C C . LEU B 1 120 ? 11.727 -32.344 -12.133 1 98.81 120 LEU B C 1
ATOM 3543 O O . LEU B 1 120 ? 11.273 -32.219 -13.273 1 98.81 120 LEU B O 1
ATOM 3547 N N . GLY B 1 121 ? 12.797 -33.125 -11.852 1 98.38 121 GLY B N 1
ATOM 3548 C CA . GLY B 1 121 ? 13.469 -33.875 -12.906 1 98.38 121 GLY B CA 1
ATOM 3549 C C . GLY B 1 121 ? 14.094 -32.969 -13.969 1 98.38 121 GLY B C 1
ATOM 3550 O O . GLY B 1 121 ? 13.93 -33.219 -15.164 1 98.38 121 GLY B O 1
ATOM 3551 N N . THR B 1 122 ? 14.703 -31.953 -13.547 1 98.44 122 THR B N 1
ATOM 3552 C CA . THR B 1 122 ? 15.359 -31.016 -14.445 1 98.44 122 THR B CA 1
ATOM 3553 C C . THR B 1 122 ? 16.641 -30.453 -13.82 1 98.44 122 THR B C 1
ATOM 3555 O O . THR B 1 122 ? 16.891 -30.656 -12.625 1 98.44 122 THR B O 1
ATOM 3558 N N . ASP B 1 123 ? 17.484 -29.875 -14.602 1 98.12 123 ASP B N 1
ATOM 3559 C CA . ASP B 1 123 ? 18.766 -29.406 -14.109 1 98.12 123 ASP B CA 1
ATOM 3560 C C . ASP B 1 123 ? 18.734 -27.906 -13.836 1 98.12 123 ASP B C 1
ATOM 3562 O O . ASP B 1 123 ? 19.703 -27.328 -13.336 1 98.12 123 ASP B O 1
ATOM 3566 N N . HIS B 1 124 ? 17.594 -27.25 -14.18 1 98.38 124 HIS B N 1
ATOM 3567 C CA . HIS B 1 124 ? 17.5 -25.828 -13.875 1 98.38 124 HIS B CA 1
ATOM 3568 C C . HIS B 1 124 ? 16.047 -25.406 -13.633 1 98.38 124 HIS B C 1
ATOM 3570 O O . HIS B 1 124 ? 15.117 -26.078 -14.109 1 98.38 124 HIS B O 1
ATOM 3576 N N . ILE B 1 125 ? 15.891 -24.422 -12.898 1 98.88 125 ILE B N 1
ATOM 3577 C CA . ILE B 1 125 ? 14.641 -23.719 -12.648 1 98.88 125 ILE B CA 1
ATOM 3578 C C . ILE B 1 125 ? 14.703 -22.328 -13.266 1 98.88 125 ILE B C 1
ATOM 3580 O O . ILE B 1 125 ? 15.672 -21.594 -13.055 1 98.88 125 ILE B O 1
ATOM 3584 N N . ASP B 1 126 ? 13.695 -21.922 -14.031 1 98.94 126 ASP B N 1
ATOM 3585 C CA . ASP B 1 126 ? 13.734 -20.641 -14.727 1 98.94 126 ASP B CA 1
ATOM 3586 C C . ASP B 1 126 ? 13.484 -19.484 -13.766 1 98.94 126 ASP B C 1
ATOM 3588 O O . ASP B 1 126 ? 14.133 -18.438 -13.852 1 98.94 126 ASP B O 1
ATOM 3592 N N . LEU B 1 127 ? 12.555 -19.625 -12.828 1 98.94 127 LEU B N 1
ATOM 3593 C CA . LEU B 1 127 ? 12.219 -18.625 -11.828 1 98.94 127 LEU B CA 1
ATOM 3594 C C . LEU B 1 127 ? 12.078 -19.266 -10.445 1 98.94 127 LEU B C 1
ATOM 3596 O O . LEU B 1 127 ? 11.172 -20.062 -10.211 1 98.94 127 LEU B O 1
ATOM 3600 N N . TYR B 1 128 ? 12.992 -18.984 -9.586 1 98.94 128 TYR B N 1
ATOM 3601 C CA . TYR B 1 128 ? 12.953 -19.453 -8.203 1 98.94 128 TYR B CA 1
ATOM 3602 C C . TYR B 1 128 ? 12.469 -18.359 -7.266 1 98.94 128 TYR B C 1
ATOM 3604 O O . TYR B 1 128 ? 13.039 -17.266 -7.227 1 98.94 128 TYR B O 1
ATOM 3612 N N . GLN B 1 129 ? 11.414 -18.703 -6.477 1 98.88 129 GLN B N 1
ATOM 3613 C CA . GLN B 1 129 ? 10.742 -17.656 -5.715 1 98.88 129 GLN B CA 1
ATOM 3614 C C . GLN B 1 129 ? 10.766 -17.953 -4.223 1 98.88 129 GLN B C 1
ATOM 3616 O O . GLN B 1 129 ? 10.828 -19.125 -3.82 1 98.88 129 GLN B O 1
ATOM 3621 N N . PHE B 1 130 ? 10.758 -16.922 -3.391 1 98.69 130 PHE B N 1
ATOM 3622 C CA . PHE B 1 130 ? 10.445 -17.078 -1.975 1 98.69 130 PHE B CA 1
ATOM 3623 C C . PHE B 1 130 ? 8.945 -16.984 -1.734 1 98.69 130 PHE B C 1
ATOM 3625 O O . PHE B 1 130 ? 8.305 -16.016 -2.162 1 98.69 130 PHE B O 1
ATOM 3632 N N . HIS B 1 131 ? 8.398 -17.922 -1.047 1 98 131 HIS B N 1
ATOM 3633 C CA . HIS B 1 131 ? 6.957 -18.078 -0.932 1 98 131 HIS B CA 1
ATOM 3634 C C . HIS B 1 131 ? 6.348 -16.969 -0.082 1 98 131 HIS B C 1
ATOM 3636 O O . HIS B 1 131 ? 5.234 -16.516 -0.354 1 98 131 HIS B O 1
ATOM 3642 N N . TRP B 1 132 ? 6.941 -16.562 1.002 1 97.44 132 TRP B N 1
ATOM 3643 C CA . TRP B 1 132 ? 6.621 -15.414 1.834 1 97.44 132 TRP B CA 1
ATOM 3644 C C . TRP B 1 132 ? 7.824 -15 2.672 1 97.44 132 TRP B C 1
ATOM 3646 O O . TRP B 1 132 ? 8.734 -15.797 2.906 1 97.44 132 TRP B O 1
ATOM 3656 N N . PRO B 1 133 ? 7.855 -13.766 3.068 1 97.56 133 PRO B N 1
ATOM 3657 C CA . PRO B 1 133 ? 9.023 -13.305 3.816 1 97.56 133 PRO B CA 1
ATOM 3658 C C . PRO B 1 133 ? 9.055 -13.836 5.25 1 97.56 133 PRO B C 1
ATOM 3660 O O . PRO B 1 133 ? 8.008 -13.992 5.875 1 97.56 133 PRO B O 1
ATOM 3663 N N . ASN B 1 134 ? 10.266 -13.961 5.809 1 97.19 134 ASN B N 1
ATOM 3664 C CA . ASN B 1 134 ? 10.469 -14.406 7.184 1 97.19 134 ASN B CA 1
ATOM 3665 C C . ASN B 1 134 ? 9.844 -13.438 8.18 1 97.19 134 ASN B C 1
ATOM 3667 O O . ASN B 1 134 ? 9.328 -13.859 9.219 1 97.19 134 ASN B O 1
ATOM 3671 N N . ARG B 1 135 ? 9.828 -12.18 7.879 1 96.81 135 ARG B N 1
ATOM 3672 C CA . ARG B 1 135 ? 9.398 -11.148 8.82 1 96.81 135 ARG B CA 1
ATOM 3673 C C . ARG B 1 135 ? 7.879 -11.055 8.875 1 96.81 135 ARG B C 1
ATOM 3675 O O . ARG B 1 135 ? 7.324 -10.32 9.688 1 96.81 135 ARG B O 1
ATOM 3682 N N . GLY B 1 136 ? 7.254 -11.766 8.07 1 95 136 GLY B N 1
ATOM 3683 C CA . GLY B 1 136 ? 5.809 -11.68 7.961 1 95 136 GLY B CA 1
ATOM 3684 C C . GLY B 1 136 ? 5.348 -10.695 6.895 1 95 136 GLY B C 1
ATOM 3685 O O . GLY B 1 136 ? 6.172 -10.031 6.266 1 95 136 GLY B O 1
ATOM 3686 N N . SER B 1 137 ? 4.086 -10.719 6.57 1 95.88 137 SER B N 1
ATOM 3687 C CA . SER B 1 137 ? 3.455 -9.836 5.594 1 95.88 137 SER B CA 1
ATOM 3688 C C . SER B 1 137 ? 1.998 -9.562 5.953 1 95.88 137 SER B C 1
ATOM 3690 O O . SER B 1 137 ? 1.472 -10.141 6.91 1 95.88 137 SER B O 1
ATOM 3692 N N . TYR B 1 138 ? 1.377 -8.625 5.273 1 98.25 138 TYR B N 1
ATOM 3693 C CA . TYR B 1 138 ? -0.038 -8.352 5.488 1 98.25 138 TYR B CA 1
ATOM 3694 C C . TYR B 1 138 ? -0.908 -9.219 4.586 1 98.25 138 TYR B C 1
ATOM 3696 O O . TYR B 1 138 ? -2.131 -9.062 4.559 1 98.25 138 TYR B O 1
ATOM 3704 N N . MET B 1 139 ? -0.305 -10.188 3.863 1 97.38 139 MET B N 1
ATOM 3705 C CA . MET B 1 139 ? -1.022 -11.078 2.957 1 97.38 139 MET B CA 1
ATOM 3706 C C . MET B 1 139 ? -1.807 -12.133 3.734 1 97.38 139 MET B C 1
ATOM 3708 O O . MET B 1 139 ? -1.657 -12.25 4.953 1 97.38 139 MET B O 1
ATOM 3712 N N . PHE B 1 140 ? -2.705 -12.859 3.061 1 95.81 140 PHE B N 1
ATOM 3713 C CA . PHE B 1 140 ? -3.496 -13.938 3.637 1 95.81 140 PHE B CA 1
ATOM 3714 C C . PHE B 1 140 ? -4.414 -13.414 4.734 1 95.81 140 PHE B C 1
ATOM 3716 O O . PHE B 1 140 ? -4.504 -14 5.812 1 95.81 140 PHE B O 1
ATOM 3723 N N . ARG B 1 141 ? -4.98 -12.289 4.562 1 96.44 141 ARG B N 1
ATOM 3724 C CA . ARG B 1 141 ? -6.008 -11.695 5.41 1 96.44 141 ARG B CA 1
ATOM 3725 C C . ARG B 1 141 ? -5.398 -11.086 6.668 1 96.44 141 ARG B C 1
ATOM 3727 O O . ARG B 1 141 ? -6.121 -10.656 7.57 1 96.44 141 ARG B O 1
ATOM 3734 N N . GLN B 1 142 ? -4.094 -10.945 6.684 1 97.38 142 GLN B N 1
ATOM 3735 C CA . GLN B 1 142 ? -3.43 -10.359 7.844 1 97.38 142 GLN B CA 1
ATOM 3736 C C . GLN B 1 142 ? -3.469 -8.836 7.793 1 97.38 142 GLN B C 1
ATOM 3738 O O . GLN B 1 142 ? -3.104 -8.172 8.766 1 97.38 142 GLN B O 1
ATOM 3743 N N . ASN B 1 143 ? -3.984 -8.234 6.703 1 98 143 ASN B N 1
ATOM 3744 C CA . ASN B 1 143 ? -4.105 -6.789 6.551 1 98 143 ASN B CA 1
ATOM 3745 C C . ASN B 1 143 ? -5.062 -6.195 7.578 1 98 143 ASN B C 1
ATOM 3747 O O . ASN B 1 143 ? -4.945 -5.023 7.938 1 98 143 ASN B O 1
ATOM 3751 N N . TRP B 1 144 ? -5.953 -7.012 8.156 1 97.25 144 TRP B N 1
ATOM 3752 C CA . TRP B 1 144 ? -6.977 -6.512 9.07 1 97.25 144 TRP B CA 1
ATOM 3753 C C . TRP B 1 144 ? -6.375 -6.156 10.422 1 97.25 144 TRP B C 1
ATOM 3755 O O . TRP B 1 144 ? -6.961 -5.387 11.188 1 97.25 144 TRP B O 1
ATOM 3765 N N . ARG B 1 145 ? -5.141 -6.742 10.664 1 95.12 145 ARG B N 1
ATOM 3766 C CA . ARG B 1 145 ? -4.516 -6.531 11.969 1 95.12 145 ARG B CA 1
ATOM 3767 C C . ARG B 1 145 ? -3.006 -6.363 11.828 1 95.12 145 ARG B C 1
ATOM 3769 O O . ARG B 1 145 ? -2.252 -6.664 12.758 1 95.12 145 ARG B O 1
ATOM 3776 N N . TYR B 1 146 ? -2.582 -5.922 10.734 1 98.06 146 TYR B N 1
ATOM 3777 C CA . TYR B 1 146 ? -1.152 -5.883 10.438 1 98.06 146 TYR B CA 1
ATOM 3778 C C . TYR B 1 146 ? -0.431 -4.922 11.375 1 98.06 146 TYR B C 1
ATOM 3780 O O . TYR B 1 146 ? -0.864 -3.781 11.562 1 98.06 146 TYR B O 1
ATOM 3788 N N . ASP B 1 147 ? 0.624 -5.395 12.039 1 98.06 147 ASP B N 1
ATOM 3789 C CA . ASP B 1 147 ? 1.479 -4.641 12.953 1 98.06 147 ASP B CA 1
ATOM 3790 C C . ASP B 1 147 ? 2.953 -4.973 12.727 1 98.06 147 ASP B C 1
ATOM 3792 O O . ASP B 1 147 ? 3.428 -6.031 13.141 1 98.06 147 ASP B O 1
ATOM 3796 N N . PRO B 1 148 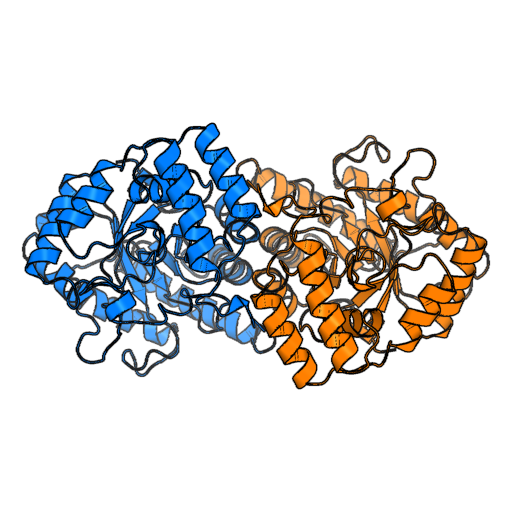? 3.67 -4.105 12.023 1 98.31 148 PRO B N 1
ATOM 3797 C CA . PRO B 1 148 ? 5.07 -4.391 11.711 1 98.31 148 PRO B CA 1
ATOM 3798 C C . PRO B 1 148 ? 6.023 -3.998 12.836 1 98.31 148 PRO B C 1
ATOM 3800 O O . PRO B 1 148 ? 7.242 -4.094 12.68 1 98.31 148 PRO B O 1
ATOM 3803 N N . SER B 1 149 ? 5.516 -3.592 14.008 1 97.81 149 SER B N 1
ATOM 3804 C CA . SER B 1 149 ? 6.336 -3.018 15.07 1 97.81 149 SER B CA 1
ATOM 3805 C C . SER B 1 149 ? 7.277 -4.062 15.664 1 97.81 149 SER B C 1
ATOM 3807 O O . SER B 1 149 ? 8.242 -3.715 16.344 1 97.81 149 SER B O 1
ATOM 3809 N N . GLY B 1 150 ? 6.98 -5.301 15.438 1 97.31 150 GLY B N 1
ATOM 3810 C CA . GLY B 1 150 ? 7.82 -6.359 15.969 1 97.31 150 GLY B CA 1
ATOM 3811 C C . GLY B 1 150 ? 8.977 -6.727 15.055 1 97.31 150 GLY B C 1
ATOM 3812 O O . GLY B 1 150 ? 9.812 -7.555 15.414 1 97.31 150 GLY B O 1
ATOM 3813 N N . GLN B 1 151 ? 9.023 -6.184 13.898 1 97.88 151 GLN B N 1
ATOM 3814 C CA . GLN B 1 151 ? 10.086 -6.488 12.945 1 97.88 151 GLN B CA 1
ATOM 3815 C C . GLN B 1 151 ? 11.406 -5.871 13.375 1 97.88 151 GLN B C 1
ATOM 3817 O O . GLN B 1 151 ? 11.445 -4.75 13.883 1 97.88 151 GLN B O 1
ATOM 3822 N N . ASP B 1 152 ? 12.477 -6.609 13.242 1 98.19 152 ASP B N 1
ATOM 3823 C CA . ASP B 1 152 ? 13.836 -6.129 13.453 1 98.19 152 ASP B CA 1
ATOM 3824 C C . ASP B 1 152 ? 14.508 -5.773 12.125 1 98.19 152 ASP B C 1
ATOM 3826 O O . ASP B 1 152 ? 15.008 -6.656 11.422 1 98.19 152 ASP B O 1
ATOM 3830 N N . THR B 1 153 ? 14.562 -4.484 11.859 1 98.25 153 THR B N 1
ATOM 3831 C CA . THR B 1 153 ? 15.016 -4.012 10.555 1 98.25 153 THR B CA 1
ATOM 3832 C C . THR B 1 153 ? 16.406 -4.543 10.242 1 98.25 153 THR B C 1
ATOM 3834 O O . THR B 1 153 ? 16.656 -5.016 9.133 1 98.25 153 THR B O 1
ATOM 3837 N N . GLY B 1 154 ? 17.328 -4.445 11.195 1 98.44 154 GLY B N 1
ATOM 3838 C CA . GLY B 1 154 ? 18.672 -4.941 10.984 1 98.44 154 GLY B CA 1
ATOM 3839 C C . GLY B 1 154 ? 18.719 -6.422 10.656 1 98.44 154 GLY B C 1
ATOM 3840 O O . GLY B 1 154 ? 19.391 -6.832 9.703 1 98.44 154 GLY B O 1
ATOM 3841 N N . ALA B 1 155 ? 17.969 -7.207 11.344 1 98.44 155 ALA B N 1
ATOM 3842 C CA . ALA B 1 155 ? 17.922 -8.648 11.125 1 98.44 155 ALA B CA 1
ATOM 3843 C C . ALA B 1 155 ? 17.312 -8.984 9.766 1 98.44 155 ALA B C 1
ATOM 3845 O O . ALA B 1 155 ? 17.766 -9.898 9.086 1 98.44 155 ALA B O 1
ATOM 3846 N N . VAL B 1 156 ? 16.344 -8.219 9.43 1 98.5 156 VAL B N 1
ATOM 3847 C CA . VAL B 1 156 ? 15.672 -8.43 8.148 1 98.5 156 VAL B CA 1
ATOM 3848 C C . VAL B 1 156 ? 16.641 -8.188 7.004 1 98.5 156 VAL B C 1
ATOM 3850 O O . VAL B 1 156 ? 16.766 -9.016 6.098 1 98.5 156 VAL B O 1
ATOM 3853 N N . LEU B 1 157 ? 17.344 -7.105 7.094 1 98.5 157 LEU B N 1
ATOM 3854 C CA . LEU B 1 157 ? 18.266 -6.738 6.027 1 98.5 157 LEU B CA 1
ATOM 3855 C C . LEU B 1 157 ? 19.438 -7.711 5.965 1 98.5 157 LEU B C 1
ATOM 3857 O O . LEU B 1 157 ? 19.906 -8.07 4.875 1 98.5 157 LEU B O 1
ATOM 3861 N N . GLU B 1 158 ? 19.891 -8.125 7.121 1 98.56 158 GLU B N 1
ATOM 3862 C CA . GLU B 1 158 ? 20.969 -9.117 7.16 1 98.56 158 GLU B CA 1
ATOM 3863 C C . GLU B 1 158 ? 20.516 -10.438 6.527 1 98.56 158 GLU B C 1
ATOM 3865 O O . GLU B 1 158 ? 21.281 -11.055 5.777 1 98.56 158 GLU B O 1
ATOM 3870 N N . ASN B 1 159 ? 19.344 -10.82 6.824 1 98.5 159 ASN B N 1
ATOM 3871 C CA . ASN B 1 159 ? 18.797 -12.039 6.234 1 98.5 159 ASN B CA 1
ATOM 3872 C C . ASN B 1 159 ? 18.641 -11.914 4.723 1 98.5 159 ASN B C 1
ATOM 3874 O O . ASN B 1 159 ? 18.938 -12.852 3.984 1 98.5 159 ASN B O 1
ATOM 3878 N N . MET B 1 160 ? 18.203 -10.781 4.262 1 98.75 160 MET B N 1
ATOM 3879 C CA . MET B 1 160 ? 18.047 -10.547 2.828 1 98.75 160 MET B CA 1
ATOM 3880 C C . MET B 1 160 ? 19.391 -10.656 2.111 1 98.75 160 MET B C 1
ATOM 3882 O O . MET B 1 160 ? 19.484 -11.305 1.067 1 98.75 160 MET B O 1
ATOM 3886 N N . ALA B 1 161 ? 20.375 -10.062 2.707 1 98.75 161 ALA B N 1
ATOM 3887 C CA . ALA B 1 161 ? 21.703 -10.109 2.121 1 98.75 161 ALA B CA 1
ATOM 3888 C C . ALA B 1 161 ? 22.234 -11.539 2.064 1 98.75 161 ALA B C 1
ATOM 3890 O O . ALA B 1 161 ? 22.781 -11.961 1.046 1 98.75 161 ALA B O 1
ATOM 3891 N N . ASP B 1 162 ? 22.016 -12.219 3.146 1 98.75 162 ASP B N 1
ATOM 3892 C CA . ASP B 1 162 ? 22.422 -13.617 3.246 1 98.75 162 ASP B CA 1
ATOM 3893 C C . ASP B 1 162 ? 21.75 -14.453 2.16 1 98.75 162 ASP B C 1
ATOM 3895 O O . ASP B 1 162 ? 22.406 -15.266 1.502 1 98.75 162 ASP B O 1
ATOM 3899 N N . CYS B 1 163 ? 20.516 -14.242 1.937 1 98.81 163 CYS B N 1
ATOM 3900 C CA . CYS B 1 163 ? 19.75 -14.977 0.936 1 98.81 163 CYS B CA 1
ATOM 3901 C C . CYS B 1 163 ? 20.203 -14.617 -0.473 1 98.81 163 CYS B C 1
ATOM 3903 O O . CYS B 1 163 ? 20.344 -15.5 -1.325 1 98.81 163 CYS B O 1
ATOM 3905 N N . LEU B 1 164 ? 20.453 -13.344 -0.696 1 98.88 164 LEU B N 1
ATOM 3906 C CA . LEU B 1 164 ? 20.875 -12.898 -2.02 1 98.88 164 LEU B CA 1
ATOM 3907 C C . LEU B 1 164 ? 22.203 -13.523 -2.408 1 98.88 164 LEU B C 1
ATOM 3909 O O . LEU B 1 164 ? 22.391 -13.93 -3.557 1 98.88 164 LEU B O 1
ATOM 3913 N N . GLU B 1 165 ? 23.094 -13.625 -1.469 1 98.75 165 GLU B N 1
ATOM 3914 C CA . GLU B 1 165 ? 24.375 -14.266 -1.73 1 98.75 165 GLU B CA 1
ATOM 3915 C C . GLU B 1 165 ? 24.188 -15.727 -2.121 1 98.75 165 GLU B C 1
ATOM 3917 O O . GLU B 1 165 ? 24.812 -16.203 -3.07 1 98.75 165 GLU B O 1
ATOM 3922 N N . ALA B 1 166 ? 23.344 -16.391 -1.401 1 98.81 166 ALA B N 1
ATOM 3923 C CA . ALA B 1 166 ? 23.062 -17.797 -1.697 1 98.81 166 ALA B CA 1
ATOM 3924 C C . ALA B 1 166 ? 22.391 -17.953 -3.061 1 98.81 166 ALA B C 1
ATOM 3926 O O . ALA B 1 166 ? 22.703 -18.875 -3.812 1 98.81 166 ALA B O 1
ATOM 3927 N N . LEU B 1 167 ? 21.484 -17.062 -3.385 1 98.88 167 LEU B N 1
ATOM 3928 C CA . LEU B 1 167 ? 20.797 -17.078 -4.68 1 98.88 167 LEU B CA 1
ATOM 3929 C C . LEU B 1 167 ? 21.797 -16.859 -5.812 1 98.88 167 LEU B C 1
ATOM 3931 O O . LEU B 1 167 ? 21.688 -17.484 -6.871 1 98.88 167 LEU B O 1
ATOM 3935 N N . GLN B 1 168 ? 22.719 -15.961 -5.562 1 98.81 168 GLN B N 1
ATOM 3936 C CA . GLN B 1 168 ? 23.719 -15.695 -6.586 1 98.81 168 GLN B CA 1
ATOM 3937 C C . GLN B 1 168 ? 24.531 -16.938 -6.895 1 98.81 168 GLN B C 1
ATOM 3939 O O . GLN B 1 168 ? 24.844 -17.219 -8.055 1 98.81 168 GLN B O 1
ATOM 3944 N N . ARG B 1 169 ? 24.875 -17.672 -5.867 1 98.75 169 ARG B N 1
ATOM 3945 C CA . ARG B 1 169 ? 25.609 -18.922 -6.074 1 98.75 169 ARG B CA 1
ATOM 3946 C C . ARG B 1 169 ? 24.812 -19.875 -6.961 1 98.75 169 ARG B C 1
ATOM 3948 O O . ARG B 1 169 ? 25.391 -20.547 -7.82 1 98.75 169 ARG B O 1
ATOM 3955 N N . GLU B 1 170 ? 23.516 -19.922 -6.746 1 98.88 170 GLU B N 1
ATOM 3956 C CA . GLU B 1 170 ? 22.672 -20.797 -7.543 1 98.88 170 GLU B CA 1
ATOM 3957 C C . GLU B 1 170 ? 22.562 -20.297 -8.984 1 98.88 170 GLU B C 1
ATOM 3959 O O . GLU B 1 170 ? 22.5 -21.109 -9.914 1 98.88 170 GLU B O 1
ATOM 3964 N N . VAL B 1 171 ? 22.516 -19.016 -9.195 1 98.81 171 VAL B N 1
ATOM 3965 C CA . VAL B 1 171 ? 22.516 -18.438 -10.539 1 98.81 171 VAL B CA 1
ATOM 3966 C C . VAL B 1 171 ? 23.828 -18.781 -11.242 1 98.81 171 VAL B C 1
ATOM 3968 O O . VAL B 1 171 ? 23.828 -19.203 -12.398 1 98.81 171 VAL B O 1
ATOM 3971 N N . ASP B 1 172 ? 24.938 -18.672 -10.523 1 98.62 172 ASP B N 1
ATOM 3972 C CA . ASP B 1 172 ? 26.266 -18.953 -11.078 1 98.62 172 ASP B CA 1
ATOM 3973 C C . ASP B 1 172 ? 26.391 -20.422 -11.461 1 98.62 172 ASP B C 1
ATOM 3975 O O . ASP B 1 172 ? 27 -20.75 -12.484 1 98.62 172 ASP B O 1
ATOM 3979 N N . ARG B 1 173 ? 25.781 -21.234 -10.664 1 98.31 173 ARG B N 1
ATOM 3980 C CA . ARG B 1 173 ? 25.812 -22.672 -10.914 1 98.31 173 ARG B CA 1
ATOM 3981 C C . ARG B 1 173 ? 24.891 -23.047 -12.07 1 98.31 173 ARG B C 1
ATOM 3983 O O . ARG B 1 173 ? 24.984 -24.141 -12.609 1 98.31 173 ARG B O 1
ATOM 3990 N N . GLY B 1 174 ? 23.969 -22.156 -12.359 1 98.62 174 GLY B N 1
ATOM 3991 C CA . GLY B 1 174 ? 23.031 -22.391 -13.445 1 98.62 174 GLY B CA 1
ATOM 3992 C C . GLY B 1 174 ? 21.797 -23.172 -13.016 1 98.62 174 GLY B C 1
ATOM 3993 O O . GLY B 1 174 ? 20.984 -23.562 -13.852 1 98.62 174 GLY B O 1
ATOM 3994 N N . THR B 1 175 ? 21.625 -23.359 -11.719 1 98.75 175 THR B N 1
ATOM 3995 C CA . THR B 1 175 ? 20.5 -24.141 -11.219 1 98.75 175 THR B CA 1
ATOM 3996 C C . THR B 1 175 ? 19.234 -23.281 -11.172 1 98.75 175 THR B C 1
ATOM 3998 O O . THR B 1 175 ? 18.109 -23.828 -11.172 1 98.75 175 THR B O 1
ATOM 4001 N N . ILE B 1 176 ? 19.359 -22.016 -11.086 1 98.81 176 ILE B N 1
ATOM 4002 C CA . ILE B 1 176 ? 18.234 -21.094 -11.242 1 98.81 176 ILE B CA 1
ATOM 4003 C C . ILE B 1 176 ? 18.609 -19.969 -12.219 1 98.81 176 ILE B C 1
ATOM 4005 O O . ILE B 1 176 ? 19.781 -19.578 -12.297 1 98.81 176 ILE B O 1
ATOM 4009 N N . ARG B 1 177 ? 17.625 -19.469 -12.961 1 98.75 177 ARG B N 1
ATOM 4010 C CA . ARG B 1 177 ? 17.906 -18.422 -13.938 1 98.75 177 ARG B CA 1
ATOM 4011 C C . ARG B 1 177 ? 17.5 -17.047 -13.414 1 98.75 177 ARG B C 1
ATOM 4013 O O . ARG B 1 177 ? 18.156 -16.047 -13.719 1 98.75 177 ARG B O 1
ATOM 4020 N N . ALA B 1 178 ? 16.406 -16.984 -12.703 1 98.81 178 ALA B N 1
ATOM 4021 C CA . ALA B 1 178 ? 15.883 -15.727 -12.172 1 98.81 178 ALA B CA 1
ATOM 4022 C C . ALA B 1 178 ? 15.312 -15.922 -10.766 1 98.81 178 ALA B C 1
ATOM 4024 O O . ALA B 1 178 ? 15.07 -17.047 -10.344 1 98.81 178 ALA B O 1
ATOM 4025 N N . PHE B 1 179 ? 15.203 -14.797 -10.055 1 98.81 179 PHE B N 1
ATOM 4026 C CA . PHE B 1 179 ? 14.719 -14.766 -8.68 1 98.81 179 PHE B CA 1
ATOM 4027 C C . PHE B 1 179 ? 13.453 -13.922 -8.57 1 98.81 179 PHE B C 1
ATOM 4029 O O . PHE B 1 179 ? 13.352 -12.859 -9.188 1 98.81 179 PHE B O 1
ATOM 4036 N N . GLY B 1 180 ? 12.422 -14.477 -7.852 1 98.88 180 GLY B N 1
ATOM 4037 C CA . GLY B 1 180 ? 11.195 -13.727 -7.602 1 98.88 180 GLY B CA 1
ATOM 4038 C C . GLY B 1 180 ? 10.742 -13.797 -6.156 1 98.88 180 GLY B C 1
ATOM 4039 O O . GLY B 1 180 ? 11.367 -14.469 -5.332 1 98.88 180 GLY B O 1
ATOM 4040 N N . LEU B 1 181 ? 9.75 -13.008 -5.828 1 98.88 181 LEU B N 1
ATOM 4041 C CA . LEU B 1 181 ? 9.172 -12.922 -4.492 1 98.88 181 LEU B CA 1
ATOM 4042 C C . LEU B 1 181 ? 7.68 -13.227 -4.523 1 98.88 181 LEU B C 1
ATOM 4044 O O . LEU B 1 181 ? 7.035 -13.07 -5.559 1 98.88 181 LEU B O 1
ATOM 4048 N N . SER B 1 182 ? 7.164 -13.688 -3.443 1 98.69 182 SER B N 1
ATOM 4049 C CA . SER B 1 182 ? 5.73 -13.875 -3.254 1 98.69 182 SER B CA 1
ATOM 4050 C C . SER B 1 182 ? 5.277 -13.352 -1.897 1 98.69 182 SER B C 1
ATOM 4052 O O . SER B 1 182 ? 6.023 -13.414 -0.919 1 98.69 182 SER B O 1
ATOM 4054 N N . ASN B 1 183 ? 4.078 -12.836 -1.877 1 98.44 183 ASN B N 1
ATOM 4055 C CA . ASN B 1 183 ? 3.461 -12.344 -0.65 1 98.44 183 ASN B CA 1
ATOM 4056 C C . ASN B 1 183 ? 4.363 -11.344 0.068 1 98.44 183 ASN B C 1
ATOM 4058 O O . ASN B 1 183 ? 4.531 -11.414 1.286 1 98.44 183 ASN B O 1
ATOM 4062 N N . GLU B 1 184 ? 4.977 -10.492 -0.688 1 98.5 184 GLU B N 1
ATOM 4063 C CA . GLU B 1 184 ? 5.922 -9.484 -0.212 1 98.5 184 GLU B CA 1
ATOM 4064 C C . GLU B 1 184 ? 5.309 -8.086 -0.251 1 98.5 184 GLU B C 1
ATOM 4066 O O . GLU B 1 184 ? 4.219 -7.898 -0.8 1 98.5 184 GLU B O 1
ATOM 4071 N N . SER B 1 185 ? 5.945 -7.117 0.404 1 98.75 185 SER B N 1
ATOM 4072 C CA . SER B 1 185 ? 5.48 -5.738 0.514 1 98.75 185 SER B CA 1
ATOM 4073 C C . SER B 1 185 ? 6.324 -4.801 -0.344 1 98.75 185 SER B C 1
ATOM 4075 O O . SER B 1 185 ? 7.355 -5.207 -0.89 1 98.75 185 SER B O 1
ATOM 4077 N N . ALA B 1 186 ? 5.816 -3.598 -0.526 1 98.88 186 ALA B N 1
ATOM 4078 C CA . ALA B 1 186 ? 6.559 -2.6 -1.288 1 98.88 186 ALA B CA 1
ATOM 4079 C C . ALA B 1 186 ? 7.887 -2.271 -0.612 1 98.88 186 ALA B C 1
ATOM 4081 O O . ALA B 1 186 ? 8.922 -2.156 -1.277 1 98.88 186 ALA B O 1
ATOM 4082 N N . TRP B 1 187 ? 7.891 -2.088 0.739 1 98.81 187 TRP B N 1
ATOM 4083 C CA . TRP B 1 187 ? 9.125 -1.811 1.461 1 98.81 187 TRP B CA 1
ATOM 4084 C C . TRP B 1 187 ? 10.117 -2.961 1.311 1 98.81 187 TRP B C 1
ATOM 4086 O O . TRP B 1 187 ? 11.281 -2.746 0.975 1 98.81 187 TRP B O 1
ATOM 4096 N N . GLY B 1 188 ? 9.578 -4.18 1.548 1 98.81 188 GLY B N 1
ATOM 4097 C CA . GLY B 1 188 ? 10.453 -5.336 1.404 1 98.81 188 GLY B CA 1
ATOM 4098 C C . GLY B 1 188 ? 11.055 -5.461 0.017 1 98.81 188 GLY B C 1
ATOM 4099 O O . GLY B 1 188 ? 12.258 -5.66 -0.126 1 98.81 188 GLY B O 1
ATOM 4100 N N . THR B 1 189 ? 10.227 -5.344 -0.997 1 98.88 189 THR B N 1
ATOM 4101 C CA . THR B 1 189 ? 10.695 -5.457 -2.373 1 98.88 189 THR B CA 1
ATOM 4102 C C . THR B 1 189 ? 11.727 -4.375 -2.682 1 98.88 189 THR B C 1
ATOM 4104 O O . THR B 1 189 ? 12.742 -4.645 -3.324 1 98.88 189 THR B O 1
ATOM 4107 N N . ALA B 1 190 ? 11.461 -3.17 -2.197 1 98.75 190 ALA B N 1
ATOM 4108 C CA . ALA B 1 190 ? 12.406 -2.08 -2.404 1 98.75 190 ALA B CA 1
ATOM 4109 C C . ALA B 1 190 ? 13.766 -2.406 -1.781 1 98.75 190 ALA B C 1
ATOM 4111 O O . ALA B 1 190 ? 14.812 -2.084 -2.35 1 98.75 190 ALA B O 1
ATOM 4112 N N . GLN B 1 191 ? 13.758 -3.033 -0.598 1 98.69 191 GLN B N 1
ATOM 4113 C CA . GLN B 1 191 ? 15.008 -3.395 0.063 1 98.69 191 GLN B CA 1
ATOM 4114 C C . GLN B 1 191 ? 15.742 -4.48 -0.712 1 98.69 191 GLN B C 1
ATOM 4116 O O . GLN B 1 191 ? 16.969 -4.418 -0.866 1 98.69 191 GLN B O 1
ATOM 4121 N N . TRP B 1 192 ? 14.984 -5.508 -1.232 1 98.81 192 TRP B N 1
ATOM 4122 C CA . TRP B 1 192 ? 15.602 -6.535 -2.068 1 98.81 192 TRP B CA 1
ATOM 4123 C C . TRP B 1 192 ? 16.281 -5.914 -3.281 1 98.81 192 TRP B C 1
ATOM 4125 O O . TRP B 1 192 ? 17.422 -6.273 -3.617 1 98.81 192 TRP B O 1
ATOM 4135 N N . LEU B 1 193 ? 15.594 -4.988 -3.941 1 98.75 193 LEU B N 1
ATOM 4136 C CA . LEU B 1 193 ? 16.109 -4.328 -5.137 1 98.75 193 LEU B CA 1
ATOM 4137 C C . LEU B 1 193 ? 17.344 -3.5 -4.805 1 98.75 193 LEU B C 1
ATOM 4139 O O . LEU B 1 193 ? 18.344 -3.543 -5.531 1 98.75 193 LEU B O 1
ATOM 4143 N N . ARG B 1 194 ? 17.297 -2.785 -3.715 1 97.56 194 ARG B N 1
ATOM 4144 C CA . ARG B 1 194 ? 18.406 -1.959 -3.283 1 97.56 194 ARG B CA 1
ATOM 4145 C C . ARG B 1 194 ? 19.656 -2.809 -3.031 1 97.56 194 ARG B C 1
ATOM 4147 O O . ARG B 1 194 ? 20.75 -2.471 -3.49 1 97.56 194 ARG B O 1
ATOM 4154 N N . LEU B 1 195 ? 19.484 -3.879 -2.307 1 98.06 195 LEU B N 1
ATOM 4155 C CA . LEU B 1 195 ? 20.609 -4.754 -1.977 1 98.06 195 LEU B CA 1
ATOM 4156 C C . LEU B 1 195 ? 21.188 -5.391 -3.234 1 98.06 195 LEU B C 1
ATOM 4158 O O . LEU B 1 195 ? 22.406 -5.457 -3.391 1 98.06 195 LEU B O 1
ATOM 4162 N N . ALA B 1 196 ? 20.297 -5.82 -4.109 1 98.19 196 ALA B N 1
ATOM 4163 C CA . ALA B 1 196 ? 20.766 -6.414 -5.359 1 98.19 196 ALA B CA 1
ATOM 4164 C C . ALA B 1 196 ? 21.547 -5.398 -6.191 1 98.19 196 ALA B C 1
ATOM 4166 O O . ALA B 1 196 ? 22.594 -5.723 -6.754 1 98.19 196 ALA B O 1
ATOM 4167 N N . GLU B 1 197 ? 21.047 -4.18 -6.262 1 95 197 GLU B N 1
ATOM 4168 C CA . GLU B 1 197 ? 21.672 -3.125 -7.051 1 95 197 GLU B CA 1
ATOM 4169 C C . GLU B 1 197 ? 23.016 -2.725 -6.469 1 95 197 GLU B C 1
ATOM 4171 O O . GLU B 1 197 ? 23.875 -2.205 -7.184 1 95 197 GLU B O 1
ATOM 4176 N N . SER B 1 198 ? 23.203 -3 -5.223 1 94.56 198 SER B N 1
ATOM 4177 C CA . SER B 1 198 ? 24.484 -2.732 -4.582 1 94.56 198 SER B CA 1
ATOM 4178 C C . SER B 1 198 ? 25.469 -3.879 -4.809 1 94.56 198 SER B C 1
ATOM 4180 O O . SER B 1 198 ? 26.594 -3.854 -4.297 1 94.56 198 SER B O 1
ATOM 4182 N N . GLY B 1 199 ? 25.062 -4.922 -5.57 1 95.5 199 GLY B N 1
ATOM 4183 C CA . GLY B 1 199 ? 25.953 -5.992 -5.98 1 95.5 199 GLY B CA 1
ATOM 4184 C C . GLY B 1 199 ? 25.844 -7.227 -5.105 1 95.5 199 GLY B C 1
ATOM 4185 O O . GLY B 1 199 ? 26.719 -8.102 -5.148 1 95.5 199 GLY B O 1
ATOM 4186 N N . GLN B 1 200 ? 24.781 -7.402 -4.348 1 95.88 200 GLN B N 1
ATOM 4187 C CA . GLN B 1 200 ? 24.75 -8.461 -3.342 1 95.88 200 GLN B CA 1
ATOM 4188 C C . GLN B 1 200 ? 24.062 -9.711 -3.887 1 95.88 200 GLN B C 1
ATOM 4190 O O . GLN B 1 200 ? 23.984 -10.734 -3.203 1 95.88 200 GLN B O 1
ATOM 4195 N N . GLY B 1 201 ? 23.641 -9.68 -5.164 1 98.19 201 GLY B N 1
ATOM 4196 C CA . GLY B 1 201 ? 22.938 -10.836 -5.707 1 98.19 201 GLY B CA 1
ATOM 4197 C C . GLY B 1 201 ? 22 -10.484 -6.836 1 98.19 201 GLY B C 1
ATOM 4198 O O . GLY B 1 201 ? 22.031 -9.367 -7.359 1 98.19 201 GLY B O 1
ATOM 4199 N N . PRO B 1 202 ? 21.188 -11.5 -7.246 1 98.69 202 PRO B N 1
ATOM 4200 C CA . PRO B 1 202 ? 20.297 -11.258 -8.383 1 98.69 202 PRO B CA 1
ATOM 4201 C C . PRO B 1 202 ? 19.172 -10.281 -8.055 1 98.69 202 PRO B C 1
ATOM 4203 O O . PRO B 1 202 ? 18.672 -10.273 -6.926 1 98.69 202 PRO B O 1
ATOM 4206 N N . ARG B 1 203 ? 18.781 -9.5 -9.031 1 98.69 203 ARG B N 1
ATOM 4207 C CA . ARG B 1 203 ? 17.656 -8.562 -8.914 1 98.69 203 ARG B CA 1
ATOM 4208 C C . ARG B 1 203 ? 16.328 -9.297 -8.93 1 98.69 203 ARG B C 1
ATOM 4210 O O . ARG B 1 203 ? 16.141 -10.25 -9.688 1 98.69 203 ARG B O 1
ATOM 4217 N N . VAL B 1 204 ? 15.422 -8.859 -8.102 1 98.88 204 VAL B N 1
ATOM 4218 C CA . VAL B 1 204 ? 14.07 -9.414 -8.102 1 98.88 204 VAL B CA 1
ATOM 4219 C C . VAL B 1 204 ? 13.438 -9.234 -9.477 1 98.88 204 VAL B C 1
ATOM 4221 O O . VAL B 1 204 ? 13.453 -8.141 -10.039 1 98.88 204 VAL B O 1
ATOM 4224 N N . ALA B 1 205 ? 12.812 -10.312 -9.969 1 98.88 205 ALA B N 1
ATOM 4225 C CA . ALA B 1 205 ? 12.297 -10.273 -11.328 1 98.88 205 ALA B CA 1
ATOM 4226 C C . ALA B 1 205 ? 10.766 -10.195 -11.344 1 98.88 205 ALA B C 1
ATOM 4228 O O . ALA B 1 205 ? 10.172 -9.719 -12.305 1 98.88 205 ALA B O 1
ATOM 4229 N N . SER B 1 206 ? 10.148 -10.695 -10.273 1 98.88 206 SER B N 1
ATOM 4230 C CA . SER B 1 206 ? 8.695 -10.828 -10.289 1 98.88 206 SER B CA 1
ATOM 4231 C C . SER B 1 206 ? 8.125 -10.828 -8.875 1 98.88 206 SER B C 1
ATOM 4233 O O . SER B 1 206 ? 8.859 -10.992 -7.902 1 98.88 206 SER B O 1
ATOM 4235 N N . MET B 1 207 ? 6.898 -10.539 -8.836 1 98.94 207 MET B N 1
ATOM 4236 C CA . MET B 1 207 ? 6.129 -10.562 -7.59 1 98.94 207 MET B CA 1
ATOM 4237 C C . MET B 1 207 ? 4.879 -11.422 -7.738 1 98.94 207 MET B C 1
ATOM 4239 O O . MET B 1 207 ? 4.059 -11.18 -8.625 1 98.94 207 MET B O 1
ATOM 4243 N N . GLN B 1 208 ? 4.758 -12.445 -6.887 1 98.94 208 GLN B N 1
ATOM 4244 C CA . GLN B 1 208 ? 3.549 -13.258 -6.871 1 98.94 208 GLN B CA 1
ATOM 4245 C C . GLN B 1 208 ? 2.695 -12.953 -5.645 1 98.94 208 GLN B C 1
ATOM 4247 O O . GLN B 1 208 ? 2.914 -13.523 -4.574 1 98.94 208 GLN B O 1
ATOM 4252 N N . ASN B 1 209 ? 1.715 -12.055 -5.762 1 98.94 209 ASN B N 1
ATOM 4253 C CA . ASN 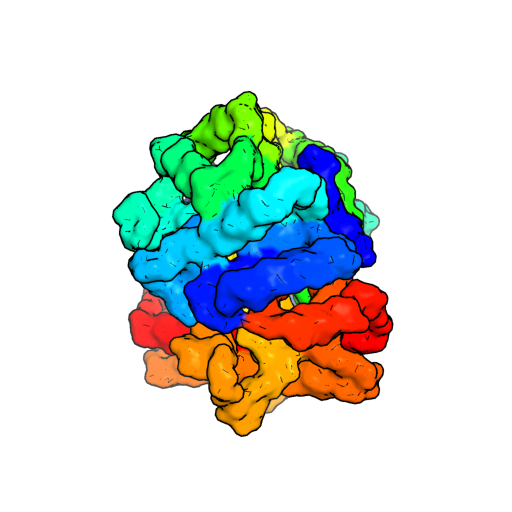B 1 209 ? 0.742 -11.711 -4.734 1 98.94 209 ASN B CA 1
ATOM 4254 C C . ASN B 1 209 ? -0.68 -12.055 -5.164 1 98.94 209 ASN B C 1
ATOM 4256 O O . ASN B 1 209 ? -0.949 -12.211 -6.355 1 98.94 209 ASN B O 1
ATOM 4260 N N . GLU B 1 210 ? -1.564 -12.219 -4.195 1 98.81 210 GLU B N 1
ATOM 4261 C CA . GLU B 1 210 ? -2.975 -12.43 -4.512 1 98.81 210 GLU B CA 1
ATOM 4262 C C . GLU B 1 210 ? -3.562 -11.219 -5.227 1 98.81 210 GLU B C 1
ATOM 4264 O O . GLU B 1 210 ? -3.295 -10.078 -4.844 1 98.81 210 GLU B O 1
ATOM 4269 N N . TYR B 1 211 ? -4.285 -11.469 -6.273 1 98.88 211 TYR B N 1
ATOM 4270 C CA . TYR B 1 211 ? -4.902 -10.359 -6.988 1 98.88 211 TYR B CA 1
ATOM 4271 C C . TYR B 1 211 ? -6.086 -10.836 -7.82 1 98.88 211 TYR B C 1
ATOM 4273 O O . TYR B 1 211 ? -5.984 -11.828 -8.547 1 98.88 211 TYR B O 1
ATOM 4281 N N . SER B 1 212 ? -7.184 -10.172 -7.664 1 98.88 212 SER B N 1
ATOM 4282 C CA . SER B 1 212 ? -8.422 -10.422 -8.391 1 98.88 212 SER B CA 1
ATOM 4283 C C . SER B 1 212 ? -9.383 -9.242 -8.281 1 98.88 212 SER B C 1
ATOM 4285 O O . SER B 1 212 ? -9.07 -8.242 -7.625 1 98.88 212 SER B O 1
ATOM 4287 N N . LEU B 1 213 ? -10.5 -9.406 -8.93 1 98.88 213 LEU B N 1
ATOM 4288 C CA . LEU B 1 213 ? -11.57 -8.422 -8.789 1 98.88 213 LEU B CA 1
ATOM 4289 C C . LEU B 1 213 ? -11.977 -8.266 -7.324 1 98.88 213 LEU B C 1
ATOM 4291 O O . LEU B 1 213 ? -12.484 -7.215 -6.926 1 98.88 213 LEU B O 1
ATOM 4295 N N . LEU B 1 214 ? -11.664 -9.273 -6.488 1 98.75 214 LEU B N 1
ATOM 4296 C CA . LEU B 1 214 ? -12.125 -9.273 -5.105 1 98.75 214 LEU B CA 1
ATOM 4297 C C . LEU B 1 214 ? -10.984 -8.914 -4.156 1 98.75 214 LEU B C 1
ATOM 4299 O O . LEU B 1 214 ? -11.219 -8.641 -2.975 1 98.75 214 LEU B O 1
ATOM 4303 N N . CYS B 1 215 ? -9.742 -8.906 -4.609 1 98.62 215 CYS B N 1
ATOM 4304 C CA . CYS B 1 215 ? -8.562 -8.609 -3.809 1 98.62 215 CYS B CA 1
ATOM 4305 C C . CYS B 1 215 ? -7.637 -7.648 -4.539 1 98.62 215 CYS B C 1
ATOM 4307 O O . CYS B 1 215 ? -6.879 -8.062 -5.422 1 98.62 215 CYS B O 1
ATOM 4309 N N . ARG B 1 216 ? -7.613 -6.379 -4.137 1 98.25 216 ARG B N 1
ATOM 4310 C CA . ARG B 1 216 ? -6.973 -5.359 -4.961 1 98.25 216 ARG B CA 1
ATOM 4311 C C . ARG B 1 216 ? -6.027 -4.496 -4.133 1 98.25 216 ARG B C 1
ATOM 4313 O O . ARG B 1 216 ? -5.809 -3.326 -4.449 1 98.25 216 ARG B O 1
ATOM 4320 N N . LEU B 1 217 ? -5.457 -5.07 -2.979 1 97.94 217 LEU B N 1
ATOM 4321 C CA . LEU B 1 217 ? -4.461 -4.363 -2.176 1 97.94 217 LEU B CA 1
ATOM 4322 C C . LEU B 1 217 ? -3.268 -3.951 -3.029 1 97.94 217 LEU B C 1
ATOM 4324 O O . LEU B 1 217 ? -2.576 -2.982 -2.709 1 97.94 217 LEU B O 1
ATOM 4328 N N . TYR B 1 218 ? -3.078 -4.594 -4.188 1 98.69 218 TYR B N 1
ATOM 4329 C CA . TYR B 1 218 ? -1.934 -4.41 -5.07 1 98.69 218 TYR B CA 1
ATOM 4330 C C . TYR B 1 218 ? -2.061 -3.115 -5.863 1 98.69 218 TYR B C 1
ATOM 4332 O O . TYR B 1 218 ? -1.079 -2.627 -6.43 1 98.69 218 TYR B O 1
ATOM 4340 N N . ASP B 1 219 ? -3.191 -2.436 -5.906 1 98.69 219 ASP B N 1
ATOM 4341 C CA . ASP B 1 219 ? -3.553 -1.397 -6.867 1 98.69 219 ASP B CA 1
ATOM 4342 C C . ASP B 1 219 ? -2.83 -0.088 -6.555 1 98.69 219 ASP B C 1
ATOM 4344 O O . ASP B 1 219 ? -2.826 0.833 -7.375 1 98.69 219 ASP B O 1
ATOM 4348 N N . THR B 1 220 ? -2.176 0.03 -5.344 1 98.5 220 THR B N 1
ATOM 4349 C CA . THR B 1 220 ? -1.584 1.302 -4.945 1 98.5 220 THR B CA 1
ATOM 4350 C C . THR B 1 220 ? -0.064 1.189 -4.867 1 98.5 220 THR B C 1
ATOM 4352 O O . THR B 1 220 ? 0.617 1.192 -5.895 1 98.5 220 THR B O 1
ATOM 4355 N N . ASP B 1 221 ? 0.5 0.916 -3.707 1 98.88 221 ASP B N 1
ATOM 4356 C CA . ASP B 1 221 ? 1.945 0.964 -3.512 1 98.88 221 ASP B CA 1
ATOM 4357 C C . ASP B 1 221 ? 2.65 -0.097 -4.352 1 98.88 221 ASP B C 1
ATOM 4359 O O . ASP B 1 221 ? 3.664 0.185 -4.996 1 98.88 221 ASP B O 1
ATOM 4363 N N . MET B 1 222 ? 2.102 -1.302 -4.367 1 98.88 222 MET B N 1
ATOM 4364 C CA . MET B 1 222 ? 2.746 -2.371 -5.125 1 98.88 222 MET B CA 1
ATOM 4365 C C . MET B 1 222 ? 2.637 -2.121 -6.625 1 98.88 222 MET B C 1
ATOM 4367 O O . MET B 1 222 ? 3.551 -2.455 -7.379 1 98.88 222 MET B O 1
ATOM 4371 N N . ALA B 1 223 ? 1.506 -1.558 -7.051 1 98.88 223 ALA B N 1
ATOM 4372 C CA . ALA B 1 223 ? 1.352 -1.197 -8.461 1 98.88 223 ALA B CA 1
ATOM 4373 C C . ALA B 1 223 ? 2.449 -0.236 -8.906 1 98.88 223 ALA B C 1
ATOM 4375 O O . ALA B 1 223 ? 3.084 -0.444 -9.938 1 98.88 223 ALA B O 1
ATOM 4376 N N . GLU B 1 224 ? 2.623 0.785 -8.07 1 98.94 224 GLU B N 1
ATOM 4377 C CA . GLU B 1 224 ? 3.621 1.796 -8.414 1 98.94 224 GLU B CA 1
ATOM 4378 C C . GLU B 1 224 ? 5.023 1.195 -8.453 1 98.94 224 GLU B C 1
ATOM 4380 O O . GLU B 1 224 ? 5.785 1.446 -9.391 1 98.94 224 GLU B O 1
ATOM 4385 N N . LEU B 1 225 ? 5.344 0.393 -7.441 1 98.88 225 LEU B N 1
ATOM 4386 C CA . LEU B 1 225 ? 6.652 -0.251 -7.41 1 98.88 225 LEU B CA 1
ATOM 4387 C C . LEU B 1 225 ? 6.852 -1.146 -8.633 1 98.88 225 LEU B C 1
ATOM 4389 O O . LEU B 1 225 ? 7.902 -1.102 -9.273 1 98.88 225 LEU B O 1
ATOM 4393 N N . SER B 1 226 ? 5.82 -1.938 -8.938 1 98.88 226 SER B N 1
ATOM 4394 C CA . SER B 1 226 ? 5.902 -2.883 -10.047 1 98.88 226 SER B CA 1
ATOM 4395 C C . SER B 1 226 ? 6.188 -2.17 -11.359 1 98.88 226 SER B C 1
ATOM 4397 O O . SER B 1 226 ? 7.078 -2.576 -12.109 1 98.88 226 SER B O 1
ATOM 4399 N N . VAL B 1 227 ? 5.492 -1.086 -11.609 1 98.75 227 VAL B N 1
ATOM 4400 C CA . VAL B 1 227 ? 5.605 -0.367 -12.875 1 98.75 227 VAL B CA 1
ATOM 4401 C C . VAL B 1 227 ? 6.965 0.326 -12.953 1 98.75 227 VAL B C 1
ATOM 4403 O O . VAL B 1 227 ? 7.66 0.229 -13.969 1 98.75 227 VAL B O 1
ATOM 4406 N N . ASN B 1 228 ? 7.355 0.936 -11.867 1 98.81 228 ASN B N 1
ATOM 4407 C CA . ASN B 1 228 ? 8.562 1.749 -11.898 1 98.81 228 ASN B CA 1
ATOM 4408 C C . ASN B 1 228 ? 9.82 0.884 -11.844 1 98.81 228 ASN B C 1
ATOM 4410 O O . ASN B 1 228 ? 10.891 1.305 -12.297 1 98.81 228 ASN B O 1
ATOM 4414 N N . GLU B 1 229 ? 9.719 -0.363 -11.289 1 98.75 229 GLU B N 1
ATOM 4415 C CA . GLU B 1 229 ? 10.906 -1.184 -11.07 1 98.75 229 GLU B CA 1
ATOM 4416 C C . GLU B 1 229 ? 10.93 -2.381 -12.016 1 98.75 229 GLU B C 1
ATOM 4418 O O . GLU B 1 229 ? 11.859 -3.189 -11.984 1 98.75 229 GLU B O 1
ATOM 4423 N N . ASP B 1 230 ? 9.914 -2.545 -12.867 1 98.5 230 ASP B N 1
ATOM 4424 C CA . ASP B 1 230 ? 9.789 -3.684 -13.773 1 98.5 230 ASP B CA 1
ATOM 4425 C C . ASP B 1 230 ? 9.758 -5 -13 1 98.5 230 ASP B C 1
ATOM 4427 O O . ASP B 1 230 ? 10.484 -5.938 -13.328 1 98.5 230 ASP B O 1
ATOM 4431 N N . VAL B 1 231 ? 9.062 -5.031 -11.953 1 98.88 231 VAL B N 1
ATOM 4432 C CA . VAL B 1 231 ? 8.766 -6.242 -11.195 1 98.88 231 VAL B CA 1
ATOM 4433 C C . VAL B 1 231 ? 7.285 -6.598 -11.344 1 98.88 231 VAL B C 1
ATOM 4435 O O . VAL B 1 231 ? 6.453 -6.168 -10.539 1 98.88 231 VAL B O 1
ATOM 4438 N N . GLY B 1 232 ? 6.977 -7.344 -12.352 1 98.88 232 GLY B N 1
ATOM 4439 C CA . GLY B 1 232 ? 5.598 -7.594 -12.742 1 98.88 232 GLY B CA 1
ATOM 4440 C C . GLY B 1 232 ? 4.879 -8.539 -11.805 1 98.88 232 GLY B C 1
ATOM 4441 O O . GLY B 1 232 ? 5.508 -9.383 -11.156 1 98.88 232 GLY B O 1
ATOM 4442 N N . LEU B 1 233 ? 3.586 -8.445 -11.734 1 98.94 233 LEU B N 1
ATOM 4443 C CA . LEU B 1 233 ? 2.75 -9.273 -10.875 1 98.94 233 LEU B CA 1
ATOM 4444 C C . LEU B 1 233 ? 2.398 -10.594 -11.555 1 98.94 233 LEU B C 1
ATOM 4446 O O . LEU B 1 233 ? 1.942 -10.602 -12.703 1 98.94 233 LEU B O 1
ATOM 4450 N N . MET B 1 234 ? 2.756 -11.68 -10.883 1 98.69 234 MET B N 1
ATOM 4451 C CA . MET B 1 234 ? 2.137 -12.984 -11.078 1 98.69 234 MET B CA 1
ATOM 4452 C C . MET B 1 234 ? 0.968 -13.18 -10.125 1 98.69 234 MET B C 1
ATOM 4454 O O . MET B 1 234 ? 1.156 -13.633 -8.984 1 98.69 234 MET B O 1
ATOM 4458 N N . ALA B 1 235 ? -0.178 -12.859 -10.648 1 98.88 235 ALA B N 1
ATOM 4459 C CA . ALA B 1 235 ? -1.346 -12.852 -9.766 1 98.88 235 ALA B CA 1
ATOM 4460 C C . ALA B 1 235 ? -1.783 -14.273 -9.422 1 98.88 235 ALA B C 1
ATOM 4462 O O . ALA B 1 235 ? -2.139 -15.055 -10.305 1 98.88 235 ALA B O 1
ATOM 4463 N N . PHE B 1 236 ? -1.674 -14.586 -8.148 1 98.69 236 PHE B N 1
ATOM 4464 C CA . PHE B 1 236 ? -2.324 -15.852 -7.809 1 98.69 236 PHE B CA 1
ATOM 4465 C C . PHE B 1 236 ? -3.762 -15.609 -7.359 1 98.69 236 PHE B C 1
ATOM 4467 O O . PHE B 1 236 ? -4.105 -14.516 -6.918 1 98.69 236 PHE B O 1
ATOM 4474 N N . SER B 1 237 ? -4.633 -16.609 -7.621 1 98.25 237 SER B N 1
ATOM 4475 C CA . SER B 1 237 ? -6.062 -16.625 -7.328 1 98.25 237 SER B CA 1
ATOM 4476 C C . SER B 1 237 ? -6.785 -15.5 -8.062 1 98.25 237 SER B C 1
ATOM 4478 O O . SER B 1 237 ? -7.562 -14.75 -7.461 1 98.25 237 SER B O 1
ATOM 4480 N N . PRO B 1 238 ? -6.562 -15.414 -9.367 1 98.75 238 PRO B N 1
ATOM 4481 C CA . PRO B 1 238 ? -7.254 -14.367 -10.125 1 98.75 238 PRO B CA 1
ATOM 4482 C C . PRO B 1 238 ? -8.766 -14.578 -10.188 1 98.75 238 PRO B C 1
ATOM 4484 O O . PRO B 1 238 ? -9.508 -13.656 -10.531 1 98.75 238 PRO B O 1
ATOM 4487 N N . LEU B 1 239 ? -9.227 -15.805 -9.883 1 98.69 239 LEU B N 1
ATOM 4488 C CA . LEU B 1 239 ? -10.648 -16.109 -9.82 1 98.69 239 LEU B CA 1
ATOM 4489 C C . LEU B 1 239 ? -11.141 -16.156 -8.383 1 98.69 239 LEU B C 1
ATOM 4491 O O . LEU B 1 239 ? -12.242 -16.641 -8.109 1 98.69 239 LEU B O 1
ATOM 4495 N N . ALA B 1 240 ? -10.312 -15.742 -7.445 1 98.38 240 ALA B N 1
ATOM 4496 C CA . ALA B 1 240 ? -10.617 -15.68 -6.02 1 98.38 240 ALA B CA 1
ATOM 4497 C C . ALA B 1 240 ? -11.062 -17.047 -5.496 1 98.38 240 ALA B C 1
ATOM 4499 O O . ALA B 1 240 ? -12.109 -17.156 -4.859 1 98.38 240 ALA B O 1
ATOM 4500 N N . ALA B 1 241 ? -10.25 -18.031 -5.859 1 96.75 241 ALA B N 1
ATOM 4501 C CA . ALA B 1 241 ? -10.484 -19.391 -5.391 1 96.75 241 ALA B CA 1
ATOM 4502 C C . ALA B 1 241 ? -11.844 -19.906 -5.852 1 96.75 241 ALA B C 1
ATOM 4504 O O . ALA B 1 241 ? -12.508 -20.656 -5.129 1 96.75 241 ALA B O 1
ATOM 4505 N N . GLY B 1 242 ? -12.344 -19.422 -6.941 1 97.5 242 GLY B N 1
ATOM 4506 C CA . GLY B 1 242 ? -13.547 -19.953 -7.559 1 97.5 242 GLY B CA 1
ATOM 4507 C C . GLY B 1 242 ? -14.773 -19.094 -7.289 1 97.5 242 GLY B C 1
ATOM 4508 O O . GLY B 1 242 ? -15.812 -19.281 -7.926 1 97.5 242 GLY B O 1
ATOM 4509 N N . PHE B 1 243 ? -14.695 -18.078 -6.414 1 98.56 243 PHE B N 1
ATOM 4510 C CA . PHE B 1 243 ? -15.836 -17.219 -6.121 1 98.56 243 PHE B CA 1
ATOM 4511 C C . PHE B 1 243 ? -16.328 -16.531 -7.391 1 98.56 243 PHE B C 1
ATOM 4513 O O . PHE B 1 243 ? -17.547 -16.469 -7.629 1 98.56 243 PHE B O 1
ATOM 4520 N N . LEU B 1 244 ? -15.477 -16.109 -8.297 1 98.81 244 LEU B N 1
ATOM 4521 C CA . LEU B 1 244 ? -15.82 -15.266 -9.445 1 98.81 244 LEU B CA 1
ATOM 4522 C C . LEU B 1 244 ? -16.422 -16.109 -10.562 1 98.81 244 LEU B C 1
ATOM 4524 O O . LEU B 1 244 ? -16.875 -15.562 -11.578 1 98.81 244 LEU B O 1
ATOM 4528 N N . THR B 1 245 ? -16.406 -17.453 -10.383 1 98.31 245 THR B N 1
ATOM 4529 C CA . THR B 1 245 ? -17.109 -18.328 -11.32 1 98.31 245 THR B CA 1
ATOM 4530 C C . THR B 1 245 ? -18.609 -18.297 -11.047 1 98.31 245 THR B C 1
ATOM 4532 O O . THR B 1 245 ? -19.406 -18.703 -11.891 1 98.31 245 THR B O 1
ATOM 4535 N N . GLY B 1 246 ? -19 -17.938 -9.828 1 98.12 246 GLY B N 1
ATOM 4536 C CA . GLY B 1 246 ? -20.391 -17.938 -9.414 1 98.12 246 GLY B CA 1
ATOM 4537 C C . GLY B 1 246 ? -20.844 -19.25 -8.812 1 98.12 246 GLY B C 1
ATOM 4538 O O . GLY B 1 246 ? -21.969 -19.359 -8.344 1 98.12 246 GLY B O 1
ATOM 4539 N N . LYS B 1 247 ? -19.953 -20.203 -8.68 1 97.81 247 LYS B N 1
ATOM 4540 C CA . LYS B 1 247 ? -20.375 -21.562 -8.352 1 97.81 247 LYS B CA 1
ATOM 4541 C C . LYS B 1 247 ? -20.812 -21.656 -6.887 1 97.81 247 LYS B C 1
ATOM 4543 O O . LYS B 1 247 ? -21.469 -22.625 -6.496 1 97.81 247 LYS B O 1
ATOM 4548 N N . TYR B 1 248 ? -20.469 -20.609 -6.102 1 98.12 248 TYR B N 1
ATOM 4549 C CA . TYR B 1 248 ? -20.766 -20.688 -4.68 1 98.12 248 TYR B CA 1
ATOM 4550 C C . TYR B 1 248 ? -21.969 -19.828 -4.332 1 98.12 248 TYR B C 1
ATOM 4552 O O . TYR B 1 248 ? -22.391 -19.766 -3.172 1 98.12 248 TYR B O 1
ATOM 4560 N N . GLN B 1 249 ? -22.547 -19.094 -5.359 1 97.81 249 GLN B N 1
ATOM 4561 C CA . GLN B 1 249 ? -23.672 -18.203 -5.102 1 97.81 249 GLN B CA 1
ATOM 4562 C C . GLN B 1 249 ? -24.875 -18.953 -4.555 1 97.81 249 GLN B C 1
ATOM 4564 O O . GLN B 1 249 ? -25 -20.172 -4.758 1 97.81 249 GLN B O 1
ATOM 4569 N N . ARG B 1 250 ? -25.797 -18.375 -3.822 1 96.06 250 ARG B N 1
ATOM 4570 C CA . ARG B 1 250 ? -27.062 -18.875 -3.287 1 96.06 250 ARG B CA 1
ATOM 4571 C C . ARG B 1 250 ? -26.844 -20.094 -2.391 1 96.06 250 ARG B C 1
ATOM 4573 O O . ARG B 1 250 ? -27.609 -21.047 -2.438 1 96.06 250 ARG B O 1
ATOM 4580 N N . GLY B 1 251 ? -25.562 -20.047 -1.709 1 96 251 GLY B N 1
ATOM 4581 C CA . GLY B 1 251 ? -25.266 -21.047 -0.686 1 96 251 GLY B CA 1
ATOM 4582 C C . GLY B 1 251 ? -24.766 -22.359 -1.254 1 96 251 GLY B C 1
ATOM 4583 O O . GLY B 1 251 ? -24.547 -23.312 -0.514 1 96 251 GLY B O 1
ATOM 4584 N N . ALA B 1 252 ? -24.438 -22.391 -2.516 1 97.69 252 ALA B N 1
ATOM 4585 C CA . ALA B 1 252 ? -23.984 -23.625 -3.16 1 97.69 252 ALA B CA 1
ATOM 4586 C C . ALA B 1 252 ? -22.547 -23.938 -2.777 1 97.69 252 ALA B C 1
ATOM 4588 O O . ALA B 1 252 ? -21.719 -23.031 -2.623 1 97.69 252 ALA B O 1
ATOM 4589 N N . VAL B 1 253 ? -22.281 -25.203 -2.584 1 97.88 253 VAL B N 1
ATOM 4590 C CA . VAL B 1 253 ? -20.938 -25.75 -2.377 1 97.88 253 VAL B CA 1
ATOM 4591 C C . VAL B 1 253 ? -20.766 -27.031 -3.191 1 97.88 253 VAL B C 1
ATOM 4593 O O . VAL B 1 253 ? -20.922 -28.125 -2.66 1 97.88 253 VAL B O 1
ATOM 4596 N N . PRO B 1 254 ? -20.469 -26.859 -4.484 1 96.5 254 PRO B N 1
ATOM 4597 C CA . PRO B 1 254 ? -20.375 -28.047 -5.332 1 96.5 254 PRO B CA 1
ATOM 4598 C C . PRO B 1 254 ? -19.391 -29.078 -4.773 1 96.5 254 PRO B C 1
ATOM 4600 O O . PRO B 1 254 ? -18.344 -28.719 -4.227 1 96.5 254 PRO B O 1
ATOM 4603 N N . GLU B 1 255 ? -19.75 -30.312 -4.969 1 94.75 255 GLU B N 1
ATOM 4604 C CA . GLU B 1 255 ? -18.891 -31.406 -4.504 1 94.75 255 GLU B CA 1
ATOM 4605 C C . GLU B 1 255 ? -17.516 -31.344 -5.164 1 94.75 255 GLU B C 1
ATOM 4607 O O . GLU B 1 255 ? -17.406 -31.125 -6.371 1 94.75 255 GLU B O 1
ATOM 4612 N N . GLY B 1 256 ? -16.531 -31.453 -4.359 1 91.12 256 GLY B N 1
ATOM 4613 C CA . GLY B 1 256 ? -15.172 -31.484 -4.887 1 91.12 256 GLY B CA 1
ATOM 4614 C C . GLY B 1 256 ? -14.57 -30.094 -5.059 1 91.12 256 GLY B C 1
ATOM 4615 O O . GLY B 1 256 ? -13.383 -29.969 -5.355 1 91.12 256 GLY B O 1
ATOM 4616 N N . SER B 1 257 ? -15.414 -29.062 -4.859 1 93.12 257 SER B N 1
ATOM 4617 C CA . SER B 1 257 ? -14.898 -27.703 -4.965 1 93.12 257 SER B CA 1
ATOM 4618 C C . SER B 1 257 ? -13.961 -27.375 -3.807 1 93.12 257 SER B C 1
ATOM 4620 O O . SER B 1 257 ? -13.898 -28.125 -2.82 1 93.12 257 SER B O 1
ATOM 4622 N N . ARG B 1 258 ? -13.211 -26.328 -3.984 1 93.38 258 ARG B N 1
ATOM 4623 C CA . ARG B 1 258 ? -12.305 -25.891 -2.93 1 93.38 258 ARG B CA 1
ATOM 4624 C C . ARG B 1 258 ? -13.055 -25.641 -1.628 1 93.38 258 ARG B C 1
ATOM 4626 O O . ARG B 1 258 ? -12.594 -26.016 -0.552 1 93.38 258 ARG B O 1
ATOM 4633 N N . MET B 1 259 ? -14.195 -25.016 -1.723 1 95.44 259 MET B N 1
ATOM 4634 C CA . MET B 1 259 ? -14.945 -24.625 -0.53 1 95.44 259 MET B CA 1
ATOM 4635 C C . MET B 1 259 ? -15.453 -25.859 0.211 1 95.44 259 MET B C 1
ATOM 4637 O O . MET B 1 259 ? -15.664 -25.812 1.424 1 95.44 259 MET B O 1
ATOM 4641 N N . SER B 1 260 ? -15.695 -26.984 -0.51 1 95 260 SER B N 1
ATOM 4642 C CA . SER B 1 260 ? -16.109 -28.219 0.143 1 95 260 SER B CA 1
ATOM 4643 C C . SER B 1 260 ? -14.969 -28.812 0.979 1 95 260 SER B C 1
ATOM 4645 O O . SER B 1 260 ? -15.211 -29.547 1.931 1 95 260 SER B O 1
ATOM 4647 N N . LEU B 1 261 ? -13.75 -28.438 0.653 1 92.06 261 LEU B N 1
ATOM 4648 C CA . LEU B 1 261 ? -12.57 -28.953 1.342 1 92.06 261 LEU B CA 1
ATOM 4649 C C . LEU B 1 261 ? -12.094 -27.969 2.406 1 92.06 261 LEU B C 1
ATOM 4651 O O . LEU B 1 261 ? -11.633 -28.375 3.473 1 92.06 261 LEU B O 1
ATOM 4655 N N . VAL B 1 262 ? -12.211 -26.734 2.082 1 93.5 262 VAL B N 1
ATOM 4656 C CA . VAL B 1 262 ? -11.805 -25.641 2.961 1 93.5 262 VAL B CA 1
ATOM 4657 C C . VAL B 1 262 ? -12.969 -24.672 3.141 1 93.5 262 VAL B C 1
ATOM 4659 O O . VAL B 1 262 ? -13.039 -23.641 2.463 1 93.5 262 VAL B O 1
ATOM 4662 N N . PRO B 1 263 ? -13.789 -24.906 4.066 1 95.25 263 PRO B N 1
ATOM 4663 C CA . PRO B 1 263 ? -15.062 -24.203 4.18 1 95.25 263 PRO B CA 1
ATOM 4664 C C . PRO B 1 263 ? -14.891 -22.688 4.336 1 95.25 263 PRO B C 1
ATOM 4666 O O . PRO B 1 263 ? -15.695 -21.922 3.811 1 95.25 263 PRO B O 1
ATOM 4669 N N . GLU B 1 264 ? -13.805 -22.25 5.02 1 95.19 264 GLU B N 1
ATOM 4670 C CA . GLU B 1 264 ? -13.625 -20.828 5.289 1 95.19 264 GLU B CA 1
ATOM 4671 C C . GLU B 1 264 ? -12.828 -20.156 4.172 1 95.19 264 GLU B C 1
ATOM 4673 O O . GLU B 1 264 ? -12.633 -18.938 4.195 1 95.19 264 GLU B O 1
ATOM 4678 N N . MET B 1 265 ? -12.344 -20.969 3.266 1 96.38 265 MET B N 1
ATOM 4679 C CA . MET B 1 265 ? -11.68 -20.5 2.051 1 96.38 265 MET B CA 1
ATOM 4680 C C . MET B 1 265 ? -10.523 -19.562 2.385 1 96.38 265 MET B C 1
ATOM 4682 O O . MET B 1 265 ? -10.336 -18.547 1.724 1 96.38 265 MET B O 1
ATOM 4686 N N . GLY B 1 266 ? -9.812 -19.859 3.471 1 94.25 266 GLY B N 1
ATOM 4687 C CA . GLY B 1 266 ? -8.656 -19.062 3.852 1 94.25 266 GLY B CA 1
ATOM 4688 C C . GLY B 1 266 ? -9.008 -17.641 4.238 1 94.25 266 GLY B C 1
ATOM 4689 O O . GLY B 1 266 ? -8.227 -16.719 4.004 1 94.25 266 GLY B O 1
ATOM 4690 N N . GLY B 1 267 ? -10.234 -17.453 4.695 1 96.31 267 GLY B N 1
ATOM 4691 C CA . GLY B 1 267 ? -10.656 -16.125 5.121 1 96.31 267 GLY B CA 1
ATOM 4692 C C . GLY B 1 267 ? -11.352 -15.336 4.027 1 96.31 267 GLY B C 1
ATOM 4693 O O . GLY B 1 267 ? -11.805 -14.211 4.25 1 96.31 267 GLY B O 1
ATOM 4694 N N . ARG B 1 268 ? -11.523 -15.953 2.771 1 97.69 268 ARG B N 1
ATOM 4695 C CA . ARG B 1 268 ? -12.164 -15.281 1.652 1 97.69 268 ARG B CA 1
ATOM 4696 C C . ARG B 1 268 ? -13.688 -15.273 1.815 1 97.69 268 ARG B C 1
ATOM 4698 O O . ARG B 1 268 ? -14.367 -14.406 1.274 1 97.69 268 ARG B O 1
ATOM 4705 N N . LYS B 1 269 ? -14.117 -16.344 2.498 1 97.38 269 LYS B N 1
ATOM 4706 C CA . LYS B 1 269 ? -15.555 -16.375 2.76 1 97.38 269 LYS B CA 1
ATOM 4707 C C . LYS B 1 269 ? -15.938 -15.367 3.84 1 97.38 269 LYS B C 1
ATOM 4709 O O . LYS B 1 269 ? -15.43 -15.43 4.961 1 97.38 269 LYS B O 1
ATOM 4714 N N . SER B 1 270 ? -16.672 -14.359 3.488 1 94.25 270 SER B N 1
ATOM 4715 C CA . SER B 1 270 ? -17.109 -13.289 4.383 1 94.25 270 SER B CA 1
ATOM 4716 C C . SER B 1 270 ? -18.562 -12.906 4.133 1 94.25 270 SER B C 1
ATOM 4718 O O . SER B 1 270 ? -19.172 -13.398 3.186 1 94.25 270 SER B O 1
ATOM 4720 N N . GLU B 1 271 ? -19.062 -12.047 4.973 1 88.94 271 GLU B N 1
ATOM 4721 C CA . GLU B 1 271 ? -20.453 -11.578 4.844 1 88.94 271 GLU B CA 1
ATOM 4722 C C . GLU B 1 271 ? -20.641 -10.805 3.543 1 88.94 271 GLU B C 1
ATOM 4724 O O . GLU B 1 271 ? -21.719 -10.883 2.928 1 88.94 271 GLU B O 1
ATOM 4729 N N . ARG B 1 272 ? -19.609 -10.258 3.066 1 94.75 272 ARG B N 1
ATOM 4730 C CA . ARG B 1 272 ? -19.734 -9.281 1.99 1 94.75 272 ARG B CA 1
ATOM 4731 C C . ARG B 1 272 ? -19.344 -9.891 0.649 1 94.75 272 ARG B C 1
ATOM 4733 O O . ARG B 1 272 ? -19.641 -9.328 -0.406 1 94.75 272 ARG B O 1
ATOM 4740 N N . VAL B 1 273 ? -18.734 -11.055 0.678 1 98.06 273 VAL B N 1
ATOM 4741 C CA . VAL B 1 273 ? -18.062 -11.539 -0.532 1 98.06 273 VAL B CA 1
ATOM 4742 C C . VAL B 1 273 ? -19.125 -11.945 -1.565 1 98.06 273 VAL B C 1
ATOM 4744 O O . VAL B 1 273 ? -18.938 -11.703 -2.764 1 98.06 273 VAL B O 1
ATOM 4747 N N . PHE B 1 274 ? -20.25 -12.453 -1.173 1 98.19 274 PHE B N 1
ATOM 4748 C CA . PHE B 1 274 ? -21.25 -12.969 -2.102 1 98.19 274 PHE B CA 1
ATOM 4749 C C . PHE B 1 274 ? -21.969 -11.836 -2.818 1 98.19 274 PHE B C 1
ATOM 4751 O O . PHE B 1 274 ? -22.312 -11.953 -3.996 1 98.19 274 PHE B O 1
ATOM 4758 N N . ASP B 1 275 ? -22.156 -10.688 -2.107 1 98 275 ASP B N 1
ATOM 4759 C CA . ASP B 1 275 ? -22.734 -9.516 -2.754 1 98 275 ASP B CA 1
ATOM 4760 C C . ASP B 1 275 ? -21.781 -8.938 -3.795 1 98 275 ASP B C 1
ATOM 4762 O O . ASP B 1 275 ? -22.203 -8.523 -4.875 1 98 275 ASP B O 1
ATOM 4766 N N . ALA B 1 276 ? -20.516 -8.914 -3.455 1 98.62 276 ALA B N 1
ATOM 4767 C CA . ALA B 1 276 ? -19.516 -8.422 -4.402 1 98.62 276 ALA B CA 1
ATOM 4768 C C . ALA B 1 276 ? -19.453 -9.312 -5.645 1 98.62 276 ALA B C 1
ATOM 4770 O O . ALA B 1 276 ? -19.453 -8.812 -6.77 1 98.62 276 ALA B O 1
ATOM 4771 N N . VAL B 1 277 ? -19.469 -10.617 -5.406 1 98.88 277 VAL B N 1
ATOM 4772 C CA . VAL B 1 277 ? -19.438 -11.57 -6.512 1 98.88 277 VAL B CA 1
ATOM 4773 C C . VAL B 1 277 ? -20.672 -11.383 -7.395 1 98.88 277 VAL B C 1
ATOM 4775 O O . VAL B 1 277 ? -20.562 -11.344 -8.625 1 98.88 277 VAL B O 1
ATOM 4778 N N . ALA B 1 278 ? -21.828 -11.234 -6.762 1 98.81 278 ALA B N 1
ATOM 4779 C CA . ALA B 1 278 ? -23.062 -11.039 -7.512 1 98.81 278 ALA B CA 1
ATOM 4780 C C . ALA B 1 278 ? -22.984 -9.82 -8.422 1 98.81 278 ALA B C 1
ATOM 4782 O O . ALA B 1 278 ? -23.453 -9.844 -9.555 1 98.81 278 ALA B O 1
ATOM 4783 N N . ALA B 1 279 ? -22.359 -8.773 -7.945 1 98.88 279 ALA B N 1
ATOM 4784 C CA . ALA B 1 279 ? -22.219 -7.555 -8.734 1 98.88 279 ALA B CA 1
ATOM 4785 C C . ALA B 1 279 ? -21.391 -7.812 -10 1 98.88 279 ALA B C 1
ATOM 4787 O O . ALA B 1 279 ? -21.75 -7.348 -11.086 1 98.88 279 ALA B O 1
ATOM 4788 N N . TYR B 1 280 ? -20.312 -8.539 -9.922 1 98.94 280 TYR B N 1
ATOM 4789 C CA . TYR B 1 280 ? -19.484 -8.836 -11.078 1 98.94 280 TYR B CA 1
ATOM 4790 C C . TYR B 1 280 ? -20.172 -9.812 -12.016 1 98.94 280 TYR B C 1
ATOM 4792 O O . TYR B 1 280 ? -20.078 -9.68 -13.242 1 98.94 280 TYR B O 1
ATOM 4800 N N . LEU B 1 281 ? -20.906 -10.82 -11.438 1 98.88 281 LEU B N 1
ATOM 4801 C CA . LEU B 1 281 ? -21.672 -11.758 -12.258 1 98.88 281 LEU B CA 1
ATOM 4802 C C . LEU B 1 281 ? -22.75 -11.031 -13.055 1 98.88 281 LEU B C 1
ATOM 4804 O O . LEU B 1 281 ? -23 -11.359 -14.219 1 98.88 281 LEU B O 1
ATOM 4808 N N . ASP B 1 282 ? -23.344 -10.031 -12.461 1 98.88 282 ASP B N 1
ATOM 4809 C CA . ASP B 1 282 ? -24.375 -9.242 -13.125 1 98.88 282 ASP B CA 1
ATOM 4810 C C . ASP B 1 282 ? -23.797 -8.477 -14.312 1 98.88 282 ASP B C 1
ATOM 4812 O O . ASP B 1 282 ? -24.438 -8.375 -15.359 1 98.88 282 ASP B O 1
ATOM 4816 N N . ILE B 1 283 ? -22.594 -7.93 -14.148 1 98.94 283 ILE B N 1
ATOM 4817 C CA . ILE B 1 283 ? -21.938 -7.23 -15.242 1 98.94 283 ILE B CA 1
ATOM 4818 C C . ILE B 1 283 ? -21.688 -8.195 -16.406 1 98.94 283 ILE B C 1
ATOM 4820 O O . ILE B 1 283 ? -22.016 -7.898 -17.547 1 98.94 283 ILE B O 1
ATOM 4824 N N . ALA B 1 284 ? -21.078 -9.359 -16.094 1 98.88 284 ALA B N 1
ATOM 4825 C CA . ALA B 1 284 ? -20.812 -10.375 -17.109 1 98.88 284 ALA B CA 1
ATOM 4826 C C . ALA B 1 284 ? -22.094 -10.75 -17.859 1 98.88 284 ALA B C 1
ATOM 4828 O O . ALA B 1 284 ? -22.109 -10.812 -19.094 1 98.88 284 ALA B O 1
ATOM 4829 N N . GLN B 1 285 ? -23.141 -10.922 -17.125 1 98.75 285 GLN B N 1
ATOM 4830 C CA . GLN B 1 285 ? -24.438 -11.312 -17.703 1 98.75 285 GLN B CA 1
ATOM 4831 C C . GLN B 1 285 ? -24.969 -10.219 -18.625 1 98.75 285 GLN B C 1
ATOM 4833 O O . GLN B 1 285 ? -25.391 -10.5 -19.75 1 98.75 285 GLN B O 1
ATOM 4838 N N . ARG B 1 286 ? -24.938 -9.008 -18.172 1 98.62 286 ARG B N 1
ATOM 4839 C CA . ARG B 1 286 ? -25.469 -7.887 -18.938 1 98.62 286 ARG B CA 1
ATOM 4840 C C . ARG B 1 286 ? -24.75 -7.75 -20.281 1 98.62 286 ARG B C 1
ATOM 4842 O O . ARG B 1 286 ? -25.359 -7.367 -21.281 1 98.62 286 ARG B O 1
ATOM 4849 N N . HIS B 1 287 ? -23.531 -8.148 -20.328 1 98.62 287 HIS B N 1
ATOM 4850 C CA . HIS B 1 287 ? -22.75 -7.93 -21.531 1 98.62 287 HIS B CA 1
ATOM 4851 C C . HIS B 1 287 ? -22.516 -9.234 -22.281 1 98.62 287 HIS B C 1
ATOM 4853 O O . HIS B 1 287 ? -21.781 -9.266 -23.266 1 98.62 287 HIS B O 1
ATOM 4859 N N . GLY B 1 288 ? -23.078 -10.328 -21.797 1 98.44 288 GLY B N 1
ATOM 4860 C CA . GLY B 1 288 ? -22.969 -11.617 -22.453 1 98.44 288 GLY B CA 1
ATOM 4861 C C . GLY B 1 288 ? -21.562 -12.188 -22.438 1 98.44 288 GLY B C 1
ATOM 4862 O O . GLY B 1 288 ? -21.109 -12.773 -23.422 1 98.44 288 GLY B O 1
ATOM 4863 N N . ILE B 1 289 ? -20.859 -11.906 -21.391 1 98.62 289 ILE B N 1
ATOM 4864 C CA . ILE B 1 289 ? -19.484 -12.375 -21.234 1 98.62 289 ILE B CA 1
ATOM 4865 C C . ILE B 1 289 ? -19.438 -13.445 -20.141 1 98.62 289 ILE B C 1
ATOM 4867 O O . ILE B 1 289 ? -20.156 -13.367 -19.141 1 98.62 289 ILE B O 1
ATOM 4871 N N . ASP B 1 290 ? -18.656 -14.477 -20.359 1 98.81 290 ASP B N 1
ATOM 4872 C CA . ASP B 1 290 ? -18.406 -15.461 -19.312 1 98.81 290 ASP B CA 1
ATOM 4873 C C . ASP B 1 290 ? -17.672 -14.844 -18.141 1 98.81 290 ASP B C 1
ATOM 4875 O O . ASP B 1 290 ? -16.656 -14.148 -18.328 1 98.81 290 ASP B O 1
ATOM 4879 N N . PRO B 1 291 ? -18.125 -15.094 -16.906 1 98.75 291 PRO B N 1
ATOM 4880 C CA . PRO B 1 291 ? -17.516 -14.406 -15.758 1 98.75 291 PRO B CA 1
ATOM 4881 C C . PRO B 1 291 ? -16.062 -14.797 -15.547 1 98.75 291 PRO B C 1
ATOM 4883 O O . PRO B 1 291 ? -15.25 -13.977 -15.109 1 98.75 291 PRO B O 1
ATOM 4886 N N . VAL B 1 292 ? -15.727 -16.031 -15.844 1 98.81 292 VAL B N 1
ATOM 4887 C CA . VAL B 1 292 ? -14.344 -16.484 -15.742 1 98.81 292 VAL B CA 1
ATOM 4888 C C . VAL B 1 292 ? -13.477 -15.719 -16.734 1 98.81 292 VAL B C 1
ATOM 4890 O O . VAL B 1 292 ? -12.414 -15.211 -16.391 1 98.81 292 VAL B O 1
ATOM 4893 N N . HIS B 1 293 ? -13.977 -15.641 -17.953 1 98.88 293 HIS B N 1
ATOM 4894 C CA . HIS B 1 293 ? -13.266 -14.914 -19 1 98.88 293 HIS B CA 1
ATOM 4895 C C . HIS B 1 293 ? -13.148 -13.43 -18.656 1 98.88 293 HIS B C 1
ATOM 4897 O O . HIS B 1 293 ? -12.086 -12.828 -18.844 1 98.88 293 HIS B O 1
ATOM 4903 N N . MET B 1 294 ? -14.156 -12.844 -18.062 1 98.94 294 MET B N 1
ATOM 4904 C CA . MET B 1 294 ? -14.156 -11.43 -17.688 1 98.94 294 MET B CA 1
ATOM 4905 C C . MET B 1 294 ? -13.086 -11.148 -16.641 1 98.94 294 MET B C 1
ATOM 4907 O O . MET B 1 294 ? -12.312 -10.203 -16.766 1 98.94 294 MET B O 1
ATOM 4911 N N . ALA B 1 295 ? -13.062 -12 -15.633 1 98.94 295 ALA B N 1
ATOM 4912 C CA . ALA B 1 295 ? -12.125 -11.805 -14.531 1 98.94 295 ALA B CA 1
ATOM 4913 C C . ALA B 1 295 ? -10.68 -11.875 -15.031 1 98.94 295 ALA B C 1
ATOM 4915 O O . ALA B 1 295 ? -9.859 -11.023 -14.688 1 98.94 295 ALA B O 1
ATOM 4916 N N . LEU B 1 296 ? -10.383 -12.836 -15.828 1 98.88 296 LEU B N 1
ATOM 4917 C CA . LEU B 1 296 ? -9.016 -13.016 -16.312 1 98.88 296 LEU B CA 1
ATOM 4918 C C . LEU B 1 296 ? -8.641 -11.914 -17.297 1 98.88 296 LEU B C 1
ATOM 4920 O O . LEU B 1 296 ? -7.512 -11.414 -17.266 1 98.88 296 LEU B O 1
ATOM 4924 N N . ALA B 1 297 ? -9.57 -11.562 -18.156 1 98.88 297 ALA B N 1
ATOM 4925 C CA . ALA B 1 297 ? -9.32 -10.469 -19.094 1 98.88 297 ALA B CA 1
ATOM 4926 C C . ALA B 1 297 ? -9.062 -9.156 -18.344 1 98.88 297 ALA B C 1
ATOM 4928 O O . ALA B 1 297 ? -8.195 -8.383 -18.734 1 98.88 297 ALA B O 1
ATOM 4929 N N . TRP B 1 298 ? -9.828 -8.938 -17.328 1 98.88 298 TRP B N 1
ATOM 4930 C CA . TRP B 1 298 ? -9.641 -7.734 -16.531 1 98.88 298 TRP B CA 1
ATOM 4931 C C . TRP B 1 298 ? -8.242 -7.695 -15.922 1 98.88 298 TRP B C 1
ATOM 4933 O O . TRP B 1 298 ? -7.574 -6.66 -15.945 1 98.88 298 TRP B O 1
ATOM 4943 N N . CYS B 1 299 ? -7.828 -8.797 -15.391 1 98.62 299 CYS B N 1
ATOM 4944 C CA . CYS B 1 299 ? -6.484 -8.859 -14.828 1 98.62 299 CYS B CA 1
ATOM 4945 C C . CYS B 1 299 ? -5.445 -8.383 -15.844 1 98.62 299 CYS B C 1
ATOM 4947 O O . CYS B 1 299 ? -4.508 -7.672 -15.484 1 98.62 299 CYS B O 1
ATOM 4949 N N . GLN B 1 300 ? -5.695 -8.695 -17.062 1 97.81 300 GLN B N 1
ATOM 4950 C CA . GLN B 1 300 ? -4.723 -8.406 -18.109 1 97.81 300 GLN B CA 1
ATOM 4951 C C . GLN B 1 300 ? -4.688 -6.918 -18.438 1 97.81 300 GLN B C 1
ATOM 4953 O O . GLN B 1 300 ? -3.777 -6.445 -19.109 1 97.81 300 GLN B O 1
ATOM 4958 N N . THR B 1 301 ? -5.648 -6.164 -17.938 1 98.25 301 THR B N 1
ATOM 4959 C CA . THR B 1 301 ? -5.703 -4.734 -18.234 1 98.25 301 THR B CA 1
ATOM 4960 C C . THR B 1 301 ? -4.836 -3.951 -17.25 1 98.25 301 THR B C 1
ATOM 4962 O O . THR B 1 301 ? -4.559 -2.77 -17.469 1 98.25 301 THR B O 1
ATOM 4965 N N . ARG B 1 302 ? -4.422 -4.562 -16.188 1 98.44 302 ARG B N 1
ATOM 4966 C CA . ARG B 1 302 ? -3.691 -3.855 -15.141 1 98.44 302 ARG B CA 1
ATOM 4967 C C . ARG B 1 302 ? -2.262 -3.553 -15.578 1 98.44 302 ARG B C 1
ATOM 4969 O O . ARG B 1 302 ? -1.573 -4.426 -16.109 1 98.44 302 ARG B O 1
ATOM 4976 N N . PRO B 1 303 ? -1.765 -2.402 -15.312 1 98 303 PRO B N 1
ATOM 4977 C CA . PRO B 1 303 ? -0.47 -2 -15.867 1 98 303 PRO B CA 1
ATOM 4978 C C . PRO B 1 303 ? 0.697 -2.781 -15.266 1 98 303 PRO B C 1
ATOM 4980 O O . PRO B 1 303 ? 1.792 -2.797 -15.836 1 98 303 PRO B O 1
ATOM 4983 N N . PHE B 1 304 ? 0.489 -3.455 -14.203 1 98.75 304 PHE B N 1
ATOM 4984 C CA . PHE B 1 304 ? 1.542 -4.168 -13.484 1 98.75 304 PHE B CA 1
ATOM 4985 C C . PHE B 1 304 ? 1.45 -5.668 -13.742 1 98.75 304 PHE B C 1
ATOM 4987 O O . PHE B 1 304 ? 2.242 -6.445 -13.203 1 98.75 304 PHE B O 1
ATOM 4994 N N . MET B 1 305 ? 0.508 -6.141 -14.547 1 98.81 305 MET B N 1
ATOM 4995 C CA . MET B 1 305 ? 0.247 -7.57 -14.719 1 98.81 305 MET B CA 1
ATOM 4996 C C . MET B 1 305 ? 1.285 -8.211 -15.633 1 98.81 305 MET B C 1
ATOM 4998 O O . MET B 1 305 ? 1.446 -7.793 -16.781 1 98.81 305 MET B O 1
ATOM 5002 N N . MET B 1 306 ? 2.002 -9.148 -15.086 1 98.75 306 MET B N 1
ATOM 5003 C CA . MET B 1 306 ? 2.893 -9.977 -15.898 1 98.75 306 MET B CA 1
ATOM 5004 C C . MET B 1 306 ? 2.186 -11.234 -16.375 1 98.75 306 MET B C 1
ATOM 5006 O O . MET B 1 306 ? 2.227 -11.57 -17.562 1 98.75 306 MET B O 1
ATOM 5010 N N . SER B 1 307 ? 1.527 -11.883 -15.445 1 98.88 307 SER B N 1
ATOM 5011 C CA . SER B 1 307 ? 0.808 -13.117 -15.75 1 98.88 307 SER B CA 1
ATOM 5012 C C . SER B 1 307 ? -0.253 -13.414 -14.695 1 98.88 307 SER B C 1
ATOM 5014 O O . SER B 1 307 ? -0.121 -13 -13.547 1 98.88 307 SER B O 1
ATOM 5016 N N . ALA B 1 308 ? -1.312 -14.023 -15.094 1 98.81 308 ALA B N 1
ATOM 5017 C CA . ALA B 1 308 ? -2.334 -14.492 -14.156 1 98.81 308 ALA B CA 1
ATOM 5018 C C . ALA B 1 308 ? -2.27 -16 -13.992 1 98.81 308 ALA B C 1
ATOM 5020 O O . ALA B 1 308 ? -2.393 -16.75 -14.969 1 98.81 308 ALA B O 1
ATOM 5021 N N . ILE B 1 309 ? -2.066 -16.469 -12.766 1 98.81 309 ILE B N 1
ATOM 5022 C CA . ILE B 1 309 ? -1.954 -17.891 -12.469 1 98.81 309 ILE B CA 1
ATOM 5023 C C . ILE B 1 309 ? -3.342 -18.469 -12.227 1 98.81 309 ILE B C 1
ATOM 5025 O O . ILE B 1 309 ? -3.988 -18.156 -11.227 1 98.81 309 ILE B O 1
ATOM 5029 N N . PHE B 1 310 ? -3.777 -19.266 -13.148 1 97.69 310 PHE B N 1
ATOM 5030 C CA . PHE B 1 310 ? -5.039 -19.953 -12.883 1 97.69 310 PHE B CA 1
ATOM 5031 C C . PHE B 1 310 ? -4.805 -21.438 -12.648 1 97.69 310 PHE B C 1
ATOM 5033 O O . PHE B 1 310 ? -3.832 -22 -13.148 1 97.69 310 PHE B O 1
ATOM 5040 N N . GLY B 1 311 ? -5.621 -22.016 -11.82 1 95.25 311 GLY B N 1
ATOM 5041 C CA . GLY B 1 311 ? -5.637 -23.453 -11.609 1 95.25 311 GLY B CA 1
ATOM 5042 C C . GLY B 1 311 ? -6.863 -24.141 -12.18 1 95.25 311 GLY B C 1
ATOM 5043 O O . GLY B 1 311 ? -7.945 -23.547 -12.227 1 95.25 311 GLY B O 1
ATOM 5044 N N . ALA B 1 312 ? -6.676 -25.328 -12.695 1 95.19 312 ALA B N 1
ATOM 5045 C CA . ALA B 1 312 ? -7.766 -26.188 -13.172 1 95.19 312 ALA B CA 1
ATOM 5046 C C . ALA B 1 312 ? -7.691 -27.578 -12.547 1 95.19 312 ALA B C 1
ATOM 5048 O O . ALA B 1 312 ? -6.613 -28.156 -12.453 1 95.19 312 ALA B O 1
ATOM 5049 N N . THR B 1 313 ? -8.836 -28 -12.086 1 92.5 313 THR B N 1
ATOM 5050 C CA . THR B 1 313 ? -8.898 -29.344 -11.547 1 92.5 313 THR B CA 1
ATOM 5051 C C . THR B 1 313 ? -9.18 -30.359 -12.656 1 92.5 313 THR B C 1
ATOM 5053 O O . THR B 1 313 ? -8.844 -31.531 -12.531 1 92.5 313 THR B O 1
ATOM 5056 N N . THR B 1 314 ? -9.852 -29.906 -13.703 1 94.25 314 THR B N 1
ATOM 5057 C CA . THR B 1 314 ? -10.195 -30.766 -14.828 1 94.25 314 THR B CA 1
ATOM 5058 C C . THR B 1 314 ? -9.773 -30.141 -16.156 1 94.25 314 THR B C 1
ATOM 5060 O O . THR B 1 314 ? -9.578 -28.922 -16.219 1 94.25 314 THR B O 1
ATOM 5063 N N . LEU B 1 315 ? -9.68 -31.016 -17.125 1 96.94 315 LEU B N 1
ATOM 5064 C CA . LEU B 1 315 ? -9.367 -30.531 -18.469 1 96.94 315 LEU B CA 1
ATOM 5065 C C . LEU B 1 315 ? -10.461 -29.578 -18.969 1 96.94 315 LEU B C 1
ATOM 5067 O O . LEU B 1 315 ? -10.172 -28.625 -19.688 1 96.94 315 LEU B O 1
ATOM 5071 N N . ALA B 1 316 ? -11.664 -29.859 -18.625 1 97.06 316 ALA B N 1
ATOM 5072 C CA . ALA B 1 316 ? -12.781 -29.031 -19.031 1 97.06 316 ALA B CA 1
ATOM 5073 C C . ALA B 1 316 ? -12.633 -27.609 -18.484 1 97.06 316 ALA B C 1
ATOM 5075 O O . ALA B 1 316 ? -12.945 -26.625 -19.188 1 97.06 316 ALA B O 1
ATOM 5076 N N . GLN B 1 317 ? -12.234 -27.469 -17.266 1 97.06 317 GLN B N 1
ATOM 5077 C CA . GLN B 1 317 ? -11.992 -26.156 -16.672 1 97.06 317 GLN B CA 1
ATOM 5078 C C . GLN B 1 317 ? -10.883 -25.422 -17.406 1 97.06 317 GLN B C 1
ATOM 5080 O O . GLN B 1 317 ? -10.992 -24.219 -17.656 1 97.06 317 GLN B O 1
ATOM 5085 N N . LEU B 1 318 ? -9.805 -26.156 -17.719 1 98.31 318 LEU B N 1
ATOM 5086 C CA . LEU B 1 318 ? -8.711 -25.562 -18.469 1 98.31 318 LEU B CA 1
ATOM 5087 C C . LEU B 1 318 ? -9.203 -25.062 -19.828 1 98.31 318 LEU B C 1
ATOM 5089 O O . LEU B 1 318 ? -8.914 -23.922 -20.219 1 98.31 318 LEU B O 1
ATOM 5093 N N . ASP B 1 319 ? -9.961 -25.891 -20.5 1 98.5 319 ASP B N 1
ATOM 5094 C CA . ASP B 1 319 ? -10.484 -25.516 -21.812 1 98.5 319 ASP B CA 1
ATOM 5095 C C . ASP B 1 319 ? -11.398 -24.297 -21.719 1 98.5 319 ASP B C 1
ATOM 5097 O O . ASP B 1 319 ? -11.414 -23.453 -22.625 1 98.5 319 ASP B O 1
ATOM 5101 N N . HIS B 1 320 ? -12.125 -24.281 -20.672 1 98.44 320 HIS B N 1
ATOM 5102 C CA . HIS B 1 320 ? -12.992 -23.125 -20.438 1 98.44 320 HIS B CA 1
ATOM 5103 C C . HIS B 1 320 ? -12.188 -21.844 -20.344 1 98.44 320 HIS B C 1
ATOM 5105 O O . HIS B 1 320 ? -12.539 -20.844 -20.953 1 98.44 320 HIS B O 1
ATOM 5111 N N . VAL B 1 321 ? -11.133 -21.828 -19.578 1 98.5 321 VAL B N 1
ATOM 5112 C CA . VAL B 1 321 ? -10.266 -20.656 -19.438 1 98.5 321 VAL B CA 1
ATOM 5113 C C . VAL B 1 321 ? -9.656 -20.297 -20.781 1 98.5 321 VAL B C 1
ATOM 5115 O O . VAL B 1 321 ? -9.672 -19.125 -21.188 1 98.5 321 VAL B O 1
ATOM 5118 N N . LEU B 1 322 ? -9.211 -21.297 -21.531 1 98.5 322 LEU B N 1
ATOM 5119 C CA . LEU B 1 322 ? -8.539 -21.094 -22.797 1 98.5 322 LEU B CA 1
ATOM 5120 C C . LEU B 1 322 ? -9.484 -20.469 -23.828 1 98.5 322 LEU B C 1
ATOM 5122 O O . LEU B 1 322 ? -9.055 -19.672 -24.656 1 98.5 322 LEU B O 1
ATOM 5126 N N . ALA B 1 323 ? -10.719 -20.797 -23.672 1 98.38 323 ALA B N 1
ATOM 5127 C CA . ALA B 1 323 ? -11.719 -20.297 -24.609 1 98.38 323 ALA B CA 1
ATOM 5128 C C . ALA B 1 323 ? -11.844 -18.781 -24.531 1 98.38 323 ALA B C 1
ATOM 5130 O O . ALA B 1 323 ? -12.281 -18.125 -25.484 1 98.38 323 ALA B O 1
ATOM 5131 N N . GLY B 1 324 ? -11.406 -18.156 -23.422 1 97.81 324 GLY B N 1
ATOM 5132 C CA . GLY B 1 324 ? -11.523 -16.719 -23.219 1 97.81 324 GLY B CA 1
ATOM 5133 C C . GLY B 1 324 ? -10.18 -16.016 -23.234 1 97.81 324 GLY B C 1
ATOM 5134 O O . GLY B 1 324 ? -10.094 -14.844 -22.844 1 97.81 324 GLY B O 1
ATOM 5135 N N . ALA B 1 325 ? -9.125 -16.672 -23.656 1 96.94 325 ALA B N 1
ATOM 5136 C CA . ALA B 1 325 ? -7.766 -16.172 -23.5 1 96.94 325 ALA B CA 1
ATOM 5137 C C . ALA B 1 325 ? -7.555 -14.898 -24.312 1 96.94 325 ALA B C 1
ATOM 5139 O O . ALA B 1 325 ? -6.727 -14.055 -23.938 1 96.94 325 ALA B O 1
ATOM 5140 N N . ASP B 1 326 ? -8.352 -14.609 -25.344 1 96.06 326 ASP B N 1
ATOM 5141 C CA . ASP B 1 326 ? -8.133 -13.477 -26.234 1 96.06 326 ASP B CA 1
ATOM 5142 C C . ASP B 1 326 ? -9.195 -12.398 -26.016 1 96.06 326 ASP B C 1
ATOM 5144 O O . ASP B 1 326 ? -9.258 -11.414 -26.766 1 96.06 326 ASP B O 1
ATOM 5148 N N . LEU B 1 327 ? -9.961 -12.594 -24.984 1 98 327 LEU B N 1
ATOM 5149 C CA . LEU B 1 327 ? -11.039 -11.648 -24.719 1 98 327 LEU B CA 1
ATOM 5150 C C . LEU B 1 327 ? -10.477 -10.281 -24.344 1 98 327 LEU B C 1
ATOM 5152 O O . LEU B 1 327 ? -9.562 -10.18 -23.531 1 98 327 LEU B O 1
ATOM 5156 N N . THR B 1 328 ? -10.93 -9.234 -25.031 1 98.38 328 THR B N 1
ATOM 5157 C CA . THR B 1 328 ? -10.688 -7.844 -24.672 1 98.38 328 THR B CA 1
ATOM 5158 C C . THR B 1 328 ? -11.961 -7.188 -24.156 1 98.38 328 THR B C 1
ATOM 5160 O O . THR B 1 328 ? -13.016 -7.273 -24.797 1 98.38 328 THR B O 1
ATOM 5163 N N . LEU B 1 329 ? -11.875 -6.617 -23.016 1 98.75 329 LEU B N 1
ATOM 5164 C CA . LEU B 1 329 ? -13.039 -5.977 -22.422 1 98.75 329 LEU B CA 1
ATOM 5165 C C . LEU B 1 329 ? -13.242 -4.574 -22.984 1 98.75 329 LEU B C 1
ATOM 5167 O O . LEU B 1 329 ? -12.273 -3.842 -23.188 1 98.75 329 LEU B O 1
ATOM 5171 N N . SER B 1 330 ? -14.469 -4.199 -23.172 1 98.62 330 SER B N 1
ATOM 5172 C CA . SER B 1 330 ? -14.797 -2.852 -23.625 1 98.62 330 SER B CA 1
ATOM 5173 C C . SER B 1 330 ? -14.633 -1.84 -22.5 1 98.62 330 SER B C 1
ATOM 5175 O O . SER B 1 330 ? -14.633 -2.209 -21.328 1 98.62 330 SER B O 1
ATOM 5177 N N . ASP B 1 331 ? -14.586 -0.583 -22.922 1 98.44 331 ASP B N 1
ATOM 5178 C CA . ASP B 1 331 ? -14.508 0.489 -21.938 1 98.44 331 ASP B CA 1
ATOM 5179 C C . ASP B 1 331 ? -15.742 0.501 -21.031 1 98.44 331 ASP B C 1
ATOM 5181 O O . ASP B 1 331 ? -15.641 0.798 -19.844 1 98.44 331 ASP B O 1
ATOM 5185 N N . GLU B 1 332 ? -16.797 0.206 -21.625 1 98.69 332 GLU B N 1
ATOM 5186 C CA . GLU B 1 332 ? -18.047 0.172 -20.875 1 98.69 332 GLU B CA 1
ATOM 5187 C C . GLU B 1 332 ? -17.984 -0.868 -19.75 1 98.69 332 GLU B C 1
ATOM 5189 O O . GLU B 1 332 ? -18.344 -0.585 -18.609 1 98.69 332 GLU B O 1
ATOM 5194 N N . VAL B 1 333 ? -17.516 -2.041 -20.078 1 98.88 333 VAL B N 1
ATOM 5195 C CA . VAL B 1 333 ? -17.391 -3.113 -19.094 1 98.88 333 VAL B CA 1
ATOM 5196 C C . VAL B 1 333 ? -16.375 -2.711 -18.031 1 98.88 333 VAL B C 1
ATOM 5198 O O . VAL B 1 333 ? -16.641 -2.889 -16.828 1 98.88 333 VAL B O 1
ATOM 5201 N N . LEU B 1 334 ? -15.297 -2.115 -18.453 1 98.88 334 LEU B N 1
ATOM 5202 C CA . LEU B 1 334 ? -14.273 -1.689 -17.5 1 98.88 334 LEU B CA 1
ATOM 5203 C C . LEU B 1 334 ? -14.805 -0.623 -16.562 1 98.88 334 LEU B C 1
ATOM 5205 O O . LEU B 1 334 ? -14.492 -0.633 -15.359 1 98.88 334 LEU B O 1
ATOM 5209 N N . ASP B 1 335 ? -15.641 0.266 -17.047 1 98.75 335 ASP B N 1
ATOM 5210 C CA . ASP B 1 335 ? -16.25 1.309 -16.219 1 98.75 335 ASP B CA 1
ATOM 5211 C C . ASP B 1 335 ? -17.203 0.71 -15.188 1 98.75 335 ASP B C 1
ATOM 5213 O O . ASP B 1 335 ? -17.234 1.152 -14.039 1 98.75 335 ASP B O 1
ATOM 5217 N N . GLU B 1 336 ? -17.969 -0.287 -15.617 1 98.88 336 GLU B N 1
ATOM 5218 C CA . GLU B 1 336 ? -18.891 -0.946 -14.688 1 98.88 336 GLU B CA 1
ATOM 5219 C C . GLU B 1 336 ? -18.125 -1.709 -13.609 1 98.88 336 GLU B C 1
ATOM 5221 O O . GLU B 1 336 ? -18.531 -1.719 -12.445 1 98.88 336 GLU B O 1
ATOM 5226 N N . ILE B 1 337 ? -17.031 -2.303 -14.016 1 98.88 337 ILE B N 1
ATOM 5227 C CA . ILE B 1 337 ? -16.188 -3.01 -13.055 1 98.88 337 ILE B CA 1
ATOM 5228 C C . ILE B 1 337 ? -15.633 -2.021 -12.031 1 98.88 337 ILE B C 1
ATOM 5230 O O . ILE B 1 337 ? -15.625 -2.305 -10.828 1 98.88 337 ILE B O 1
ATOM 5234 N N . ALA B 1 338 ? -15.227 -0.854 -12.492 1 98.62 338 ALA B N 1
ATOM 5235 C CA . ALA B 1 338 ? -14.703 0.176 -11.594 1 98.62 338 ALA B CA 1
ATOM 5236 C C . ALA B 1 338 ? -15.773 0.624 -10.594 1 98.62 338 ALA B C 1
ATOM 5238 O O . ALA B 1 338 ? -15.484 0.794 -9.406 1 98.62 338 ALA B O 1
ATOM 5239 N N . ARG B 1 339 ? -16.969 0.776 -11.031 1 97.81 339 ARG B N 1
ATOM 5240 C CA . ARG B 1 339 ? -18.062 1.18 -10.156 1 97.81 339 ARG B CA 1
ATOM 5241 C C . ARG B 1 339 ? -18.375 0.09 -9.141 1 97.81 339 ARG B C 1
ATOM 5243 O O . ARG B 1 339 ? -18.641 0.383 -7.973 1 97.81 339 ARG B O 1
ATOM 5250 N N . ALA B 1 340 ? -18.375 -1.164 -9.586 1 98.56 340 ALA B N 1
ATOM 5251 C CA . ALA B 1 340 ? -18.609 -2.285 -8.68 1 98.56 340 ALA B CA 1
ATOM 5252 C C . ALA B 1 340 ? -17.547 -2.361 -7.598 1 98.56 340 ALA B C 1
ATOM 5254 O O . ALA B 1 340 ? -17.844 -2.604 -6.426 1 98.56 340 ALA B O 1
ATOM 5255 N N . HIS B 1 341 ? -16.328 -2.105 -8.039 1 98.31 341 HIS B N 1
ATOM 5256 C CA . HIS B 1 341 ? -15.211 -2.119 -7.086 1 98.31 341 HIS B CA 1
ATOM 5257 C C . HIS B 1 341 ? -15.398 -1.058 -6.008 1 98.31 341 HIS B C 1
ATOM 5259 O O . HIS B 1 341 ? -15.234 -1.341 -4.82 1 98.31 341 HIS B O 1
ATOM 5265 N N . LYS B 1 342 ? -15.727 0.123 -6.414 1 96.88 342 LYS B N 1
ATOM 5266 C CA . LYS B 1 342 ? -15.93 1.219 -5.473 1 96.88 342 LYS B CA 1
ATOM 5267 C C . LYS B 1 342 ? -17.094 0.923 -4.531 1 96.88 342 LYS B C 1
ATOM 5269 O O . LYS B 1 342 ? -17.047 1.271 -3.348 1 96.88 342 LYS B O 1
ATOM 5274 N N . ALA B 1 343 ? -18.109 0.204 -5.004 1 96.75 343 ALA B N 1
ATOM 5275 C CA . ALA B 1 343 ? -19.297 -0.116 -4.215 1 96.75 343 ALA B CA 1
ATOM 5276 C C . ALA B 1 343 ? -19.016 -1.275 -3.262 1 96.75 343 ALA B C 1
ATOM 5278 O O . ALA B 1 343 ? -19.656 -1.378 -2.205 1 96.75 343 ALA B O 1
ATOM 5279 N N . HIS B 1 344 ? -18.109 -2.174 -3.674 1 97.12 344 HIS B N 1
ATOM 5280 C CA . HIS B 1 344 ? -17.812 -3.365 -2.883 1 97.12 344 HIS B CA 1
ATOM 5281 C C . HIS B 1 344 ? -16.328 -3.506 -2.621 1 97.12 344 HIS B C 1
ATOM 5283 O O . HIS B 1 344 ? -15.719 -4.527 -2.963 1 97.12 344 HIS B O 1
ATOM 5289 N N . PRO B 1 345 ? -15.773 -2.518 -1.959 1 96.56 345 PRO B N 1
ATOM 5290 C CA . PRO B 1 345 ? -14.32 -2.598 -1.745 1 96.56 345 PRO B CA 1
ATOM 5291 C C . PRO B 1 345 ? -13.945 -3.598 -0.657 1 96.56 345 PRO B C 1
ATOM 5293 O O . PRO B 1 345 ? -14.68 -3.771 0.315 1 96.56 345 PRO B O 1
ATOM 5296 N N . MET B 1 346 ? -12.883 -4.336 -0.835 1 96.88 346 MET B N 1
ATOM 5297 C CA . MET B 1 346 ? -12.289 -5.23 0.152 1 96.88 346 MET B CA 1
ATOM 5298 C C . MET B 1 346 ? -13.328 -6.18 0.729 1 96.88 346 MET B C 1
ATOM 5300 O O . MET B 1 346 ? -13.562 -6.195 1.939 1 96.88 346 MET B O 1
ATOM 5304 N N . PRO B 1 347 ? -13.875 -7.023 -0.099 1 97.62 347 PRO B N 1
ATOM 5305 C CA . PRO B 1 347 ? -14.953 -7.898 0.357 1 97.62 347 PRO B CA 1
ATOM 5306 C C . PRO B 1 347 ? -14.492 -8.914 1.403 1 97.62 347 PRO B C 1
ATOM 5308 O O . PRO B 1 347 ? -15.32 -9.531 2.074 1 97.62 347 PRO B O 1
ATOM 5311 N N . TYR B 1 348 ? -13.156 -9.133 1.362 1 96.94 348 TYR B N 1
ATOM 5312 C CA . TYR B 1 348 ? -12.617 -10.008 2.398 1 96.94 348 TYR B CA 1
ATOM 5313 C C . TYR B 1 348 ? -11.188 -9.602 2.756 1 96.94 348 TYR B C 1
ATOM 5315 O O . TYR B 1 348 ? -10.547 -8.852 2.018 1 96.94 348 TYR B O 1
#

Nearest PDB structures (foldseek):
  1lqa-assembly1_A  TM=9.394E-01  e=1.958E-34  Escherichia coli
  8jwn-assembly1_G  TM=9.019E-01  e=3.311E-27  Streptomyces xinghaiensis
  8jwn-assembly1_A  TM=8.951E-01  e=1.943E-26  Streptomyces xinghaiensis
  8jwm-assembly1_D  TM=8.900E-01  e=2.562E-26  Streptomyces xinghaiensis
  4xk2-assembly1_C  TM=8.760E-01  e=1.920E-21  Polaromonas sp. JS666

Radius of gyration: 26.74 Å; Cα contacts (8 Å, |Δi|>4): 1416; chains: 2; bounding box: 55×78×55 Å

Foldseek 3Di:
DDWDDLFPQPDIFDQAEAEQLCDQPLADLVQVLVLVVVCLVLPGAHYEEEQQGNPLPRDLVRGRVSLLSLQVSCVVPVPCPVSHAYEYEDEAAPPCSPPRRDGQALVCVVVRLVSSCVSNNHQAHAEYEYAAHHQDACALVVVVPDDSPPDDPVVRLVRLLRNQQSQQVCCVVRRYRAYAYERDDLVSLVSNQVSVVVPSHGHHREYEYADELQDHPCQPSVLVSLLVRVHAYAHEPHVLQVLLQVCCAPNHDDPSGSCVSVVCSSVCDDPQNNVLSVLLVVLCVVVVHRSLLVSSLVLSPRSRRRHYHDYDSGPVVSVVNSVNSPDHDDPVSVVSSVVSCVVRPNSD/DDWDDLFPQPDIFHQAEAEQLCDQPLADLVQVLVLVVVCLVLPGAHYEEEQQGNPLPRDLVRGRVSLLSLQVSCVVPVPCPVSHAYEYEDEAAPPCSPPRRDGQALVCVVVRLVSSCVSNNHQAHAEYEYAAHHQDACALVVVVPDDSPPDDPVVRLVRLLRNQQSQQVCCVVRRYRAYAYERDDLVSLVSNQVSVVVPSHGRHREYEYADELQDHPCQPSVLVSLLVRVHAYAHEPHVLQVLLQVCCAPNHDDPSGSCVSVVCSSVCDDPQNNVLSVLLVVLCVVVVHRSLLVTSLVLSVRSRRRHYHDYDSGPVVSVVNSVNSPPHDDPVSVVSSVVSCVVRPNSD

Sequence (696 aa):
MKTRPLGRTGIEVSALCLGTMTFGSQTSEADSHAQIDRALAAGITFVDTAEMYPVNPVSKETVGRSEEIIGSWNRANPARRGDYVLATKHSGAGMAHFRDGAPISGQTIAGAVEGSLKRLGTDHIDLYQFHWPNRGSYMFRQNWRYDPSGQDTGAVLENMADCLEALQREVDRGTIRAFGLSNESAWGTAQWLRLAESGQGPRVASMQNEYSLLCRLYDTDMAELSVNEDVGLMAFSPLAAGFLTGKYQRGAVPEGSRMSLVPEMGGRKSERVFDAVAAYLDIAQRHGIDPVHMALAWCQTRPFMMSAIFGATTLAQLDHVLAGADLTLSDEVLDEIARAHKAHPMPYMKTRPLGRTGIEVSALCLGTMTFGSQTSEADSHAQIDRALAAGITFVDTAEMYPVNPVSKETVGRSEEIIGSWNRANPARRGDYVLATKHSGAGMAHFRDGAPISGQTIAGAVEGSLKRLGTDHIDLYQFHWPNRGSYMFRQNWRYDPSGQDTGAVLENMADCLEALQREVDRGTIRAFGLSNESAWGTAQWLRLAESGQGPRVASMQNEYSLLCRLYDTDMAELSVNEDVGLMAFSPLAAGFLTGKYQRGAVPEGSRMSLVPEMGGRKSERVFDAVAAYLDIAQRHGIDPVHMALAWCQTRPFMMSAIFGATTLAQLDHVLAGADLTLSDEVLDEIARAHKAHPMPY

Solvent-accessible surface area (backbone atoms only — not comparable to full-atom values): 35504 Å² total; per-residue (Å²): 110,61,67,33,60,44,29,88,69,82,46,68,31,19,40,45,21,47,35,33,47,39,24,63,65,79,13,48,61,68,55,40,47,52,41,52,52,52,38,45,75,62,47,39,24,23,39,40,51,28,50,57,15,15,50,89,66,70,40,80,86,42,46,32,34,23,34,35,48,52,7,54,48,30,64,74,36,68,86,50,58,82,68,40,46,43,31,36,29,43,65,25,48,68,37,59,84,47,77,72,17,43,51,71,32,41,80,46,46,62,60,51,53,51,52,45,32,60,36,32,51,45,79,56,34,47,31,42,24,40,49,34,52,71,84,57,58,48,54,85,71,30,55,81,71,47,71,58,75,80,57,53,54,70,60,50,51,51,44,50,50,40,31,25,45,43,50,33,53,34,42,75,69,49,44,27,71,39,39,29,40,14,37,70,46,40,45,57,50,50,49,49,41,50,45,16,73,72,69,41,29,67,54,62,21,33,32,38,36,72,31,29,94,62,38,62,84,47,52,47,46,42,30,42,37,14,50,64,65,41,28,23,29,37,21,35,43,34,44,57,80,49,48,48,65,51,63,45,56,97,79,40,65,51,86,87,37,62,50,63,72,36,74,50,50,79,57,50,62,44,89,46,28,60,60,42,39,48,52,54,46,50,51,21,56,76,69,74,42,56,38,58,36,49,44,55,33,53,52,68,67,42,84,30,53,33,23,41,29,46,72,56,72,44,64,67,53,44,52,55,53,59,74,27,69,81,54,76,79,51,70,68,56,52,51,53,50,46,52,48,38,70,74,42,43,63,32,81,108,60,68,32,62,45,29,86,68,84,47,69,29,19,41,46,22,48,35,34,47,40,25,64,66,79,13,49,61,70,56,42,49,51,42,53,52,51,38,44,73,60,47,38,25,22,39,40,50,28,49,57,15,14,50,89,66,68,40,81,88,40,45,32,34,22,34,34,48,52,7,53,48,30,65,76,36,68,87,51,59,82,66,40,45,42,31,36,30,43,65,25,49,66,38,60,84,47,78,74,18,44,52,69,32,41,80,47,47,61,59,51,52,52,51,46,33,61,37,32,51,46,78,58,33,47,31,41,23,38,48,34,49,72,83,57,58,46,56,85,73,31,56,81,71,47,70,59,73,80,58,52,56,70,59,50,52,51,44,50,49,39,31,26,44,42,50,33,53,34,41,73,71,48,42,25,72,39,39,30,42,14,38,70,46,39,44,56,50,49,51,51,40,52,45,16,73,73,69,43,29,67,54,62,21,33,32,36,36,73,30,29,94,61,38,62,82,46,52,46,44,42,30,41,38,14,49,64,65,40,28,24,29,37,20,35,43,34,45,56,80,48,48,49,65,50,64,46,55,96,79,38,63,52,86,85,36,62,50,63,73,35,75,50,52,80,58,50,63,44,92,45,29,63,60,42,38,50,52,53,48,49,53,21,57,77,69,74,42,57,39,57,36,48,42,55,34,51,52,67,68,42,83,30,53,32,23,39,30,45,72,57,70,44,64,67,52,44,51,54,54,58,73,27,71,80,52,77,79,50,69,67,57,51,52,52,50,47,53,48,38,68,75,41,45,62,32,83

Secondary structure (DSSP, 8-state):
--EEE-TTSS-EEESEEEE-TTBTTTB-HHHHHHHHHHHHHTT--EEE--TT---SS--TTTTTHHHHHHHHHHHH-GGGGGGSEEEEEE--TT-TTTGGGPPP-HHHHHHHHHHHHHHHTSS-EEEEEESS-TT--STTTGGGG--GGG--HHHHHHHHHHHHHHHHHHHHHTSEEEEEEES--HHHHHHHHHHIIIIISPPEEEEE-B-BTTB-GGGTHHHHHHHHHT-EEEEE-TTGGGGGGTTTGGG---TTSHHHH-TTGGGT--TTHHHHHHHHHHHHHHTT--HHHHHHHHHTTSTTEEEEEEE-SSHHHHHHHHHTTT----HHHHHHHHHHHHHS----/--EEE-TTSS-EEESEEEE-TTBTTTB-HHHHHHHHHHHHHTT--EEE--TT---SS--TTTTTHHHHHHHHHHHH-GGGGGGSEEEEEE--TT-TTTGGGPPP-HHHHHHHHHHHHHHHTSS-EEEEEESS-TT--STTTGGGG--GGG--HHHHHHHHHHHHHHHHHHHHHTSEEEEEEES--HHHHHHHHHHIIIIISPPEEEEE-B-BTTB-GGGTHHHHHHHHHT-EEEEE-TTGGGGGGTTTGGG---TTSHHHH-TTGGGT--TTHHHHHHHHHHHHHHTT--HHHHHHHHHTTSTTEEEEEEE-SSHHHHHHHHHTTT----HHHHHHHHHHHHHS----